Protein AF-A0A5E4R6W7-F1 (afdb_monomer_lite)

Organism: NCBI:txid189913

Sequence (717 aa):
YRWRILACTLLLASLIRGENTTIIKETSLAVTACIPGGEDVAPALAELGALIMRTAGVKAHAVPPPAECWSPYRADTEMCRIATIRQLIEAKINVVFLSLPTTNLLPTNSLHDFGLDDLGDISVPTRRVCLAAPPARSILDFGDSTIATKYHVSMAEIVGSFTNENKSNDSILLPEKFTSLKPEWCNSTECATIFTSDESEGLLLFEIVLTYKLYSIVVPLGAEVYRIATSFGNRALLCDWAPKYKDLAKNLFPLGPPPCIDSDADRCYFESRRLVKLINTRALARSPAAVRALIRLKLKVSEIHELAERKRIKGAQDAALEFLSAHPIRNVHLEVRVAVLIPKTTKREVETYDDHCDAARAYQYMIDALGTGEYGMLSAVVGPACGSAFADVARQGPTHERVVRKNARIILVYVEDARAVRSVLCAGYNASLTPDSGAVWMLPATLPPNWHKPGPYDKCSAEQLEQMILGHISVASEWLINWSSERSLNTSLSNQTTAWESRWKQQCNFLKVQCVDPGPHAMLLYDTFNWTRLGTDSEDAAYARKSPLILYQWDGHRRNVIGKWLDNTLDVQDRLIKWYTSDGHMPDDGGEICGIQPLADFLSTDCRAAFFLLLSMLLALTVAAITGLIKSCWKTSYKARPTASDVAAFLADSPRLLTPCLDIPLDSLPLDADSIWRMPKDRAEARWVSWAAPASTATDTTYLSTDGVRENDRFLP

Radius of gyration: 39.73 Å; chains: 1; bounding box: 114×88×102 Å

pLDDT: mean 77.11, std 21.7, range [26.89, 98.31]

Secondary structure (DSSP, 8-state):
-HHHHHHHHHHHHHTTS----------PEEEEEE-TT-TTHHHHHHHHHHHHHHHTT--EEE-PPPGGGSTTS-TTSHHHHHHHHHHHHTTS-SEEEEEEESS-PPPHHHHHHTTEEEEEESS--B-EEEEE-TT--BGGGGGSHHHHGGG---HHHHHHHHHTTTTSS------S----B--GGGGTS--EEEEES-HHHHHHHHHHHHHTT-SEEEEE-GGGHHHHHHHTGGG-EEEEES--HHHHTTT-EEPBPPPPSSS-GGG-TTS-EEEEEEEEHHHHTT-HHHHHHHHH----HHHHHHHHHHHHHH-HHHHHHHHHHHS----------------TTS---PPPP--SSSHHHHHHHHHHHTTT--GGGHHHHS-TTSHHHHHHHHTT-THHHHHHHTT--EEE-----HHHHHHHHHHHHHTT--GGGT-EEEEETTPPTTTTSPPTT-SS-HHHHHHHHTT-EEEEETTTS---S---S-TTTHHHHHHHHHHHHHHHHHTTS--PPPPHHHHHHHHHHHHHTT----TT--------EEEEEE-SSSEEEEEEEETTEEEE-GGG----STTSSPPP------TTHHHHHHHTS-HHHHHHHHHHHHHHHHHHHHHHHHHHHT-SSGGGSPPHHHHHHHHHH-GGG------S-GGGS---S--S----TTSTTS------PPP----------------------

Structure (mmCIF, N/CA/C/O backbone):
data_AF-A0A5E4R6W7-F1
#
_entry.id   AF-A0A5E4R6W7-F1
#
loop_
_atom_site.group_PDB
_atom_site.id
_atom_site.type_symbol
_atom_site.label_atom_id
_atom_site.label_alt_id
_atom_site.label_comp_id
_atom_site.label_asym_id
_atom_site.label_entity_id
_atom_site.label_seq_id
_atom_site.pdbx_PDB_ins_code
_atom_site.Cartn_x
_atom_site.Cartn_y
_atom_site.Cartn_z
_atom_site.occupancy
_atom_site.B_iso_or_equiv
_atom_site.auth_seq_id
_atom_site.auth_comp_id
_atom_site.auth_asym_id
_atom_site.auth_atom_id
_atom_site.pdbx_PDB_model_num
ATOM 1 N N . TYR A 1 1 ? -55.214 -36.837 23.713 1.00 49.59 1 TYR A N 1
ATOM 2 C CA . TYR A 1 1 ? -53.815 -36.778 23.228 1.00 49.59 1 TYR A CA 1
ATOM 3 C C . TYR A 1 1 ? -53.728 -36.734 21.697 1.00 49.59 1 TYR A C 1
ATOM 5 O O . TYR A 1 1 ? -53.185 -35.773 21.175 1.00 49.59 1 TYR A O 1
ATOM 13 N N . ARG A 1 2 ? -54.348 -37.670 20.954 1.00 50.06 2 ARG A N 1
ATOM 14 C CA . ARG A 1 2 ? -54.310 -37.700 19.470 1.00 50.06 2 ARG A CA 1
ATOM 15 C C . ARG A 1 2 ? -54.894 -36.460 18.760 1.00 50.06 2 ARG A C 1
ATOM 17 O O . ARG A 1 2 ? -54.315 -36.007 17.784 1.00 50.06 2 ARG A O 1
ATOM 24 N N . TRP A 1 3 ? -55.947 -35.840 19.299 1.00 56.69 3 TRP A N 1
ATOM 25 C CA . TRP A 1 3 ? -56.527 -34.606 18.736 1.00 56.69 3 TRP A CA 1
ATOM 26 C C . TRP A 1 3 ? -55.648 -33.353 18.901 1.00 56.69 3 TRP A C 1
ATOM 28 O O . TRP A 1 3 ? -55.687 -32.465 18.058 1.00 56.69 3 TRP A O 1
ATOM 38 N N . ARG A 1 4 ? -54.795 -33.296 19.936 1.00 60.12 4 ARG A N 1
ATOM 39 C CA . ARG A 1 4 ? -53.855 -32.175 20.132 1.00 60.12 4 ARG A CA 1
ATOM 40 C C . ARG A 1 4 ? -52.682 -32.226 19.146 1.00 60.12 4 ARG A C 1
ATOM 42 O O . ARG A 1 4 ? -52.215 -31.185 18.707 1.00 60.12 4 ARG A O 1
ATOM 49 N N . ILE A 1 5 ? -52.256 -33.429 18.756 1.00 74.50 5 ILE A N 1
ATOM 50 C CA . ILE A 1 5 ? -51.193 -33.626 17.757 1.00 74.50 5 ILE A CA 1
ATOM 51 C C . ILE A 1 5 ? -51.703 -33.259 16.355 1.00 74.50 5 ILE A C 1
ATOM 53 O O . ILE A 1 5 ? -50.984 -32.615 15.594 1.00 74.50 5 ILE A O 1
ATOM 57 N N . LEU A 1 6 ? -52.961 -33.589 16.040 1.00 71.69 6 LEU A N 1
ATOM 58 C CA . LEU A 1 6 ? -53.578 -33.240 14.756 1.00 71.69 6 LEU A CA 1
ATOM 59 C C . LEU A 1 6 ? -53.802 -31.722 14.610 1.00 71.69 6 LEU A C 1
ATOM 61 O O . LEU A 1 6 ? -53.538 -31.158 13.554 1.00 71.69 6 LEU A O 1
ATOM 65 N N . ALA A 1 7 ? -54.219 -31.043 15.686 1.00 70.50 7 ALA A N 1
ATOM 66 C CA . ALA A 1 7 ? -54.394 -29.590 15.682 1.00 70.50 7 ALA A CA 1
ATOM 67 C C . ALA A 1 7 ? -53.055 -28.838 15.549 1.00 70.50 7 ALA A C 1
ATOM 69 O O . ALA A 1 7 ? -52.972 -27.895 14.769 1.00 70.50 7 ALA A O 1
ATOM 70 N N . CYS A 1 8 ? -51.988 -29.285 16.230 1.00 64.25 8 CYS A N 1
ATOM 71 C CA . CYS A 1 8 ? -50.655 -28.688 16.069 1.00 64.25 8 CYS A CA 1
ATOM 72 C C . CYS A 1 8 ? -50.069 -28.910 14.668 1.00 64.25 8 CYS A C 1
ATOM 74 O O . CYS A 1 8 ? -49.450 -28.002 14.125 1.00 64.25 8 CYS A O 1
ATOM 76 N N . THR A 1 9 ? -50.264 -30.087 14.066 1.00 68.12 9 THR A N 1
ATOM 77 C CA . THR A 1 9 ? -49.728 -30.373 12.722 1.00 68.12 9 THR A CA 1
ATOM 78 C C . THR A 1 9 ? -50.470 -29.621 11.617 1.00 68.12 9 THR A C 1
ATOM 80 O O . THR A 1 9 ? -49.828 -29.151 10.682 1.00 68.12 9 THR A O 1
ATOM 83 N N . LEU A 1 10 ? -51.784 -29.408 11.750 1.00 61.47 10 LEU A N 1
ATOM 84 C CA . LEU A 1 10 ? -52.549 -28.567 10.820 1.00 61.47 10 LEU A CA 1
ATOM 85 C C . LEU A 1 10 ? -52.222 -27.071 10.964 1.00 61.47 10 LEU A C 1
ATOM 87 O O . LEU A 1 10 ? -52.129 -26.383 9.948 1.00 61.47 10 LEU A O 1
ATOM 91 N N . LEU A 1 11 ? -51.959 -26.577 12.183 1.00 59.50 11 LEU A N 1
ATOM 92 C CA . LEU A 1 11 ? -51.514 -25.191 12.390 1.00 59.50 11 LEU A CA 1
ATOM 93 C C . LEU A 1 11 ? -50.109 -24.946 11.808 1.00 59.50 11 LEU A C 1
ATOM 95 O O . LEU A 1 11 ? -49.894 -23.939 11.135 1.00 59.50 11 LEU A O 1
ATOM 99 N N . LEU A 1 12 ? -49.182 -25.896 11.987 1.00 56.69 12 LEU A N 1
ATOM 100 C CA . LEU A 1 12 ? -47.839 -25.847 11.394 1.00 56.69 12 LEU A CA 1
ATOM 101 C C . LEU A 1 12 ? -47.868 -25.942 9.862 1.00 56.69 12 LEU A C 1
ATOM 103 O O . LEU A 1 12 ? -47.107 -25.243 9.202 1.00 56.69 12 LEU A O 1
ATOM 107 N N . ALA A 1 13 ? -48.775 -26.732 9.282 1.00 51.59 13 ALA A N 1
ATOM 108 C CA . ALA A 1 13 ? -48.921 -26.823 7.829 1.00 51.59 13 ALA A CA 1
ATOM 109 C C . ALA A 1 13 ? -49.522 -25.546 7.205 1.00 51.59 13 ALA A C 1
ATOM 111 O O . ALA A 1 13 ? -49.170 -25.192 6.081 1.00 51.59 13 ALA A O 1
ATOM 112 N N . SER A 1 14 ? -50.385 -24.816 7.926 1.00 48.03 14 SER A N 1
ATOM 113 C CA . SER A 1 14 ? -50.959 -23.549 7.439 1.00 48.03 14 SER A CA 1
ATOM 114 C C . SER A 1 14 ? -50.005 -22.348 7.499 1.00 48.03 14 SER A C 1
ATOM 116 O O . SER A 1 14 ? -50.226 -21.374 6.783 1.00 48.03 14 SER A O 1
ATOM 118 N N . LEU A 1 15 ? -48.925 -22.429 8.286 1.00 51.22 15 LEU A N 1
ATOM 119 C CA . LEU A 1 15 ? -47.884 -21.395 8.369 1.00 51.22 15 LEU A CA 1
ATOM 120 C C . LEU A 1 15 ? -46.796 -21.529 7.285 1.00 51.22 15 LEU A C 1
ATOM 122 O O . LEU A 1 15 ? -45.999 -20.616 7.118 1.00 51.22 15 LEU A O 1
ATOM 126 N N . ILE A 1 16 ? -46.780 -22.621 6.508 1.00 50.06 16 ILE A N 1
ATOM 127 C CA . ILE A 1 16 ? -45.792 -22.871 5.432 1.00 50.06 16 ILE A CA 1
ATOM 128 C C . ILE A 1 16 ? -46.404 -22.566 4.048 1.00 50.06 16 ILE A C 1
ATOM 130 O O . ILE A 1 16 ? -46.019 -23.113 3.015 1.00 50.06 16 ILE A O 1
ATOM 134 N N . ARG A 1 17 ? -47.400 -21.674 3.988 1.00 42.50 17 ARG A N 1
ATOM 135 C CA . ARG A 1 17 ? -48.013 -21.255 2.723 1.00 42.50 17 ARG A CA 1
ATOM 136 C C . ARG A 1 17 ? -47.210 -20.114 2.091 1.00 42.50 17 ARG A C 1
ATOM 138 O O . ARG A 1 17 ? -47.556 -18.953 2.240 1.00 42.50 17 ARG A O 1
ATOM 145 N N . GLY A 1 18 ? -46.151 -20.508 1.383 1.00 46.59 18 GLY A N 1
ATOM 146 C CA . GLY A 1 18 ? -45.571 -19.825 0.222 1.00 46.59 18 GLY A CA 1
ATOM 147 C C . GLY A 1 18 ? -45.452 -18.304 0.290 1.00 46.59 18 GLY A C 1
ATOM 148 O O . GLY A 1 18 ? -46.180 -17.602 -0.409 1.00 46.59 18 GLY A O 1
ATOM 149 N N . GLU A 1 19 ? -44.455 -17.805 1.020 1.00 41.16 19 GLU A N 1
ATOM 150 C CA . GLU A 1 19 ? -43.778 -16.593 0.566 1.00 41.16 19 GLU A CA 1
ATOM 151 C C . GLU A 1 19 ? -43.113 -16.933 -0.769 1.00 41.16 19 GLU A C 1
ATOM 153 O O . GLU A 1 19 ? -42.236 -17.795 -0.842 1.00 41.16 19 GLU A O 1
ATOM 158 N N . ASN A 1 20 ? -43.551 -16.271 -1.840 1.00 40.44 20 ASN A N 1
ATOM 159 C CA . ASN A 1 20 ? -42.740 -16.123 -3.038 1.00 40.44 20 ASN A CA 1
ATOM 160 C C . ASN A 1 20 ? -41.453 -15.423 -2.599 1.00 40.44 20 ASN A C 1
ATOM 162 O O . ASN A 1 20 ? -41.387 -14.195 -2.589 1.00 40.44 20 ASN A O 1
ATOM 166 N N . THR A 1 21 ? -40.448 -16.202 -2.200 1.00 45.28 21 THR A N 1
ATOM 167 C CA . THR A 1 21 ? -39.084 -15.725 -2.049 1.00 45.28 21 THR A CA 1
ATOM 168 C C . THR A 1 21 ? -38.695 -15.227 -3.425 1.00 45.28 21 THR A C 1
ATOM 170 O O . THR A 1 21 ? -38.355 -16.010 -4.317 1.00 45.28 21 THR A O 1
ATOM 173 N N . THR A 1 22 ? -38.812 -13.918 -3.633 1.00 43.53 22 THR A N 1
ATOM 174 C CA . THR A 1 22 ? -38.035 -13.235 -4.647 1.00 43.53 22 THR A CA 1
ATOM 175 C C . THR A 1 22 ? -36.624 -13.744 -4.431 1.00 43.53 22 THR A C 1
ATOM 177 O O . THR A 1 22 ? -36.041 -13.559 -3.364 1.00 43.53 22 THR A O 1
ATOM 180 N N . ILE A 1 23 ? -36.127 -14.527 -5.387 1.00 42.19 23 ILE A N 1
ATOM 181 C CA . ILE A 1 23 ? -34.738 -14.952 -5.408 1.00 42.19 23 ILE A CA 1
ATOM 182 C C . ILE A 1 23 ? -33.982 -13.638 -5.542 1.00 42.19 23 ILE A C 1
ATOM 184 O O . ILE A 1 23 ? -33.816 -13.112 -6.643 1.00 42.19 23 ILE A O 1
ATOM 188 N N . ILE A 1 24 ? -33.637 -13.038 -4.402 1.00 49.62 24 ILE A N 1
ATOM 189 C CA . ILE A 1 24 ? -32.709 -11.929 -4.330 1.00 49.62 24 ILE A CA 1
ATOM 190 C C . ILE A 1 24 ? -31.459 -12.550 -4.921 1.00 49.62 24 ILE A C 1
ATOM 192 O O . ILE A 1 24 ? -30.830 -13.392 -4.282 1.00 49.62 24 ILE A O 1
ATOM 196 N N . LYS A 1 25 ? -31.181 -12.245 -6.194 1.00 58.62 25 LYS A N 1
ATOM 197 C CA . LYS A 1 25 ? -29.913 -12.594 -6.822 1.00 58.62 25 LYS A CA 1
ATOM 198 C C . LYS A 1 25 ? -28.863 -12.059 -5.868 1.00 58.62 25 LYS A C 1
ATOM 200 O O . LYS A 1 25 ? -28.712 -10.845 -5.765 1.00 58.62 25 LYS A O 1
ATOM 205 N N . GLU A 1 26 ? -28.226 -12.947 -5.112 1.00 72.50 26 GLU A N 1
ATOM 206 C CA . GLU A 1 26 ? -27.117 -12.570 -4.254 1.00 72.50 26 GLU A CA 1
ATOM 207 C C . GLU A 1 26 ? -26.082 -11.944 -5.174 1.00 72.50 26 GLU A C 1
ATOM 209 O O . GLU A 1 26 ? -25.484 -12.614 -6.019 1.00 72.50 26 GLU A O 1
ATOM 214 N N . THR A 1 27 ? -25.962 -10.626 -5.080 1.00 86.62 27 THR A N 1
ATOM 215 C CA . THR A 1 27 ? -25.066 -9.842 -5.911 1.00 86.62 27 THR A CA 1
ATOM 216 C C . THR A 1 27 ? -23.653 -10.228 -5.517 1.00 86.62 27 THR A C 1
ATOM 218 O O . THR A 1 27 ? -23.182 -9.860 -4.440 1.00 86.62 27 THR A O 1
ATOM 221 N N . SER A 1 28 ? -22.999 -11.030 -6.353 1.00 95.19 28 SER A N 1
ATOM 222 C CA . SER A 1 28 ? -21.585 -11.320 -6.173 1.00 95.19 28 SER A CA 1
ATOM 223 C C . SER A 1 28 ? -20.784 -10.049 -6.439 1.00 95.19 28 SER A C 1
ATOM 225 O O . SER A 1 28 ? -21.014 -9.381 -7.444 1.00 95.19 28 SER A O 1
ATOM 227 N N . LEU A 1 29 ? -19.861 -9.723 -5.536 1.00 96.69 29 LEU A N 1
ATOM 228 C CA . LEU A 1 29 ? -19.004 -8.552 -5.652 1.00 96.69 29 LEU A CA 1
ATOM 229 C C . LEU A 1 29 ? -17.944 -8.763 -6.738 1.00 96.69 29 LEU A C 1
ATOM 231 O O . LEU A 1 29 ? -17.295 -9.808 -6.783 1.00 96.69 29 LEU A O 1
ATOM 235 N N . ALA A 1 30 ? -17.765 -7.763 -7.591 1.00 97.81 30 ALA A N 1
ATOM 236 C CA . ALA A 1 30 ? -16.789 -7.778 -8.670 1.00 97.81 30 ALA A CA 1
ATOM 237 C C . ALA A 1 30 ? -15.453 -7.175 -8.208 1.00 97.81 30 ALA A C 1
ATOM 239 O O . ALA A 1 30 ? -15.419 -6.083 -7.629 1.00 97.81 30 ALA A O 1
ATOM 240 N N . VAL A 1 31 ? -14.354 -7.882 -8.473 1.00 98.25 31 VAL A N 1
ATOM 241 C CA . VAL A 1 31 ? -12.982 -7.470 -8.137 1.00 98.25 31 VAL A CA 1
ATOM 242 C C . VAL A 1 31 ? -12.170 -7.320 -9.418 1.00 98.25 31 VAL A C 1
ATOM 244 O O . VAL A 1 31 ? -12.190 -8.219 -10.251 1.00 98.25 31 VAL A O 1
ATOM 247 N N . THR A 1 32 ? -11.430 -6.225 -9.583 1.00 97.81 32 THR A N 1
ATOM 248 C CA . THR A 1 32 ? -10.527 -6.048 -10.733 1.00 97.81 32 THR A CA 1
ATOM 249 C C . THR A 1 32 ? -9.137 -5.567 -10.318 1.00 97.81 32 THR A C 1
ATOM 251 O O . THR A 1 32 ? -8.908 -5.207 -9.163 1.00 97.81 32 THR A O 1
ATOM 254 N N . ALA A 1 33 ? -8.194 -5.553 -11.256 1.00 97.19 33 ALA A N 1
ATOM 255 C CA . ALA A 1 33 ? -6.874 -4.967 -11.070 1.00 97.19 33 ALA A CA 1
ATOM 256 C C . ALA A 1 33 ? -6.428 -4.236 -12.342 1.00 97.19 33 ALA A C 1
ATOM 258 O O . ALA A 1 33 ? -6.592 -4.751 -13.445 1.00 97.19 33 ALA A O 1
ATOM 259 N N . CYS A 1 34 ? -5.822 -3.065 -12.172 1.00 95.31 34 CYS A N 1
ATOM 260 C CA . CYS A 1 34 ? -5.277 -2.215 -13.224 1.00 95.31 34 CYS A CA 1
ATOM 261 C C . CYS A 1 34 ? -3.815 -1.900 -12.868 1.00 95.31 34 CYS A C 1
ATOM 263 O O . CYS A 1 34 ? -3.540 -0.998 -12.070 1.00 95.31 34 CYS A O 1
ATOM 265 N N . ILE A 1 35 ? -2.879 -2.686 -13.416 1.00 93.44 35 ILE A N 1
ATOM 266 C CA . ILE A 1 35 ? -1.446 -2.629 -13.086 1.00 93.44 35 ILE A CA 1
ATOM 267 C C . ILE A 1 35 ? -0.621 -2.561 -14.375 1.00 93.44 35 ILE A C 1
ATOM 269 O O . ILE A 1 35 ? -0.874 -3.362 -15.274 1.00 93.44 35 ILE A O 1
ATOM 273 N N . PRO A 1 36 ? 0.349 -1.634 -14.483 1.00 88.19 36 PRO A N 1
ATOM 274 C CA . PRO A 1 36 ? 1.277 -1.589 -15.613 1.00 88.19 36 PRO A CA 1
ATOM 275 C C . PRO A 1 36 ? 2.185 -2.830 -15.670 1.00 88.19 36 PRO A C 1
ATOM 277 O O . PRO A 1 36 ? 2.486 -3.441 -14.644 1.00 88.19 36 PRO A O 1
ATOM 280 N N . GLY A 1 37 ? 2.627 -3.192 -16.878 1.00 76.25 37 GLY A N 1
ATOM 281 C CA . GLY A 1 37 ? 3.556 -4.306 -17.107 1.00 76.25 37 GLY A CA 1
ATOM 282 C C . GLY A 1 37 ? 2.989 -5.704 -16.833 1.00 76.25 37 GLY A C 1
ATOM 283 O O . GLY A 1 37 ? 3.736 -6.601 -16.443 1.00 76.25 37 GLY A O 1
ATOM 284 N N . GLY A 1 38 ? 1.676 -5.920 -16.980 1.00 65.56 38 GLY A N 1
ATOM 285 C CA . GLY A 1 38 ? 1.118 -7.239 -16.697 1.00 65.56 38 GLY A CA 1
ATOM 286 C C . GLY A 1 38 ? -0.287 -7.520 -17.211 1.00 65.56 38 GLY A C 1
ATOM 287 O O . GLY A 1 38 ? -1.220 -7.575 -16.406 1.00 65.56 38 GLY A O 1
ATOM 288 N N . GLU A 1 39 ? -0.402 -7.916 -18.484 1.00 77.94 39 GLU A N 1
ATOM 289 C CA . GLU A 1 39 ? -1.520 -8.765 -18.948 1.00 77.94 39 GLU A CA 1
ATOM 290 C C . GLU A 1 39 ? -1.670 -10.045 -18.100 1.00 77.94 39 GLU A C 1
ATOM 292 O O . GLU A 1 39 ? -2.748 -10.637 -17.984 1.00 77.94 39 GLU A O 1
ATOM 297 N N . ASP A 1 40 ? -0.579 -10.485 -17.469 1.00 84.88 40 ASP A N 1
ATOM 298 C CA . ASP A 1 40 ? -0.574 -11.652 -16.598 1.00 84.88 40 ASP A CA 1
ATOM 299 C C . ASP A 1 40 ? -0.887 -11.346 -15.134 1.00 84.88 40 ASP A C 1
ATOM 301 O O . ASP A 1 40 ? -1.594 -12.115 -14.479 1.00 84.88 40 ASP A O 1
ATOM 305 N N . VAL A 1 41 ? -0.379 -10.221 -14.626 1.00 90.62 41 VAL A N 1
ATOM 306 C CA . VAL A 1 41 ? -0.474 -9.858 -13.206 1.00 90.62 41 VAL A CA 1
ATOM 307 C C . VAL A 1 41 ? -1.901 -9.463 -12.848 1.00 90.62 41 VAL A C 1
ATOM 309 O O . VAL A 1 41 ? -2.430 -9.924 -11.837 1.00 90.62 41 VAL A O 1
ATOM 312 N N . ALA A 1 42 ? -2.534 -8.613 -13.662 1.00 94.06 42 ALA A N 1
ATOM 313 C CA . ALA A 1 42 ? -3.826 -8.026 -13.326 1.00 94.06 42 ALA A CA 1
ATOM 314 C C . ALA A 1 42 ? -4.935 -9.084 -13.123 1.00 94.06 42 ALA A C 1
ATOM 316 O O . ALA A 1 42 ? -5.562 -9.080 -12.059 1.00 94.06 42 ALA A O 1
ATOM 317 N N . PRO A 1 43 ? -5.151 -10.055 -14.035 1.00 95.69 43 PRO A N 1
ATOM 318 C CA . PRO A 1 43 ? -6.160 -11.095 -13.825 1.00 95.69 43 PRO A CA 1
ATOM 319 C C . PRO A 1 43 ? -5.879 -11.957 -12.589 1.00 95.69 43 PRO A C 1
ATOM 321 O O . PRO A 1 43 ? -6.795 -12.282 -11.836 1.00 95.69 43 PRO A O 1
ATOM 324 N N . ALA A 1 44 ? -4.611 -12.306 -12.355 1.00 96.06 44 ALA A N 1
ATOM 325 C CA . ALA A 1 44 ? -4.212 -13.127 -11.217 1.00 96.06 44 ALA A CA 1
ATOM 326 C C . ALA A 1 44 ? -4.416 -12.395 -9.884 1.00 96.06 44 ALA A C 1
ATOM 328 O O . ALA A 1 44 ? -4.879 -12.988 -8.910 1.00 96.06 44 ALA A O 1
ATOM 329 N N . LEU A 1 45 ? -4.123 -11.092 -9.843 1.00 96.81 45 LEU A N 1
ATOM 330 C CA . LEU A 1 45 ? -4.335 -10.280 -8.653 1.00 96.81 45 LEU A CA 1
ATOM 331 C C . LEU A 1 45 ? -5.822 -10.037 -8.374 1.00 96.81 45 LEU A C 1
ATOM 333 O O . LEU A 1 45 ? -6.244 -10.088 -7.218 1.00 96.81 45 LEU A O 1
ATOM 337 N N . ALA A 1 46 ? -6.626 -9.818 -9.416 1.00 97.75 46 ALA A N 1
ATOM 338 C CA . ALA A 1 46 ? -8.076 -9.721 -9.284 1.00 97.75 46 ALA A CA 1
ATOM 339 C C . ALA A 1 46 ? -8.672 -11.021 -8.709 1.00 97.75 46 ALA A C 1
ATOM 341 O O . ALA A 1 46 ? -9.476 -10.970 -7.774 1.00 97.75 46 ALA A O 1
ATOM 342 N N . GLU A 1 47 ? -8.220 -12.185 -9.193 1.00 98.06 47 GLU A N 1
ATOM 343 C CA . GLU A 1 47 ? -8.608 -13.494 -8.648 1.00 98.06 47 GLU A CA 1
ATOM 344 C C . GLU A 1 47 ? -8.134 -13.701 -7.209 1.00 98.06 47 GLU A C 1
ATOM 346 O O . GLU A 1 47 ? -8.898 -14.203 -6.382 1.00 98.06 47 GLU A O 1
ATOM 351 N N . LEU A 1 48 ? -6.920 -13.259 -6.866 1.00 97.75 48 LEU A N 1
ATOM 352 C CA . LEU A 1 48 ? -6.423 -13.298 -5.491 1.00 97.75 48 LEU A CA 1
ATOM 353 C C . LEU A 1 48 ? -7.308 -12.458 -4.560 1.00 97.75 48 LEU A C 1
ATOM 355 O O . LEU A 1 48 ? -7.737 -12.951 -3.517 1.00 97.75 48 LEU A O 1
ATOM 359 N N . GLY A 1 49 ? -7.656 -11.231 -4.954 1.00 97.62 49 GLY A N 1
ATOM 360 C CA . GLY A 1 49 ? -8.584 -10.385 -4.199 1.00 97.62 49 GLY A CA 1
ATOM 361 C C . GLY A 1 49 ? -9.965 -11.027 -4.031 1.00 97.62 49 GLY A C 1
ATOM 362 O O . GLY A 1 49 ? -10.488 -11.090 -2.917 1.00 97.62 49 GLY A O 1
ATOM 363 N N . ALA A 1 50 ? -10.530 -11.586 -5.105 1.00 98.06 50 ALA A N 1
ATOM 364 C CA . ALA A 1 50 ? -11.810 -12.291 -5.057 1.00 98.06 50 ALA A CA 1
ATOM 365 C C . ALA A 1 50 ? -11.758 -13.542 -4.163 1.00 98.06 50 ALA A C 1
ATOM 367 O O . ALA A 1 50 ? -12.695 -13.818 -3.412 1.00 98.06 50 ALA A O 1
ATOM 368 N N . LEU A 1 51 ? -10.666 -14.309 -4.204 1.00 97.62 51 LEU A N 1
ATOM 369 C CA . LEU A 1 51 ? -10.466 -15.483 -3.355 1.00 97.62 51 LEU A CA 1
ATOM 370 C C . LEU A 1 51 ? -10.374 -15.103 -1.872 1.00 97.62 51 LEU A C 1
ATOM 372 O O . LEU A 1 51 ? -11.005 -15.753 -1.042 1.00 97.62 51 LEU A O 1
ATOM 376 N N . ILE A 1 52 ? -9.674 -14.018 -1.542 1.00 96.44 52 ILE A N 1
ATOM 377 C CA . ILE A 1 52 ? -9.569 -13.490 -0.172 1.00 96.44 52 ILE A CA 1
ATOM 378 C C . ILE A 1 52 ? -10.933 -13.048 0.368 1.00 96.44 52 ILE A C 1
ATOM 380 O O . ILE A 1 52 ? -11.266 -13.276 1.530 1.00 96.44 52 ILE A O 1
ATOM 384 N N . MET A 1 53 ? -11.768 -12.451 -0.477 1.00 96.56 53 MET A N 1
ATOM 385 C CA . MET A 1 53 ? -13.131 -12.093 -0.086 1.00 96.56 53 MET A CA 1
ATOM 386 C C . MET A 1 53 ? -14.014 -13.332 0.115 1.00 96.56 53 MET A C 1
ATOM 388 O O . MET A 1 53 ? -14.787 -13.380 1.075 1.00 96.56 53 MET A O 1
ATOM 392 N N . ARG A 1 54 ? -13.854 -14.363 -0.728 1.00 96.75 54 ARG A N 1
ATOM 393 C CA . ARG A 1 54 ? -14.543 -15.656 -0.578 1.00 96.75 54 ARG A CA 1
ATOM 394 C C . ARG A 1 54 ? -14.171 -16.359 0.724 1.00 96.75 54 ARG A C 1
ATOM 396 O O . ARG A 1 54 ? -15.065 -16.843 1.416 1.00 96.75 54 ARG A O 1
ATOM 403 N N . THR A 1 55 ? -12.894 -16.367 1.107 1.00 94.62 55 THR A N 1
ATOM 404 C CA . THR A 1 55 ? -12.459 -16.939 2.396 1.00 94.62 55 THR A CA 1
ATOM 405 C C . THR A 1 55 ? -12.959 -16.131 3.596 1.00 94.62 55 THR A C 1
ATOM 407 O O . THR A 1 55 ? -13.165 -16.698 4.666 1.00 94.62 55 THR A O 1
ATOM 410 N N . ALA A 1 56 ? -13.250 -14.839 3.412 1.00 94.25 56 ALA A N 1
ATOM 411 C CA . ALA A 1 56 ? -13.917 -13.990 4.400 1.00 94.25 56 ALA A CA 1
ATOM 412 C C . ALA A 1 56 ? -15.459 -14.130 4.423 1.00 94.25 56 ALA A C 1
ATOM 414 O O . ALA A 1 56 ? -16.126 -13.378 5.136 1.00 94.25 56 ALA A O 1
ATOM 415 N N . GLY A 1 57 ? -16.032 -15.076 3.667 1.00 94.88 57 GLY A N 1
ATOM 416 C CA . GLY A 1 57 ? -17.471 -15.365 3.645 1.00 94.88 57 GLY A CA 1
ATOM 417 C C . GLY A 1 57 ? -18.289 -14.517 2.666 1.00 94.88 57 GLY A C 1
ATOM 418 O O . GLY A 1 57 ? -19.516 -14.519 2.744 1.00 94.88 57 GLY A O 1
ATOM 419 N N . VAL A 1 58 ? -17.642 -13.799 1.742 1.00 96.00 58 VAL A N 1
ATOM 420 C CA . VAL A 1 58 ? -18.312 -12.923 0.771 1.00 96.00 58 VAL A CA 1
ATOM 421 C C . VAL A 1 58 ? -18.241 -13.511 -0.632 1.00 96.00 58 VAL A C 1
ATOM 423 O O . VAL A 1 58 ? -17.171 -13.864 -1.120 1.00 96.00 58 VAL A O 1
ATOM 426 N N . LYS A 1 59 ? -19.378 -13.585 -1.330 1.00 96.56 59 LYS A N 1
ATOM 427 C CA . LYS A 1 59 ? -19.410 -14.025 -2.731 1.00 96.56 59 LYS A CA 1
ATOM 428 C C . LYS A 1 59 ? -18.740 -12.978 -3.613 1.00 96.56 59 LYS A C 1
ATOM 430 O O . LYS A 1 59 ? -19.344 -11.949 -3.899 1.00 96.56 59 LYS A O 1
ATOM 435 N N . ALA A 1 60 ? -17.531 -13.253 -4.084 1.00 97.12 60 ALA A N 1
ATOM 436 C CA . ALA A 1 60 ? -16.788 -12.377 -4.982 1.00 97.12 60 ALA A CA 1
ATOM 437 C C . ALA A 1 60 ? -16.252 -13.143 -6.199 1.00 97.12 60 ALA A C 1
ATOM 439 O O . ALA A 1 60 ? -15.980 -14.343 -6.102 1.00 97.12 60 ALA A O 1
ATOM 440 N N . HIS A 1 61 ? -16.096 -12.445 -7.322 1.00 97.81 61 HIS A N 1
ATOM 441 C CA . HIS A 1 61 ? -15.500 -12.965 -8.553 1.00 97.81 61 HIS A CA 1
ATOM 442 C C . HIS A 1 61 ? -14.594 -11.909 -9.193 1.00 97.81 61 HIS A C 1
ATOM 444 O O . HIS A 1 61 ? -14.831 -10.707 -9.038 1.00 97.81 61 HIS A O 1
ATOM 450 N N . ALA A 1 62 ? -13.550 -12.353 -9.892 1.00 97.94 62 ALA A N 1
ATOM 451 C CA . ALA A 1 62 ? -12.720 -11.446 -10.667 1.00 97.94 62 ALA A CA 1
ATOM 452 C C . ALA A 1 62 ? -13.444 -11.028 -11.951 1.00 97.94 62 ALA A C 1
ATOM 454 O O . ALA A 1 62 ? -14.132 -11.830 -12.585 1.00 97.94 62 ALA A O 1
ATOM 455 N N . VAL A 1 63 ? -13.272 -9.770 -12.339 1.00 97.44 63 VAL A N 1
ATOM 456 C CA . VAL A 1 63 ? -13.740 -9.219 -13.611 1.00 97.44 63 VAL A CA 1
ATOM 457 C C . VAL A 1 63 ? -12.567 -8.570 -14.344 1.00 97.44 63 VAL A C 1
ATOM 459 O O . VAL A 1 63 ? -11.659 -8.036 -13.691 1.00 97.44 63 VAL A O 1
ATOM 462 N N . PRO A 1 64 ? -12.554 -8.600 -15.688 1.00 96.31 64 PRO A N 1
ATOM 463 C CA . PRO A 1 64 ? -11.536 -7.891 -16.449 1.00 96.31 64 PRO A CA 1
ATOM 464 C C . PRO A 1 64 ? -11.592 -6.387 -16.135 1.00 96.31 64 PRO A C 1
ATOM 466 O O . PRO A 1 64 ? -12.668 -5.874 -15.807 1.00 96.31 64 PRO A O 1
ATOM 469 N N . PRO A 1 65 ? -10.457 -5.674 -16.226 1.00 95.94 65 PRO A N 1
ATOM 470 C CA . PRO A 1 65 ? -10.449 -4.231 -16.026 1.00 95.94 65 PRO A CA 1
ATOM 471 C C . PRO A 1 65 ? -11.260 -3.525 -17.128 1.00 95.94 65 PRO A C 1
ATOM 473 O O . PRO A 1 65 ? -11.629 -4.160 -18.120 1.00 95.94 65 PRO A O 1
ATOM 476 N N . PRO A 1 66 ? -11.562 -2.223 -16.989 1.00 96.38 66 PRO A N 1
ATOM 477 C CA . PRO A 1 66 ? -12.163 -1.437 -18.067 1.00 96.38 66 PRO A CA 1
ATOM 478 C C . PRO A 1 66 ? -11.377 -1.561 -19.382 1.00 96.38 66 PRO A C 1
ATOM 480 O O . PRO A 1 66 ? -10.160 -1.739 -19.359 1.00 96.38 66 PRO A O 1
ATOM 483 N N . ALA A 1 67 ? -12.054 -1.443 -20.526 1.00 94.75 67 ALA A N 1
ATOM 484 C CA . ALA A 1 67 ? -11.421 -1.587 -21.842 1.00 94.75 67 ALA A CA 1
ATOM 485 C C . ALA A 1 67 ? -10.317 -0.539 -22.082 1.00 94.75 67 ALA A C 1
ATOM 487 O O . ALA A 1 67 ? -9.339 -0.807 -22.772 1.00 94.75 67 ALA A O 1
ATOM 488 N N . GLU A 1 68 ? -10.430 0.630 -21.446 1.00 94.88 68 GLU A N 1
ATOM 489 C CA . GLU A 1 68 ? -9.430 1.704 -21.443 1.00 94.88 68 GLU A CA 1
ATOM 490 C C . GLU A 1 68 ? -8.120 1.315 -20.735 1.00 94.88 68 GLU A C 1
ATOM 492 O O . GLU A 1 68 ? -7.127 2.034 -20.826 1.00 94.88 68 GLU A O 1
ATOM 497 N N . CYS A 1 69 ? -8.119 0.192 -20.017 1.00 92.94 69 CYS A N 1
ATOM 498 C CA . CYS A 1 69 ? -6.964 -0.374 -19.332 1.00 92.94 69 CYS A CA 1
ATOM 499 C C . CYS A 1 69 ? -6.365 -1.585 -20.068 1.00 92.94 69 CYS A C 1
ATOM 501 O O . CYS A 1 69 ? -5.404 -2.162 -19.563 1.00 92.94 69 CYS A O 1
ATOM 503 N N . TRP A 1 70 ? -6.952 -2.029 -21.189 1.00 89.00 70 TRP A N 1
ATOM 504 C CA . TRP A 1 70 ? -6.486 -3.203 -21.943 1.00 89.00 70 TRP A CA 1
ATOM 505 C C . TRP A 1 70 ? -5.394 -2.818 -22.929 1.00 89.00 70 TRP A C 1
ATOM 507 O O . TRP A 1 70 ? -5.499 -1.767 -23.554 1.00 89.00 70 TRP A O 1
ATOM 517 N N . SER A 1 71 ? -4.417 -3.703 -23.152 1.00 78.75 71 SER A N 1
ATOM 518 C CA . SER A 1 71 ? -3.452 -3.555 -24.248 1.00 78.75 71 SER A CA 1
ATOM 519 C C . SER A 1 71 ? -4.195 -3.331 -25.580 1.00 78.75 71 SER A C 1
ATOM 521 O O . SER A 1 71 ? -5.188 -4.020 -25.843 1.00 78.75 71 SER A O 1
ATOM 523 N N . PRO A 1 72 ? -3.798 -2.345 -26.410 1.00 72.88 72 PRO A N 1
ATOM 524 C CA . PRO A 1 72 ? -2.562 -1.550 -26.348 1.00 72.88 72 PRO A CA 1
ATOM 525 C C . PRO A 1 72 ? -2.591 -0.334 -25.398 1.00 72.88 72 PRO A C 1
ATOM 527 O O . PRO A 1 72 ? -1.600 0.389 -25.292 1.00 72.88 72 PRO A O 1
ATOM 530 N N . TYR A 1 73 ? -3.714 -0.056 -24.731 1.00 82.19 73 TYR A N 1
ATOM 531 C CA . TYR A 1 73 ? -3.829 1.017 -23.741 1.00 82.19 73 TYR A CA 1
ATOM 532 C C . TYR A 1 73 ? -3.123 0.651 -22.428 1.00 82.19 73 TYR A C 1
ATOM 534 O O . TYR A 1 73 ? -2.949 -0.519 -22.092 1.00 82.19 73 TYR A O 1
ATOM 542 N N . ARG A 1 74 ? -2.703 1.670 -21.666 1.00 82.88 74 ARG A N 1
ATOM 543 C CA . ARG A 1 74 ? -1.899 1.480 -20.447 1.00 82.88 74 ARG A CA 1
ATOM 544 C C . ARG A 1 74 ? -2.763 1.547 -19.196 1.00 82.88 74 ARG A C 1
ATOM 546 O O . ARG A 1 74 ? -3.543 2.490 -19.017 1.00 82.88 74 ARG A O 1
ATOM 553 N N . ALA A 1 75 ? -2.541 0.599 -18.292 1.00 86.88 75 ALA A N 1
ATOM 554 C CA . ALA A 1 75 ? -3.257 0.491 -17.025 1.00 86.88 75 ALA A CA 1
ATOM 555 C C . ALA A 1 75 ? -2.970 1.634 -16.030 1.00 86.88 75 ALA A C 1
ATOM 557 O O . ALA A 1 75 ? -3.712 1.810 -15.069 1.00 86.88 75 ALA A O 1
ATOM 558 N N . ASP A 1 76 ? -1.914 2.421 -16.245 1.00 89.19 76 ASP A N 1
ATOM 559 C CA . ASP A 1 76 ? -1.551 3.582 -15.425 1.00 89.19 76 ASP A CA 1
ATOM 560 C C . ASP A 1 76 ? -1.862 4.933 -16.097 1.00 89.19 76 ASP A C 1
ATOM 562 O O . ASP A 1 76 ? -1.402 5.980 -15.635 1.00 89.19 76 ASP A O 1
ATOM 566 N N . THR A 1 77 ? -2.652 4.928 -17.179 1.00 90.81 77 THR A N 1
ATOM 567 C CA . THR A 1 77 ? -3.153 6.164 -17.797 1.00 90.81 77 THR A CA 1
ATOM 568 C C . THR A 1 77 ? -4.271 6.808 -16.985 1.00 90.81 77 THR A C 1
ATOM 570 O O . THR A 1 77 ? -5.068 6.138 -16.323 1.00 90.81 77 THR A O 1
ATOM 573 N N . GLU A 1 78 ? -4.399 8.128 -17.124 1.00 91.94 78 GLU A N 1
ATOM 574 C CA . GLU A 1 78 ? -5.540 8.875 -16.595 1.00 91.94 78 GLU A CA 1
ATOM 575 C C . GLU A 1 78 ? -6.880 8.318 -17.110 1.00 91.94 78 GLU A C 1
ATOM 577 O O . GLU A 1 78 ? -7.819 8.172 -16.329 1.00 91.94 78 GLU A O 1
ATOM 582 N N . MET A 1 79 ? -6.961 7.928 -18.389 1.00 92.94 79 MET A N 1
ATOM 583 C CA . MET A 1 79 ? -8.175 7.338 -18.972 1.00 92.94 79 MET A CA 1
ATOM 584 C C . MET A 1 79 ? -8.574 6.031 -18.278 1.00 92.94 79 MET A C 1
ATOM 586 O O . MET A 1 79 ? -9.728 5.892 -17.868 1.00 92.94 79 MET A O 1
ATOM 590 N N . CYS A 1 80 ? -7.627 5.105 -18.080 1.00 94.56 80 CYS A N 1
ATOM 591 C CA . CYS A 1 80 ? -7.875 3.867 -17.341 1.00 94.56 80 CYS A CA 1
ATOM 592 C C . CYS A 1 80 ? -8.335 4.152 -15.902 1.00 94.56 80 CYS A C 1
ATOM 594 O O . CYS A 1 80 ? -9.308 3.558 -15.424 1.00 94.56 80 CYS A O 1
ATOM 596 N N . ARG A 1 81 ? -7.692 5.106 -15.216 1.00 94.38 81 ARG A N 1
ATOM 597 C CA . ARG A 1 81 ? -8.073 5.516 -13.857 1.00 94.38 81 ARG A CA 1
ATOM 598 C C . ARG A 1 81 ? -9.496 6.072 -13.804 1.00 94.38 81 ARG A C 1
ATOM 600 O O . ARG A 1 81 ? -10.280 5.634 -12.964 1.00 94.38 81 ARG A O 1
ATOM 607 N N . ILE A 1 82 ? -9.846 7.003 -14.692 1.00 94.81 82 ILE A N 1
ATOM 608 C CA . ILE A 1 82 ? -11.187 7.605 -14.750 1.00 94.81 82 ILE A CA 1
ATOM 609 C C . ILE A 1 82 ? -12.241 6.532 -15.035 1.00 94.81 82 ILE A C 1
ATOM 611 O O . ILE A 1 82 ? -13.258 6.479 -14.341 1.00 94.81 82 ILE A O 1
ATOM 615 N N . ALA A 1 83 ? -11.994 5.645 -16.003 1.00 96.62 83 ALA A N 1
ATOM 616 C CA . ALA A 1 83 ? -12.902 4.547 -16.326 1.00 96.62 83 ALA A CA 1
ATOM 617 C C . ALA A 1 83 ? -13.092 3.594 -15.133 1.00 96.62 83 ALA A C 1
ATOM 619 O O . ALA A 1 83 ? -14.218 3.214 -14.809 1.00 96.62 83 ALA A O 1
ATOM 620 N N . THR A 1 84 ? -12.007 3.271 -14.427 1.00 96.62 84 THR A N 1
ATOM 621 C CA . THR A 1 84 ? -12.024 2.405 -13.240 1.00 96.62 84 THR A CA 1
ATOM 622 C C . THR A 1 84 ? -12.822 3.027 -12.095 1.00 96.62 84 THR A C 1
ATOM 624 O O . THR A 1 84 ? -13.721 2.387 -11.546 1.00 96.62 84 THR A O 1
ATOM 627 N N . ILE A 1 85 ? -12.544 4.291 -11.755 1.00 96.19 85 ILE A N 1
ATOM 628 C CA . ILE A 1 85 ? -13.262 5.018 -10.698 1.00 96.19 85 ILE A CA 1
ATOM 629 C C . ILE A 1 85 ? -14.743 5.135 -11.060 1.00 96.19 85 ILE A C 1
ATOM 631 O O . ILE A 1 85 ? -15.605 4.873 -10.225 1.00 96.19 85 ILE A O 1
ATOM 635 N N . ARG A 1 86 ? -15.068 5.435 -12.320 1.00 96.81 86 ARG A N 1
ATOM 636 C CA . ARG A 1 86 ? -16.456 5.475 -12.784 1.00 96.81 86 ARG A CA 1
ATOM 637 C C . ARG A 1 86 ? -17.172 4.138 -12.571 1.00 96.81 86 ARG A C 1
ATOM 639 O O . ARG A 1 86 ? -18.289 4.132 -12.061 1.00 96.81 86 ARG A O 1
ATOM 646 N N . GLN A 1 87 ? -16.543 3.010 -12.905 1.00 97.75 87 GLN A N 1
ATOM 647 C CA . GLN A 1 87 ? -17.144 1.689 -12.690 1.00 97.75 87 GLN A CA 1
ATOM 648 C C . GLN A 1 87 ? -17.302 1.323 -11.204 1.00 97.75 87 GLN A C 1
ATOM 650 O O . GLN A 1 87 ? -18.276 0.651 -10.853 1.00 97.75 87 GLN A O 1
ATOM 655 N N . LEU A 1 88 ? -16.399 1.790 -10.333 1.00 96.75 88 LEU A N 1
ATOM 656 C CA . LEU A 1 88 ? -16.545 1.683 -8.876 1.00 96.75 88 LEU A CA 1
ATOM 657 C C . LEU A 1 88 ? -17.755 2.475 -8.358 1.00 96.75 88 LEU A C 1
ATOM 659 O O . LEU A 1 88 ? -18.538 1.948 -7.564 1.00 96.75 88 LEU A O 1
ATOM 663 N N . ILE A 1 89 ? -17.928 3.720 -8.818 1.00 96.19 89 ILE A N 1
ATOM 664 C CA . ILE A 1 89 ? -19.055 4.595 -8.441 1.00 96.19 89 ILE A CA 1
ATOM 665 C C . ILE A 1 89 ? -20.382 3.997 -8.918 1.00 96.19 89 ILE A C 1
ATOM 667 O O . ILE A 1 89 ? -21.359 3.961 -8.172 1.00 96.19 89 ILE A O 1
ATOM 671 N N . GLU A 1 90 ? -20.408 3.464 -10.141 1.00 96.44 90 GLU A N 1
ATOM 672 C CA . GLU A 1 90 ? -21.566 2.773 -10.721 1.00 96.44 90 GLU A CA 1
ATOM 673 C C . GLU A 1 90 ? -21.825 1.387 -10.089 1.00 96.44 90 GLU A C 1
ATOM 675 O O . GLU A 1 90 ? -22.760 0.697 -10.495 1.00 96.44 90 GLU A O 1
ATOM 680 N N . ALA A 1 91 ? -21.007 0.964 -9.113 1.00 95.69 91 ALA A N 1
ATOM 681 C CA . ALA A 1 91 ? -21.057 -0.338 -8.442 1.00 95.69 91 ALA A CA 1
ATOM 682 C C . ALA A 1 91 ? -21.005 -1.552 -9.395 1.00 95.69 91 ALA A C 1
ATOM 684 O O . ALA A 1 91 ? -21.415 -2.653 -9.025 1.00 95.69 91 ALA A O 1
ATOM 685 N N . LYS A 1 92 ? -20.472 -1.361 -10.610 1.00 96.69 92 LYS A N 1
ATOM 686 C CA . LYS A 1 92 ? -20.141 -2.446 -11.551 1.00 96.69 92 LYS A CA 1
ATOM 687 C C . LYS A 1 92 ? -18.911 -3.217 -11.085 1.00 96.69 92 LYS A C 1
ATOM 689 O O . LYS A 1 92 ? -18.801 -4.411 -11.336 1.00 96.69 92 LYS A O 1
ATOM 694 N N . ILE A 1 93 ? -18.016 -2.516 -10.394 1.00 97.31 93 ILE A N 1
ATOM 695 C CA . ILE A 1 93 ? -16.853 -3.054 -9.696 1.00 97.31 93 ILE A CA 1
ATOM 696 C C . ILE A 1 93 ? -16.974 -2.640 -8.231 1.00 97.31 93 ILE A C 1
ATOM 698 O O . ILE A 1 93 ? -17.449 -1.547 -7.925 1.00 97.31 93 ILE A O 1
ATOM 702 N N . ASN A 1 94 ? -16.583 -3.515 -7.309 1.00 97.88 94 ASN A N 1
ATOM 703 C CA . ASN A 1 94 ? -16.676 -3.257 -5.871 1.00 97.88 94 ASN A CA 1
ATOM 704 C C . ASN A 1 94 ? -15.306 -3.132 -5.205 1.00 97.88 94 ASN A C 1
ATOM 706 O O . ASN A 1 94 ? -15.201 -2.463 -4.181 1.00 97.88 94 ASN A O 1
ATOM 710 N N . VAL A 1 95 ? -14.277 -3.760 -5.774 1.00 98.00 95 VAL A N 1
ATOM 711 C CA . VAL A 1 95 ? -12.889 -3.687 -5.305 1.00 98.00 95 VAL A CA 1
ATOM 712 C C . VAL A 1 95 ? -11.972 -3.569 -6.512 1.00 98.00 95 VAL A C 1
ATOM 714 O O . VAL A 1 95 ? -12.134 -4.310 -7.482 1.00 98.00 95 VAL A O 1
ATOM 717 N N . VAL A 1 96 ? -10.992 -2.673 -6.449 1.00 98.00 96 VAL A N 1
ATOM 718 C CA . VAL A 1 96 ? -9.947 -2.573 -7.468 1.00 98.00 96 VAL A CA 1
ATOM 719 C C . VAL A 1 96 ? -8.564 -2.403 -6.858 1.00 98.00 96 VAL A C 1
ATOM 721 O O . VAL A 1 96 ? -8.375 -1.657 -5.898 1.00 98.00 96 VAL A O 1
ATOM 724 N N . PHE A 1 97 ? -7.590 -3.077 -7.461 1.00 97.38 97 PHE A N 1
ATOM 725 C CA . PHE A 1 97 ? -6.171 -2.799 -7.271 1.00 97.38 97 PHE A CA 1
ATOM 726 C C . PHE A 1 97 ? -5.710 -1.845 -8.369 1.00 97.38 97 PHE A C 1
ATOM 728 O O . PHE A 1 97 ? -5.710 -2.229 -9.535 1.00 97.38 97 PHE A O 1
ATOM 735 N N . LEU A 1 98 ? -5.364 -0.605 -8.032 1.00 95.94 98 LEU A N 1
ATOM 736 C CA . LEU A 1 98 ? -5.129 0.455 -9.016 1.00 95.94 98 LEU A CA 1
ATOM 737 C C . LEU A 1 98 ? -3.740 1.072 -8.856 1.00 95.94 98 LEU A C 1
ATOM 739 O O . LEU A 1 98 ? -3.338 1.425 -7.750 1.00 95.94 98 LEU A O 1
ATOM 743 N N . SER A 1 99 ? -3.014 1.220 -9.962 1.00 94.62 99 SER A N 1
ATOM 744 C CA . SER A 1 99 ? -1.745 1.950 -9.990 1.00 94.62 99 SER A CA 1
ATOM 745 C C . SER A 1 99 ? -1.982 3.467 -9.999 1.00 94.62 99 SER A C 1
ATOM 747 O O . SER A 1 99 ? -2.658 3.985 -10.888 1.00 94.62 99 SER A O 1
ATOM 749 N N . LEU A 1 100 ? -1.425 4.190 -9.025 1.00 93.88 100 LEU A N 1
ATOM 750 C CA . LEU A 1 100 ? -1.531 5.648 -8.881 1.00 93.88 100 LEU A CA 1
ATOM 751 C C . LEU A 1 100 ? -0.144 6.295 -8.730 1.00 93.88 100 LEU A C 1
ATOM 753 O O . LEU A 1 100 ? 0.723 5.698 -8.094 1.00 93.88 100 LEU A O 1
ATOM 757 N N . PRO A 1 101 ? 0.099 7.514 -9.250 1.00 93.19 101 PRO A N 1
ATOM 758 C CA . PRO A 1 101 ? 1.323 8.265 -8.955 1.00 93.19 101 PRO A CA 1
ATOM 759 C C . PRO A 1 101 ? 1.537 8.479 -7.457 1.00 93.19 101 PRO A C 1
ATOM 761 O O . PRO A 1 101 ? 0.604 8.821 -6.735 1.00 93.19 101 PRO A O 1
ATOM 764 N N . THR A 1 102 ? 2.780 8.348 -6.984 1.00 89.31 102 THR A N 1
ATOM 765 C CA . THR A 1 102 ? 3.137 8.657 -5.587 1.00 89.31 102 THR A CA 1
ATOM 766 C C . THR A 1 102 ? 2.861 10.108 -5.208 1.00 89.31 102 THR A C 1
ATOM 768 O O . THR A 1 102 ? 2.550 10.389 -4.054 1.00 89.31 102 THR A O 1
ATOM 771 N N . THR A 1 103 ? 2.983 11.022 -6.168 1.00 84.69 103 THR A N 1
ATOM 772 C CA . THR A 1 103 ? 2.832 12.470 -5.979 1.00 84.69 103 THR A CA 1
ATOM 773 C C . THR A 1 103 ? 1.388 12.953 -6.099 1.00 84.69 103 THR A C 1
ATOM 775 O O . THR A 1 103 ? 1.076 14.032 -5.604 1.00 84.69 103 THR A O 1
ATOM 778 N N . ASN A 1 104 ? 0.501 12.165 -6.715 1.00 77.81 104 ASN A N 1
ATOM 779 C CA . ASN A 1 104 ? -0.895 12.529 -6.939 1.00 77.81 104 ASN A CA 1
ATOM 780 C C . ASN A 1 104 ? -1.796 11.707 -6.010 1.00 77.81 104 ASN A C 1
ATOM 782 O O . ASN A 1 104 ? -2.358 10.680 -6.395 1.00 77.81 104 ASN A O 1
ATOM 786 N N . LEU A 1 105 ? -1.884 12.139 -4.749 1.00 75.94 105 LEU A N 1
ATOM 787 C CA . LEU A 1 105 ? -2.853 11.581 -3.812 1.00 75.94 105 LEU A CA 1
ATOM 788 C C . LEU A 1 105 ? -4.251 11.990 -4.274 1.00 75.94 105 LEU A C 1
ATOM 790 O O . LEU A 1 105 ? -4.567 13.179 -4.312 1.00 75.94 105 LEU A O 1
ATOM 794 N N . LEU A 1 106 ? -5.094 11.005 -4.596 1.00 79.38 106 LEU A N 1
ATOM 795 C CA . LEU A 1 106 ? -6.524 11.258 -4.744 1.00 79.38 106 LEU A CA 1
ATOM 796 C C . LEU A 1 106 ? -7.011 11.886 -3.429 1.00 79.38 106 LEU A C 1
ATOM 798 O O . LEU A 1 106 ? -6.779 11.290 -2.372 1.00 79.38 106 LEU A O 1
ATOM 802 N N . PRO A 1 107 ? -7.647 13.071 -3.452 1.00 80.44 107 PRO A N 1
ATOM 803 C CA . PRO A 1 107 ? -8.163 13.677 -2.236 1.00 80.44 107 PRO A CA 1
ATOM 804 C C . PRO A 1 107 ? -9.135 12.694 -1.584 1.00 80.44 107 PRO A C 1
ATOM 806 O O . PRO A 1 107 ? -10.162 12.354 -2.175 1.00 80.44 107 PRO A O 1
ATOM 809 N N . THR A 1 108 ? -8.808 12.219 -0.383 1.00 77.56 108 THR A N 1
ATOM 810 C CA . THR A 1 108 ? -9.604 11.211 0.337 1.00 77.56 108 THR A CA 1
ATOM 811 C C . THR A 1 108 ? -11.055 11.661 0.485 1.00 77.56 108 THR A C 1
ATOM 813 O O . THR A 1 108 ? -11.969 10.878 0.240 1.00 77.56 108 THR A O 1
ATOM 816 N N . ASN A 1 109 ? -11.272 12.953 0.753 1.00 77.69 109 ASN A N 1
ATOM 817 C CA . ASN A 1 109 ? -12.601 13.565 0.827 1.00 77.69 109 ASN A CA 1
ATOM 818 C C . ASN A 1 109 ? -13.419 13.335 -0.454 1.00 77.69 109 ASN A C 1
ATOM 820 O O . ASN A 1 109 ? -14.575 12.933 -0.383 1.00 77.69 109 ASN A O 1
ATOM 824 N N . SER A 1 110 ? -12.803 13.505 -1.629 1.00 85.62 110 SER A N 1
ATOM 825 C CA . SER A 1 110 ? -13.491 13.305 -2.906 1.00 85.62 110 SER A CA 1
ATOM 826 C C . SER A 1 110 ? -13.869 11.844 -3.135 1.00 85.62 110 SER A C 1
ATOM 828 O O . SER A 1 110 ? -14.931 11.585 -3.683 1.00 85.62 110 SER A O 1
ATOM 830 N N . LEU A 1 111 ? -13.044 10.881 -2.711 1.00 90.62 111 LEU A N 1
ATOM 831 C CA . LEU A 1 111 ? -13.392 9.458 -2.804 1.00 90.62 111 LEU A CA 1
ATOM 832 C C . LEU A 1 111 ? -14.567 9.107 -1.879 1.00 90.62 111 LEU A C 1
ATOM 834 O O . LEU A 1 111 ? -15.527 8.463 -2.320 1.00 90.62 111 LEU A O 1
ATOM 838 N N . HIS A 1 112 ? -14.539 9.595 -0.639 1.00 89.06 112 HIS A N 1
ATOM 839 C CA . HIS A 1 112 ? -15.586 9.333 0.348 1.00 89.06 112 HIS A CA 1
ATOM 840 C C . HIS A 1 112 ? -16.952 9.896 -0.060 1.00 89.06 112 HIS A C 1
ATOM 842 O O . HIS A 1 112 ? -17.966 9.220 0.142 1.00 89.06 112 HIS A O 1
ATOM 848 N N . ASP A 1 113 ? -17.000 11.072 -0.696 1.00 91.38 113 ASP A N 1
ATOM 849 C CA . ASP A 1 113 ? -18.248 11.666 -1.202 1.00 91.38 113 ASP A CA 1
ATOM 850 C C . ASP A 1 113 ? -18.967 10.737 -2.199 1.00 91.38 113 ASP A C 1
ATOM 852 O O . ASP A 1 113 ? -20.202 10.659 -2.237 1.00 91.38 113 ASP A O 1
ATOM 856 N N . PHE A 1 114 ? -18.202 9.939 -2.950 1.00 93.19 114 PHE A N 1
ATOM 857 C CA . PHE A 1 114 ? -18.731 8.926 -3.863 1.00 93.19 114 PHE A CA 1
ATOM 858 C C . PHE A 1 114 ? -18.909 7.536 -3.229 1.00 93.19 114 PHE A C 1
ATOM 860 O O . PHE A 1 114 ? -19.317 6.594 -3.911 1.00 93.19 114 PHE A O 1
ATOM 867 N N . GLY A 1 115 ? -18.677 7.394 -1.921 1.00 94.50 115 GLY A N 1
ATOM 868 C CA . GLY A 1 115 ? -18.751 6.115 -1.214 1.00 94.50 115 GLY A CA 1
ATOM 869 C C . GLY A 1 115 ? -17.596 5.173 -1.555 1.00 94.50 115 GLY A C 1
ATOM 870 O O . GLY A 1 115 ? -17.805 3.958 -1.623 1.00 94.50 115 GLY A O 1
ATOM 871 N N . LEU A 1 116 ? -16.408 5.725 -1.807 1.00 96.62 116 LEU A N 1
ATOM 872 C CA . LEU A 1 116 ? -15.181 4.977 -2.052 1.00 96.62 116 LEU A CA 1
ATOM 873 C C . LEU A 1 116 ? -14.179 5.201 -0.916 1.00 96.62 116 LEU A C 1
ATOM 875 O O . LEU A 1 116 ? -14.039 6.327 -0.449 1.00 96.62 116 LEU A O 1
ATOM 879 N N . ASP A 1 117 ? -13.448 4.151 -0.544 1.00 94.94 117 ASP A N 1
ATOM 880 C CA . ASP A 1 117 ? -12.349 4.225 0.428 1.00 94.94 117 ASP A CA 1
ATOM 881 C C . ASP A 1 117 ? -11.057 3.668 -0.178 1.00 94.94 117 ASP A C 1
ATOM 883 O O . ASP A 1 117 ? -11.088 2.695 -0.941 1.00 94.94 117 ASP A O 1
ATOM 887 N N . ASP A 1 118 ? -9.925 4.261 0.204 1.00 94.81 118 ASP A N 1
ATOM 888 C CA . ASP A 1 118 ? -8.579 3.734 -0.037 1.00 94.81 118 ASP A CA 1
ATOM 889 C C . ASP A 1 118 ? -8.126 2.915 1.182 1.00 94.81 118 ASP A C 1
ATOM 891 O O . ASP A 1 118 ? -8.008 3.439 2.286 1.00 94.81 118 ASP A O 1
ATOM 895 N N . LEU A 1 119 ? -7.885 1.616 0.987 1.00 94.62 119 LEU A N 1
ATOM 896 C CA . LEU A 1 119 ? -7.399 0.682 2.014 1.00 94.62 119 LEU A CA 1
ATOM 897 C C . LEU A 1 119 ? -5.860 0.595 2.060 1.00 94.62 119 LEU A C 1
ATOM 899 O O . LEU A 1 119 ? -5.294 -0.393 2.554 1.00 94.62 119 LEU A O 1
ATOM 903 N N . GLY A 1 120 ? -5.186 1.571 1.455 1.00 93.38 120 GLY A N 1
ATOM 904 C CA . GLY A 1 120 ? -3.743 1.702 1.392 1.00 93.38 120 GLY A CA 1
ATOM 905 C C . GLY A 1 120 ? -3.082 0.811 0.342 1.00 93.38 120 GLY A C 1
ATOM 906 O O . GLY A 1 120 ? -3.714 0.102 -0.448 1.00 93.38 120 GLY A O 1
ATOM 907 N N . ASP A 1 121 ? -1.751 0.826 0.359 1.00 94.50 121 ASP A N 1
ATOM 908 C CA . ASP A 1 121 ? -0.937 0.148 -0.651 1.00 94.50 121 ASP A CA 1
ATOM 909 C C . ASP A 1 121 ? -0.978 -1.372 -0.498 1.00 94.50 121 ASP A C 1
ATOM 911 O O . ASP A 1 121 ? -0.965 -1.896 0.619 1.00 94.50 121 ASP A O 1
ATOM 915 N N . ILE A 1 122 ? -0.967 -2.105 -1.606 1.00 94.75 122 ILE A N 1
ATOM 916 C CA . ILE A 1 122 ? -0.715 -3.545 -1.596 1.00 94.75 122 ILE A CA 1
ATOM 917 C C . ILE A 1 122 ? 0.785 -3.842 -1.545 1.00 94.75 122 ILE A C 1
ATOM 919 O O . ILE A 1 122 ? 1.187 -4.769 -0.858 1.00 94.75 122 ILE A O 1
ATOM 923 N N . SER A 1 123 ? 1.622 -3.045 -2.209 1.00 93.62 123 SER A N 1
ATOM 924 C CA . SER A 1 123 ? 3.073 -3.230 -2.274 1.00 93.62 123 SER A CA 1
ATOM 925 C C . SER A 1 123 ? 3.795 -1.907 -2.080 1.00 93.62 123 SER A C 1
ATOM 927 O O . SER A 1 123 ? 3.198 -0.839 -2.201 1.00 93.62 123 SER A O 1
ATOM 929 N N . VAL A 1 124 ? 5.105 -1.964 -1.839 1.00 90.81 124 VAL A N 1
ATOM 930 C CA . VAL A 1 124 ? 5.942 -0.760 -1.906 1.00 90.81 124 VAL A CA 1
ATOM 931 C C . VAL A 1 124 ? 5.786 -0.077 -3.275 1.00 90.81 124 VAL A C 1
ATOM 933 O O . VAL A 1 124 ? 5.559 -0.779 -4.271 1.00 90.81 124 VAL A O 1
ATOM 936 N N . PRO A 1 125 ? 5.896 1.264 -3.345 1.00 93.00 125 PRO A N 1
ATOM 937 C CA . PRO A 1 125 ? 5.878 1.969 -4.616 1.00 93.00 125 PRO A CA 1
ATOM 938 C C . PRO A 1 125 ? 6.936 1.397 -5.558 1.00 93.00 125 PRO A C 1
ATOM 940 O O . PRO A 1 125 ? 8.082 1.169 -5.165 1.00 93.00 125 PRO A O 1
ATOM 943 N N . THR A 1 126 ? 6.545 1.159 -6.801 1.00 92.94 126 THR A N 1
ATOM 944 C CA . THR A 1 126 ? 7.431 0.652 -7.851 1.00 92.94 126 THR A CA 1
ATOM 945 C C . THR A 1 126 ? 7.499 1.658 -8.986 1.00 92.94 126 THR A C 1
ATOM 947 O O . THR A 1 126 ? 6.697 2.582 -9.050 1.00 92.94 126 THR A O 1
ATOM 950 N N . ARG A 1 127 ? 8.499 1.545 -9.855 1.00 93.94 127 ARG A N 1
ATOM 951 C CA . ARG A 1 127 ? 8.655 2.444 -11.001 1.00 93.94 127 ARG A CA 1
ATOM 952 C C . ARG A 1 127 ? 9.173 1.677 -12.202 1.00 93.94 127 ARG A C 1
ATOM 954 O O . ARG A 1 127 ? 9.768 0.605 -12.048 1.00 93.94 127 ARG A O 1
ATOM 961 N N . ARG A 1 128 ? 9.014 2.269 -13.383 1.00 93.94 128 ARG A N 1
ATOM 962 C CA . ARG A 1 128 ? 9.721 1.820 -14.585 1.00 93.94 128 ARG A CA 1
ATOM 963 C C . ARG A 1 128 ? 11.205 2.033 -14.391 1.00 93.94 128 ARG A C 1
ATOM 965 O O . ARG A 1 128 ? 11.625 3.108 -13.961 1.00 93.94 128 ARG A O 1
ATOM 972 N N . VAL A 1 129 ? 12.000 1.021 -14.707 1.00 95.06 129 VAL A N 1
ATOM 973 C CA . VAL A 1 129 ? 13.457 1.136 -14.677 1.00 95.06 129 VAL A CA 1
ATOM 974 C C . VAL A 1 129 ? 14.036 0.516 -15.930 1.00 95.06 129 VAL A C 1
ATOM 976 O O . VAL A 1 129 ? 13.682 -0.594 -16.315 1.00 95.06 129 VAL A O 1
ATOM 979 N N . CYS A 1 130 ? 14.954 1.259 -16.538 1.00 96.56 130 CYS A N 1
ATOM 980 C CA . CYS A 1 130 ? 15.813 0.761 -17.592 1.00 96.56 130 CYS A CA 1
ATOM 981 C C . CYS A 1 130 ? 17.133 0.282 -16.993 1.00 96.56 130 CYS A C 1
ATOM 983 O O . CYS A 1 130 ? 17.727 0.979 -16.172 1.00 96.56 130 CYS A O 1
ATOM 985 N N . LEU A 1 131 ? 17.586 -0.893 -17.401 1.00 96.19 131 LEU A N 1
ATOM 986 C CA . LEU A 1 131 ? 18.798 -1.556 -16.957 1.00 96.19 131 LEU A CA 1
ATOM 987 C C . LEU A 1 131 ? 19.704 -1.776 -18.166 1.00 96.19 131 LEU A C 1
ATOM 989 O O . LEU A 1 131 ? 19.269 -2.349 -19.164 1.00 96.19 131 LEU A O 1
ATOM 993 N N . ALA A 1 132 ? 20.959 -1.345 -18.069 1.00 96.94 132 ALA A N 1
ATOM 994 C CA . ALA A 1 132 ? 21.972 -1.609 -19.085 1.00 96.94 132 ALA A CA 1
ATOM 995 C C . ALA A 1 132 ? 23.363 -1.728 -18.453 1.00 96.94 132 ALA A C 1
ATOM 997 O O . ALA A 1 132 ? 23.619 -1.180 -17.378 1.00 96.94 132 ALA A O 1
ATOM 998 N N . ALA A 1 133 ? 24.278 -2.442 -19.105 1.00 96.31 133 ALA A N 1
ATOM 999 C CA . ALA A 1 133 ? 25.689 -2.401 -18.721 1.00 96.31 133 ALA A CA 1
ATOM 1000 C C . ALA A 1 133 ? 26.301 -1.032 -19.087 1.00 96.31 133 ALA A C 1
ATOM 1002 O O . ALA A 1 133 ? 25.734 -0.330 -19.922 1.00 96.31 133 ALA A O 1
ATOM 1003 N N . PRO A 1 134 ? 27.454 -0.624 -18.529 1.00 95.75 134 PRO A N 1
ATOM 1004 C CA . PRO A 1 134 ? 28.164 0.582 -18.967 1.00 95.75 134 PRO A CA 1
ATOM 1005 C C . PRO A 1 134 ? 28.559 0.500 -20.459 1.00 95.75 134 PRO A C 1
ATOM 1007 O O . PRO A 1 134 ? 28.798 -0.602 -20.957 1.00 95.75 134 PRO A O 1
ATOM 1010 N N . PRO A 1 135 ? 28.691 1.628 -21.189 1.00 96.88 135 PRO A N 1
ATOM 1011 C CA . PRO A 1 135 ? 28.900 2.988 -20.680 1.00 96.88 135 PRO A CA 1
ATOM 1012 C C . PRO A 1 135 ? 27.644 3.841 -20.443 1.00 96.88 135 PRO A C 1
ATOM 1014 O O . PRO A 1 135 ? 27.801 4.934 -19.899 1.00 96.88 135 PRO A O 1
ATOM 1017 N N . ALA A 1 136 ? 26.450 3.396 -20.843 1.00 97.38 136 ALA A N 1
ATOM 1018 C CA . ALA A 1 136 ? 25.221 4.172 -20.674 1.00 97.38 136 ALA A CA 1
ATOM 1019 C C . ALA A 1 136 ? 24.931 4.448 -19.189 1.00 97.38 136 ALA A C 1
ATOM 1021 O O . ALA A 1 136 ? 25.067 3.573 -18.332 1.00 97.38 136 ALA A O 1
ATOM 1022 N N . ARG A 1 137 ? 24.543 5.686 -18.893 1.00 96.88 137 ARG A N 1
ATOM 1023 C CA . ARG A 1 137 ? 24.175 6.186 -17.560 1.00 96.88 137 ARG A CA 1
ATOM 1024 C C . ARG A 1 137 ? 22.740 6.692 -17.522 1.00 96.88 137 ARG A C 1
ATOM 1026 O O . ARG A 1 137 ? 22.137 6.707 -16.455 1.00 96.88 137 ARG A O 1
ATOM 1033 N N . SER A 1 138 ? 22.190 7.092 -18.664 1.00 97.50 138 SER A N 1
ATOM 1034 C CA . SER A 1 138 ? 20.795 7.493 -18.840 1.00 97.50 138 SER A CA 1
ATOM 1035 C C . SER A 1 138 ? 20.222 6.892 -20.118 1.00 97.50 138 SER A C 1
ATOM 1037 O O . SER A 1 138 ? 20.952 6.642 -21.073 1.00 97.50 138 SER A O 1
ATOM 1039 N N . ILE A 1 139 ? 18.898 6.711 -20.170 1.00 97.62 139 ILE A N 1
ATOM 1040 C CA . ILE A 1 139 ? 18.217 6.367 -21.427 1.00 97.62 139 ILE A CA 1
ATOM 1041 C C . ILE A 1 139 ? 18.430 7.446 -22.506 1.00 97.62 139 ILE A C 1
ATOM 1043 O O . ILE A 1 139 ? 18.406 7.152 -23.697 1.00 97.62 139 ILE A O 1
ATOM 1047 N N . LEU A 1 140 ? 18.684 8.693 -22.099 1.00 97.56 140 LEU A N 1
ATOM 1048 C CA . LEU A 1 140 ? 18.951 9.794 -23.021 1.00 97.56 140 LEU A CA 1
ATOM 1049 C C . LEU A 1 140 ? 20.315 9.680 -23.715 1.00 97.56 140 LEU A C 1
ATOM 1051 O O . LEU A 1 140 ? 20.502 10.287 -24.767 1.00 97.56 140 LEU A O 1
ATOM 1055 N N . ASP A 1 141 ? 21.237 8.860 -23.197 1.00 97.94 141 ASP A N 1
ATOM 1056 C CA . ASP A 1 141 ? 22.531 8.612 -23.848 1.00 97.94 141 ASP A CA 1
ATOM 1057 C C . ASP A 1 141 ? 22.354 7.906 -25.203 1.00 97.94 141 ASP A C 1
ATOM 1059 O O . ASP A 1 141 ? 23.211 8.008 -26.078 1.00 97.94 141 ASP A O 1
ATOM 1063 N N . PHE A 1 142 ? 21.212 7.243 -25.423 1.00 98.25 142 PHE A N 1
ATOM 1064 C CA . PHE A 1 142 ? 20.856 6.656 -26.716 1.00 98.25 142 PHE A CA 1
ATOM 1065 C C . PHE A 1 142 ? 20.447 7.692 -27.768 1.00 98.25 142 PHE A C 1
ATOM 1067 O O . PHE A 1 142 ? 20.207 7.323 -28.914 1.00 98.25 142 PHE A O 1
ATOM 1074 N N . GLY A 1 143 ? 20.409 8.986 -27.432 1.00 97.25 143 GLY A N 1
ATOM 1075 C CA . GLY A 1 143 ? 20.423 10.058 -28.430 1.00 97.25 143 GLY A CA 1
ATOM 1076 C C . GLY A 1 143 ? 21.736 10.111 -29.227 1.00 97.25 143 GLY A C 1
ATOM 1077 O O . GLY A 1 143 ? 21.769 10.687 -30.312 1.00 97.25 143 GLY A O 1
ATOM 1078 N N . ASP A 1 144 ? 22.806 9.478 -28.733 1.00 97.75 144 ASP A N 1
ATOM 1079 C CA . ASP A 1 144 ? 24.062 9.284 -29.456 1.00 97.75 144 ASP A CA 1
ATOM 1080 C C . ASP A 1 144 ? 24.090 7.906 -30.139 1.00 97.75 144 ASP A C 1
ATOM 1082 O O . ASP A 1 144 ? 24.157 6.856 -29.491 1.00 97.75 144 ASP A O 1
ATOM 1086 N N . SER A 1 145 ? 24.101 7.912 -31.474 1.00 97.69 145 SER A N 1
ATOM 1087 C CA . SER A 1 145 ? 24.193 6.697 -32.296 1.00 97.69 145 SER A CA 1
ATOM 1088 C C . SER A 1 145 ? 25.410 5.814 -31.969 1.00 97.69 145 SER A C 1
ATOM 1090 O O . SER A 1 145 ? 25.325 4.587 -32.059 1.00 97.69 145 SER A O 1
ATOM 1092 N N . THR A 1 146 ? 26.533 6.398 -31.534 1.00 97.94 146 THR A N 1
ATOM 1093 C CA . THR A 1 146 ? 27.761 5.655 -31.207 1.00 97.94 146 THR A CA 1
ATOM 1094 C C . THR A 1 146 ? 27.627 4.864 -29.908 1.00 97.94 146 THR A C 1
ATOM 1096 O O . THR A 1 146 ? 28.181 3.769 -29.783 1.00 97.94 146 THR A O 1
ATOM 1099 N N . ILE A 1 147 ? 26.865 5.391 -28.943 1.00 97.75 147 ILE A N 1
ATOM 1100 C CA . ILE A 1 147 ? 26.513 4.678 -27.714 1.00 97.75 147 ILE A CA 1
ATOM 1101 C C . ILE A 1 147 ? 25.465 3.621 -28.045 1.00 97.75 147 ILE A C 1
ATOM 1103 O O . ILE A 1 147 ? 25.640 2.466 -27.664 1.00 97.75 147 ILE A O 1
ATOM 1107 N N . ALA A 1 148 ? 24.429 3.983 -28.805 1.00 98.00 148 ALA A N 1
ATOM 1108 C CA . ALA A 1 148 ? 23.341 3.082 -29.169 1.00 98.00 148 ALA A CA 1
ATOM 1109 C C . ALA A 1 148 ? 23.802 1.813 -29.901 1.00 98.00 148 ALA A C 1
ATOM 1111 O O . ALA A 1 148 ? 23.363 0.714 -29.560 1.00 98.00 148 ALA A O 1
ATOM 1112 N N . THR A 1 149 ? 24.758 1.942 -30.825 1.00 97.69 149 THR A N 1
ATOM 1113 C CA . THR A 1 149 ? 25.342 0.812 -31.570 1.00 97.69 149 THR A CA 1
ATOM 1114 C C . THR A 1 149 ? 25.914 -0.272 -30.638 1.00 97.69 149 THR A C 1
ATOM 1116 O O . THR A 1 149 ? 25.845 -1.460 -30.940 1.00 97.69 149 THR A O 1
ATOM 1119 N N . LYS A 1 150 ? 26.412 0.093 -29.444 1.00 97.88 150 LYS A N 1
ATOM 1120 C CA . LYS A 1 150 ? 26.960 -0.872 -28.465 1.00 97.88 150 LYS A CA 1
ATOM 1121 C C . LYS A 1 150 ? 25.903 -1.793 -27.849 1.00 97.88 150 LYS A C 1
ATOM 1123 O O . LYS A 1 150 ? 26.259 -2.851 -27.339 1.00 97.88 150 LYS A O 1
ATOM 1128 N N . TYR A 1 151 ? 24.632 -1.401 -27.904 1.00 98.00 151 TYR A N 1
ATOM 1129 C CA . TYR A 1 151 ? 23.486 -2.153 -27.380 1.00 98.00 151 TYR A CA 1
ATOM 1130 C C . TYR A 1 151 ? 22.586 -2.657 -28.512 1.00 98.00 151 TYR A C 1
ATOM 1132 O O . TYR A 1 151 ? 21.410 -2.958 -28.300 1.00 98.00 151 TYR A O 1
ATOM 1140 N N . HIS A 1 152 ? 23.111 -2.705 -29.738 1.00 98.00 152 HIS A N 1
ATOM 1141 C CA . HIS A 1 152 ? 22.399 -3.277 -30.865 1.00 98.00 152 HIS A CA 1
ATOM 1142 C C . HIS A 1 152 ? 22.310 -4.802 -30.718 1.00 98.00 152 HIS A C 1
ATOM 1144 O O . HIS A 1 152 ? 23.317 -5.491 -30.505 1.00 98.00 152 HIS A O 1
ATOM 1150 N N . VAL A 1 153 ? 21.092 -5.323 -30.852 1.00 97.31 153 VAL A N 1
ATOM 1151 C CA . VAL A 1 153 ? 20.814 -6.752 -30.956 1.00 97.31 153 VAL A CA 1
ATOM 1152 C C . VAL A 1 153 ? 19.917 -6.958 -32.168 1.00 97.31 153 VAL A C 1
ATOM 1154 O O . VAL A 1 153 ? 18.816 -6.416 -32.256 1.00 97.31 153 VAL A O 1
ATOM 1157 N N . SER A 1 154 ? 20.389 -7.736 -33.135 1.00 96.94 154 SER A N 1
ATOM 1158 C CA . SER A 1 154 ? 19.627 -7.981 -34.356 1.00 96.94 154 SER A CA 1
ATOM 1159 C C . SER A 1 154 ? 18.428 -8.895 -34.088 1.00 96.94 154 SER A C 1
ATOM 1161 O O . SER A 1 154 ? 18.472 -9.785 -33.238 1.00 96.94 154 SER A O 1
ATOM 1163 N N . MET A 1 155 ? 17.355 -8.751 -34.873 1.00 95.12 155 MET A N 1
ATOM 1164 C CA . MET A 1 155 ? 16.191 -9.636 -34.744 1.00 95.12 155 MET A CA 1
ATOM 1165 C C . MET A 1 155 ? 16.553 -11.112 -34.988 1.00 95.12 155 MET A C 1
ATOM 1167 O O . MET A 1 155 ? 15.967 -12.002 -34.380 1.00 95.12 155 MET A O 1
ATOM 1171 N N . ALA A 1 156 ? 17.557 -11.380 -35.830 1.00 95.19 156 ALA A N 1
ATOM 1172 C CA . ALA A 1 156 ? 18.073 -12.727 -36.059 1.00 95.19 156 ALA A CA 1
ATOM 1173 C C . ALA A 1 156 ? 18.740 -13.319 -34.804 1.00 95.19 156 ALA A C 1
ATOM 1175 O O . ALA A 1 156 ? 18.543 -14.496 -34.517 1.00 95.19 156 ALA A O 1
ATOM 1176 N N . GLU A 1 157 ? 19.478 -12.515 -34.030 1.00 96.25 157 GLU A N 1
ATOM 1177 C CA . GLU A 1 157 ? 20.040 -12.941 -32.741 1.00 96.25 157 GLU A CA 1
ATOM 1178 C C . GLU A 1 157 ? 18.946 -13.198 -31.699 1.00 96.25 157 GLU A C 1
ATOM 1180 O O . GLU A 1 157 ? 19.033 -14.183 -30.966 1.00 96.25 157 GLU A O 1
ATOM 1185 N N . ILE A 1 158 ? 17.902 -12.359 -31.664 1.00 94.25 158 ILE A N 1
ATOM 1186 C CA . ILE A 1 158 ? 16.734 -12.552 -30.788 1.00 94.25 158 ILE A CA 1
ATOM 1187 C C . ILE A 1 158 ? 16.041 -13.872 -31.128 1.00 94.25 158 ILE A C 1
ATOM 1189 O O . ILE A 1 158 ? 15.848 -14.705 -30.253 1.00 94.25 158 ILE A O 1
ATOM 1193 N N . VAL A 1 159 ? 15.717 -14.118 -32.400 1.00 92.69 159 VAL A N 1
ATOM 1194 C CA . VAL A 1 159 ? 15.115 -15.394 -32.828 1.00 92.69 159 VAL A CA 1
ATOM 1195 C C . VAL A 1 159 ? 16.057 -16.569 -32.537 1.00 92.69 159 VAL A C 1
ATOM 1197 O O . VAL A 1 159 ? 15.619 -17.617 -32.061 1.00 92.69 159 VAL A O 1
ATOM 1200 N N . GLY A 1 160 ? 17.362 -16.385 -32.749 1.00 93.25 160 GLY A N 1
ATOM 1201 C CA . GLY A 1 160 ? 18.386 -17.380 -32.443 1.00 93.25 160 GLY A CA 1
ATOM 1202 C C . GLY A 1 160 ? 18.396 -17.805 -30.971 1.00 93.25 160 GLY A C 1
ATOM 1203 O O . GLY A 1 160 ? 18.493 -19.003 -30.689 1.00 93.25 160 GLY A O 1
ATOM 1204 N N . SER A 1 161 ? 18.228 -16.864 -30.034 1.00 91.69 161 SER A N 1
ATOM 1205 C CA . SER A 1 161 ? 18.210 -17.159 -28.593 1.00 91.69 161 SER A CA 1
ATOM 1206 C C . SER A 1 161 ? 16.976 -17.954 -28.150 1.00 91.69 161 SER A C 1
ATOM 1208 O O . SER A 1 161 ? 17.066 -18.732 -27.201 1.00 91.69 161 SER A O 1
ATOM 1210 N N . PHE A 1 162 ? 15.853 -17.860 -28.871 1.00 88.00 162 PHE A N 1
ATOM 1211 C CA . PHE A 1 162 ? 14.719 -18.769 -28.671 1.00 88.00 162 PHE A CA 1
ATOM 1212 C C . PHE A 1 162 ? 15.002 -20.184 -29.198 1.00 88.00 162 PHE A C 1
ATOM 1214 O O . PHE A 1 162 ? 14.663 -21.171 -28.550 1.00 88.00 162 PHE A O 1
ATOM 1221 N N . THR A 1 163 ? 15.628 -20.305 -30.373 1.00 86.19 163 THR A N 1
ATOM 1222 C CA . THR A 1 163 ? 15.819 -21.616 -31.027 1.00 86.19 163 THR A CA 1
ATOM 1223 C C . THR A 1 163 ? 16.879 -22.503 -30.371 1.00 86.19 163 THR A C 1
ATOM 1225 O O . THR A 1 163 ? 16.755 -23.726 -30.405 1.00 86.19 163 THR A O 1
ATOM 1228 N N . ASN A 1 164 ? 17.918 -21.917 -29.768 1.00 79.56 164 ASN A N 1
ATOM 1229 C CA . ASN A 1 164 ? 19.042 -22.680 -29.219 1.00 79.56 164 ASN A CA 1
ATOM 1230 C C . ASN A 1 164 ? 18.701 -23.465 -27.943 1.00 79.56 164 ASN A C 1
ATOM 1232 O O . ASN A 1 164 ? 19.375 -24.454 -27.655 1.0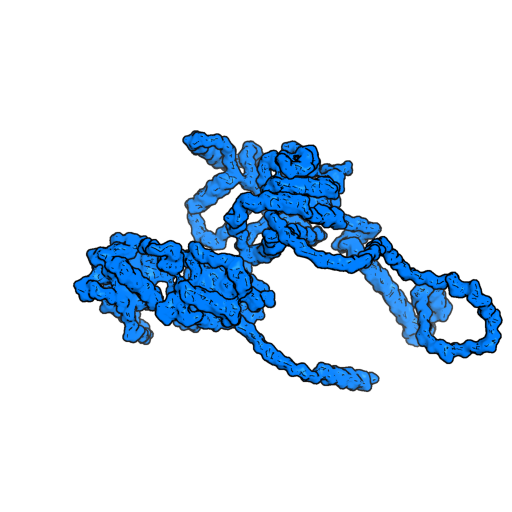0 79.56 164 ASN A O 1
ATOM 1236 N N . GLU A 1 165 ? 17.657 -23.073 -27.212 1.00 66.81 165 GLU A N 1
ATOM 1237 C CA . GLU A 1 165 ? 17.268 -23.734 -25.959 1.00 66.81 165 GLU A CA 1
ATOM 1238 C C . GLU A 1 165 ? 16.194 -24.813 -26.150 1.00 66.81 165 GLU A C 1
ATOM 1240 O O . GLU A 1 165 ? 16.212 -25.824 -25.453 1.00 66.81 165 GLU A O 1
ATOM 1245 N N . ASN A 1 166 ? 15.348 -24.707 -27.179 1.00 63.38 166 ASN A N 1
ATOM 1246 C CA . ASN A 1 166 ? 14.254 -25.659 -27.421 1.00 63.38 166 ASN A CA 1
ATOM 1247 C C . ASN A 1 166 ? 14.682 -26.983 -28.083 1.00 63.38 166 ASN A C 1
ATOM 1249 O O . ASN A 1 166 ? 13.858 -27.699 -28.650 1.00 63.38 166 ASN A O 1
ATOM 1253 N N . LYS A 1 167 ? 15.959 -27.377 -27.983 1.00 66.94 167 LYS A N 1
ATOM 1254 C CA . LYS A 1 167 ? 16.383 -28.738 -28.367 1.00 66.94 167 LYS A CA 1
ATOM 1255 C C . LYS A 1 167 ? 15.852 -29.821 -27.413 1.00 66.94 167 LYS A C 1
ATOM 1257 O O . LYS A 1 167 ? 16.006 -31.001 -27.718 1.00 66.94 167 LYS A O 1
ATOM 1262 N N . SER A 1 168 ? 15.202 -29.455 -26.302 1.00 61.12 168 SER A N 1
ATOM 1263 C CA . SER A 1 168 ? 14.478 -30.383 -25.426 1.00 61.12 168 SER A CA 1
ATOM 1264 C C . SER A 1 168 ? 12.969 -30.405 -25.734 1.00 61.12 168 SER A C 1
ATOM 1266 O O . SER A 1 168 ? 12.196 -29.719 -25.082 1.00 61.12 168 SER A O 1
ATOM 1268 N N . ASN A 1 169 ? 12.585 -31.208 -26.731 1.00 56.16 169 ASN A N 1
ATOM 1269 C CA . ASN A 1 169 ? 11.278 -31.831 -27.032 1.00 56.16 169 ASN A CA 1
ATOM 1270 C C . ASN A 1 169 ? 9.932 -31.073 -26.987 1.00 56.16 169 ASN A C 1
ATOM 1272 O O . ASN A 1 169 ? 8.993 -31.605 -27.577 1.00 56.16 169 ASN A O 1
ATOM 1276 N N . ASP A 1 170 ? 9.796 -29.882 -26.412 1.00 63.94 170 ASP A N 1
ATOM 1277 C CA . ASP A 1 170 ? 8.534 -29.138 -26.457 1.00 63.94 170 ASP A CA 1
ATOM 1278 C C . ASP A 1 170 ? 8.594 -28.053 -27.533 1.00 63.94 170 ASP A C 1
ATOM 1280 O O . ASP A 1 170 ? 9.311 -27.055 -27.436 1.00 63.94 170 ASP A O 1
ATOM 1284 N N . SER A 1 171 ? 7.832 -28.269 -28.605 1.00 56.72 171 SER A N 1
ATOM 1285 C CA . SER A 1 171 ? 7.616 -27.308 -29.682 1.00 56.72 171 SER A CA 1
ATOM 1286 C C . SER A 1 171 ? 6.786 -26.126 -29.174 1.00 56.72 171 SER A C 1
ATOM 1288 O O . SER A 1 171 ? 5.590 -26.032 -29.450 1.00 56.72 171 SER A O 1
ATOM 1290 N N . ILE A 1 172 ? 7.413 -25.228 -28.412 1.00 63.25 172 ILE A N 1
ATOM 1291 C CA . ILE A 1 172 ? 6.849 -23.914 -28.105 1.00 63.25 172 ILE A CA 1
ATOM 1292 C C . ILE A 1 172 ? 6.712 -23.187 -29.444 1.00 63.25 172 ILE A C 1
ATOM 1294 O O . ILE A 1 172 ? 7.709 -22.876 -30.101 1.00 63.25 172 ILE A O 1
ATOM 1298 N N . LEU A 1 173 ? 5.467 -22.971 -29.871 1.00 64.62 173 LEU A N 1
ATOM 1299 C CA . LEU A 1 173 ? 5.149 -22.146 -31.029 1.00 64.62 173 LEU A CA 1
ATOM 1300 C C . LEU A 1 173 ? 5.714 -20.751 -30.757 1.00 64.62 173 LEU A C 1
ATOM 1302 O O . LEU A 1 173 ? 5.248 -20.056 -29.854 1.00 64.62 173 LEU A O 1
ATOM 1306 N N . LEU A 1 174 ? 6.748 -20.365 -31.509 1.00 66.75 174 LEU A N 1
ATOM 1307 C CA . LEU A 1 174 ? 7.205 -18.980 -31.538 1.00 66.75 174 LEU A CA 1
ATOM 1308 C C . LEU A 1 174 ? 5.975 -18.105 -31.819 1.00 66.75 174 LEU A C 1
ATOM 1310 O O . LEU A 1 174 ? 5.232 -18.432 -32.750 1.00 66.75 174 LEU A O 1
ATOM 1314 N N . PRO A 1 175 ? 5.740 -17.029 -31.045 1.00 70.50 175 PRO A N 1
ATOM 1315 C CA . PRO A 1 175 ? 4.666 -16.093 -31.346 1.00 70.50 175 PRO A CA 1
ATOM 1316 C C . PRO A 1 175 ? 4.792 -15.690 -32.816 1.00 70.50 175 PRO A C 1
ATOM 1318 O O . PRO A 1 175 ? 5.874 -15.277 -33.238 1.00 70.50 175 PRO A O 1
ATOM 1321 N N . GLU A 1 176 ? 3.726 -15.852 -33.609 1.00 63.78 176 GLU A N 1
ATOM 1322 C CA . GLU A 1 176 ? 3.780 -15.754 -35.081 1.00 63.78 176 GLU A CA 1
ATOM 1323 C C . GLU A 1 176 ? 4.290 -14.396 -35.606 1.00 63.78 176 GLU A C 1
ATOM 1325 O O . GLU A 1 176 ? 4.572 -14.256 -36.798 1.00 63.78 176 GLU A O 1
ATOM 1330 N N . LYS A 1 177 ? 4.484 -13.394 -34.740 1.00 72.75 177 LYS A N 1
ATOM 1331 C CA . LYS A 1 177 ? 5.244 -12.186 -35.057 1.00 72.75 177 LYS A CA 1
ATOM 1332 C C . LYS A 1 177 ? 5.645 -11.441 -33.786 1.00 72.75 177 LYS A C 1
ATOM 1334 O O . LYS A 1 177 ? 4.778 -10.989 -33.049 1.00 72.75 177 LYS A O 1
ATOM 1339 N N . PHE A 1 178 ? 6.941 -11.228 -33.566 1.00 81.25 178 PHE A N 1
ATOM 1340 C CA . PHE A 1 178 ? 7.373 -10.162 -32.660 1.00 81.25 178 PHE A CA 1
ATOM 1341 C C . PHE A 1 178 ? 7.160 -8.820 -33.365 1.00 81.25 178 PHE A C 1
ATOM 1343 O O . PHE A 1 178 ? 7.708 -8.581 -34.445 1.00 81.25 178 PHE A O 1
ATOM 1350 N N . THR A 1 179 ? 6.357 -7.943 -32.774 1.00 89.56 179 THR A N 1
ATOM 1351 C CA . THR A 1 179 ? 6.163 -6.572 -33.246 1.00 89.56 179 THR A CA 1
ATOM 1352 C C . THR A 1 179 ? 7.322 -5.706 -32.763 1.00 89.56 179 THR A C 1
ATOM 1354 O O . THR A 1 179 ? 7.303 -5.151 -31.671 1.00 89.56 179 THR A O 1
ATOM 1357 N N . SER A 1 180 ? 8.376 -5.584 -33.574 1.00 94.88 180 SER A N 1
ATOM 1358 C CA . SER A 1 180 ? 9.428 -4.600 -33.302 1.00 94.88 180 SER A CA 1
ATOM 1359 C C . SER A 1 180 ? 8.932 -3.197 -33.655 1.00 94.88 180 SER A C 1
ATOM 1361 O O . SER A 1 180 ? 8.567 -2.946 -34.808 1.00 94.88 180 SER A O 1
ATOM 1363 N N . LEU A 1 181 ? 8.977 -2.275 -32.700 1.00 96.62 181 LEU A N 1
ATOM 1364 C CA . LEU A 1 181 ? 8.659 -0.867 -32.916 1.00 96.62 181 LEU A CA 1
ATOM 1365 C C . LEU A 1 181 ? 9.950 -0.124 -33.268 1.00 96.62 181 LEU A C 1
ATOM 1367 O O . LEU A 1 181 ? 10.886 -0.053 -32.466 1.00 96.62 181 LEU A O 1
ATOM 1371 N N . LYS A 1 182 ? 10.026 0.383 -34.501 1.00 97.75 182 LYS A N 1
ATOM 1372 C CA . LYS A 1 182 ? 11.251 0.938 -35.085 1.00 97.75 182 LYS A CA 1
ATOM 1373 C C . LYS A 1 182 ? 11.008 2.354 -35.615 1.00 97.75 182 LYS A C 1
ATOM 1375 O O . LYS A 1 182 ? 10.107 2.524 -36.437 1.00 97.75 182 LYS A O 1
ATOM 1380 N N . PRO A 1 183 ? 11.800 3.360 -35.198 1.00 97.81 183 PRO A N 1
ATOM 1381 C CA . PRO A 1 183 ? 11.678 4.702 -35.746 1.00 97.81 183 PRO A CA 1
ATOM 1382 C C . PRO A 1 183 ? 12.363 4.781 -37.119 1.00 97.81 183 PRO A C 1
ATOM 1384 O O . PRO A 1 183 ? 13.271 4.005 -37.428 1.00 97.81 183 PRO A O 1
ATOM 1387 N N . GLU A 1 184 ? 11.953 5.742 -37.946 1.00 97.81 184 GLU A N 1
ATOM 1388 C CA . GLU A 1 184 ? 12.396 5.838 -39.345 1.00 97.81 184 GLU A CA 1
ATOM 1389 C C . GLU A 1 184 ? 13.915 6.023 -39.493 1.00 97.81 184 GLU A C 1
ATOM 1391 O O . GLU A 1 184 ? 14.521 5.453 -40.402 1.00 97.81 184 GLU A O 1
ATOM 1396 N N . TRP A 1 185 ? 14.561 6.752 -38.574 1.00 97.31 185 TRP A N 1
ATOM 1397 C CA . TRP A 1 185 ? 16.012 6.981 -38.610 1.00 97.31 185 TRP A CA 1
ATOM 1398 C C . TRP A 1 185 ? 16.840 5.729 -38.305 1.00 97.31 185 TRP A C 1
ATOM 1400 O O . TRP A 1 185 ? 17.992 5.656 -38.716 1.00 97.31 185 TRP A O 1
ATOM 1410 N N . CYS A 1 186 ? 16.257 4.697 -37.690 1.00 97.69 186 CYS A N 1
ATOM 1411 C CA . CYS A 1 186 ? 16.932 3.414 -37.485 1.00 97.69 186 CYS A CA 1
ATOM 1412 C C . CYS A 1 186 ? 16.960 2.535 -38.749 1.00 97.69 186 CYS A C 1
ATOM 1414 O O . CYS A 1 186 ? 17.422 1.394 -38.707 1.00 97.69 186 CYS A O 1
ATOM 1416 N N . ASN A 1 187 ? 16.424 3.000 -39.884 1.00 96.75 187 ASN A N 1
ATOM 1417 C CA . ASN A 1 187 ? 16.478 2.247 -41.140 1.00 96.75 187 ASN A CA 1
ATOM 1418 C C . ASN A 1 187 ? 17.876 2.212 -41.760 1.00 96.75 187 ASN A C 1
ATOM 1420 O O . ASN A 1 187 ? 18.220 1.212 -42.382 1.00 96.75 187 ASN A O 1
ATOM 1424 N N . SER A 1 188 ? 18.674 3.262 -41.563 1.00 94.94 188 SER A N 1
ATOM 1425 C CA . SER A 1 188 ? 20.034 3.378 -42.100 1.00 94.94 188 SER A CA 1
ATOM 1426 C C . SER A 1 188 ? 21.134 3.239 -41.044 1.00 94.94 188 SER A C 1
ATOM 1428 O O . SER A 1 188 ? 22.298 3.109 -41.414 1.00 94.94 188 SER A O 1
ATOM 1430 N N . THR A 1 189 ? 20.793 3.259 -39.752 1.00 94.88 189 THR A N 1
ATOM 1431 C CA . THR A 1 189 ? 21.754 3.194 -38.640 1.00 94.88 189 THR A CA 1
ATOM 1432 C C . THR A 1 189 ? 21.448 2.040 -37.692 1.00 94.88 189 THR A C 1
ATOM 1434 O O . THR A 1 189 ? 20.282 1.749 -37.421 1.00 94.88 189 THR A O 1
ATOM 1437 N N . GLU A 1 190 ? 22.489 1.426 -37.129 1.00 97.00 190 GLU A N 1
ATOM 1438 C CA . GLU A 1 190 ? 22.340 0.452 -36.047 1.00 97.00 190 GLU A CA 1
ATOM 1439 C C . GLU A 1 190 ? 21.838 1.153 -34.779 1.00 97.00 190 GLU A C 1
ATOM 1441 O O . GLU A 1 190 ? 22.425 2.123 -34.302 1.00 97.00 190 GLU A O 1
ATOM 1446 N N . CYS A 1 191 ? 20.716 0.670 -34.254 1.00 98.12 191 CYS A N 1
ATOM 1447 C CA . CYS A 1 191 ? 20.052 1.238 -33.088 1.00 98.12 191 CYS A CA 1
ATOM 1448 C C . CYS A 1 191 ? 20.073 0.261 -31.914 1.00 98.12 191 CYS A C 1
ATOM 1450 O O . CYS A 1 191 ? 19.988 -0.957 -32.108 1.00 98.12 191 CYS A O 1
ATOM 1452 N N . ALA A 1 192 ? 20.136 0.798 -30.697 1.00 98.31 192 ALA A N 1
ATOM 1453 C CA . ALA A 1 192 ? 20.026 0.022 -29.470 1.00 98.31 192 ALA A CA 1
ATOM 1454 C C . ALA A 1 192 ? 18.701 -0.747 -29.436 1.00 98.31 192 ALA A C 1
ATOM 1456 O O . ALA A 1 192 ? 17.698 -0.297 -29.985 1.00 98.31 192 ALA A O 1
ATOM 1457 N N . THR A 1 193 ? 18.674 -1.911 -28.799 1.00 98.31 193 THR A N 1
ATOM 1458 C CA . THR A 1 193 ? 17.459 -2.731 -28.699 1.00 98.31 193 THR A CA 1
ATOM 1459 C C . THR A 1 193 ? 16.942 -2.722 -27.270 1.00 98.31 193 THR A C 1
ATOM 1461 O O . THR A 1 193 ? 17.542 -3.332 -26.393 1.00 98.31 193 THR A O 1
ATOM 1464 N N . ILE A 1 194 ? 15.838 -2.010 -27.037 1.00 97.88 194 ILE A N 1
ATOM 1465 C CA . ILE A 1 194 ? 15.147 -1.965 -25.749 1.00 97.88 194 ILE A CA 1
ATOM 1466 C C . ILE A 1 194 ? 14.211 -3.170 -25.658 1.00 97.88 194 ILE A C 1
ATOM 1468 O O . ILE A 1 194 ? 13.233 -3.264 -26.400 1.00 97.88 194 ILE A O 1
ATOM 1472 N N . PHE A 1 195 ? 14.492 -4.070 -24.726 1.00 96.50 195 PHE A N 1
ATOM 1473 C CA . PHE A 1 195 ? 13.622 -5.186 -24.377 1.00 96.50 195 PHE A CA 1
ATOM 1474 C C . PHE A 1 195 ? 12.607 -4.764 -23.316 1.00 96.50 195 PHE A C 1
ATOM 1476 O O . PHE A 1 195 ? 12.958 -4.039 -22.384 1.00 96.50 195 PHE A O 1
ATOM 1483 N N . THR A 1 196 ? 11.370 -5.241 -23.426 1.00 94.81 196 THR A N 1
ATOM 1484 C CA . THR A 1 196 ? 10.322 -5.025 -22.416 1.00 94.81 196 THR A CA 1
ATOM 1485 C C . THR A 1 196 ? 9.385 -6.230 -22.320 1.00 94.81 196 THR A C 1
ATOM 1487 O O . THR A 1 196 ? 9.346 -7.053 -23.239 1.00 94.81 196 THR A O 1
ATOM 1490 N N . SER A 1 197 ? 8.681 -6.384 -21.196 1.00 89.50 197 SER A N 1
ATOM 1491 C CA . SER A 1 197 ? 7.835 -7.558 -20.946 1.00 89.50 197 SER A CA 1
ATOM 1492 C C . SER A 1 197 ? 6.467 -7.495 -21.618 1.00 89.50 197 SER A C 1
ATOM 1494 O O . SER A 1 197 ? 5.847 -8.535 -21.797 1.00 89.50 197 SER A O 1
ATOM 1496 N N . ASP A 1 198 ? 5.988 -6.312 -21.993 1.00 87.81 198 ASP A N 1
ATOM 1497 C CA . ASP A 1 198 ? 4.587 -6.100 -22.356 1.00 87.81 198 ASP A CA 1
ATOM 1498 C C . ASP A 1 198 ? 4.454 -5.182 -23.580 1.00 87.81 198 ASP A C 1
ATOM 1500 O O . ASP A 1 198 ? 5.270 -4.284 -23.793 1.00 87.81 198 ASP A O 1
ATOM 1504 N N . GLU A 1 199 ? 3.435 -5.408 -24.414 1.00 89.81 199 GLU A N 1
ATOM 1505 C CA . GLU A 1 199 ? 3.213 -4.611 -25.627 1.00 89.81 199 GLU A CA 1
ATOM 1506 C C . GLU A 1 199 ? 2.824 -3.158 -25.308 1.00 89.81 199 GLU A C 1
ATOM 1508 O O . GLU A 1 199 ? 3.307 -2.236 -25.971 1.00 89.81 199 GLU A O 1
ATOM 1513 N N . SER A 1 200 ? 2.031 -2.927 -24.256 1.00 89.38 200 SER A N 1
ATOM 1514 C CA . SER A 1 200 ? 1.653 -1.578 -23.818 1.00 89.38 200 SER A CA 1
ATOM 1515 C C . SER A 1 200 ? 2.859 -0.799 -23.272 1.00 89.38 200 SER A C 1
ATOM 1517 O O . SER A 1 200 ? 3.014 0.393 -23.561 1.00 89.38 200 SER A O 1
ATOM 1519 N N . GLU A 1 201 ? 3.774 -1.480 -22.571 1.00 91.50 201 GLU A N 1
ATOM 1520 C CA . GLU A 1 201 ? 5.076 -0.921 -22.180 1.00 91.50 201 GLU A CA 1
ATOM 1521 C C . GLU A 1 201 ? 5.955 -0.649 -23.408 1.00 91.50 201 GLU A C 1
ATOM 1523 O O . GLU A 1 201 ? 6.614 0.389 -23.488 1.00 91.50 201 GLU A O 1
ATOM 1528 N N . GLY A 1 202 ? 5.907 -1.527 -24.413 1.00 93.81 202 GLY A N 1
ATOM 1529 C CA . GLY A 1 202 ? 6.589 -1.345 -25.691 1.00 93.81 202 GLY A CA 1
ATOM 1530 C C . GLY A 1 202 ? 6.168 -0.065 -26.409 1.00 93.81 202 GLY A C 1
ATOM 1531 O O . GLY A 1 202 ? 7.020 0.720 -26.830 1.00 93.81 202 GLY A O 1
ATOM 1532 N N . LEU A 1 203 ? 4.861 0.183 -26.499 1.00 93.50 203 LEU A N 1
ATOM 1533 C CA . LEU A 1 203 ? 4.304 1.391 -27.110 1.00 93.50 203 LEU A CA 1
ATOM 1534 C C . LEU A 1 203 ? 4.680 2.661 -26.336 1.00 93.50 203 LEU A C 1
ATOM 1536 O O . LEU A 1 203 ? 5.064 3.653 -26.955 1.00 93.50 203 LEU A O 1
ATOM 1540 N N . LEU A 1 204 ? 4.641 2.623 -24.998 1.00 93.19 204 LEU A N 1
ATOM 1541 C CA . LEU A 1 204 ? 5.097 3.730 -24.148 1.00 93.19 204 LEU A CA 1
ATOM 1542 C C . LEU A 1 204 ? 6.575 4.037 -24.386 1.00 93.19 204 LEU A C 1
ATOM 1544 O O . LEU A 1 204 ? 6.953 5.185 -24.605 1.00 93.19 204 LEU A O 1
ATOM 1548 N N . LEU A 1 205 ? 7.431 3.017 -24.352 1.00 95.50 205 LEU A N 1
ATOM 1549 C CA . LEU A 1 205 ? 8.864 3.198 -24.562 1.00 95.50 205 LEU A CA 1
ATOM 1550 C C . LEU A 1 205 ? 9.145 3.705 -25.977 1.00 95.50 205 LEU A C 1
ATOM 1552 O O . LEU A 1 205 ? 10.041 4.526 -26.163 1.00 95.50 205 LEU A O 1
ATOM 1556 N N . PHE A 1 206 ? 8.356 3.285 -26.965 1.00 96.88 206 PHE A N 1
ATOM 1557 C CA . PHE A 1 206 ? 8.466 3.786 -28.328 1.00 96.88 206 PHE A CA 1
ATOM 1558 C C . PHE A 1 206 ? 8.063 5.264 -28.446 1.00 96.88 206 PHE A C 1
ATOM 1560 O O . PHE A 1 206 ? 8.759 6.030 -29.108 1.00 96.88 206 PHE A O 1
ATOM 1567 N N . GLU A 1 207 ? 7.017 5.707 -27.743 1.00 95.00 207 GLU A N 1
ATOM 1568 C CA . GLU A 1 207 ? 6.659 7.129 -27.622 1.00 95.00 207 GLU A CA 1
ATOM 1569 C C . GLU A 1 207 ? 7.833 7.953 -27.063 1.00 95.00 207 GLU A C 1
ATOM 1571 O O . GLU A 1 207 ? 8.140 9.036 -27.565 1.00 95.00 207 GLU A O 1
ATOM 1576 N N . ILE A 1 208 ? 8.554 7.413 -26.076 1.00 95.56 208 ILE A N 1
ATOM 1577 C CA . ILE A 1 208 ? 9.746 8.043 -25.487 1.00 95.56 208 ILE A CA 1
ATOM 1578 C C . ILE A 1 208 ? 10.901 8.078 -26.494 1.00 95.56 208 ILE A C 1
ATOM 1580 O O . ILE A 1 208 ? 11.547 9.116 -26.650 1.00 95.56 208 ILE A O 1
ATOM 1584 N N . VAL A 1 209 ? 11.130 6.986 -27.229 1.00 97.38 209 VAL A N 1
ATOM 1585 C CA . VAL A 1 209 ? 12.111 6.939 -28.325 1.00 97.38 209 VAL A CA 1
ATOM 1586 C C . VAL A 1 209 ? 11.826 8.025 -29.360 1.00 97.38 209 VAL A C 1
ATOM 1588 O O . VAL A 1 209 ? 12.749 8.736 -29.761 1.00 97.38 209 VAL A O 1
ATOM 1591 N N . LEU A 1 210 ? 10.562 8.198 -29.755 1.00 96.88 210 LEU A N 1
ATOM 1592 C CA . LEU A 1 210 ? 10.159 9.228 -30.711 1.00 96.88 210 LEU A CA 1
ATOM 1593 C C . LEU A 1 210 ? 10.336 10.641 -30.144 1.00 96.88 210 LEU A C 1
ATOM 1595 O O . LEU A 1 210 ? 10.915 11.503 -30.807 1.00 96.88 210 LEU A O 1
ATOM 1599 N N . THR A 1 211 ? 9.887 10.863 -28.908 1.00 95.44 211 THR A N 1
ATOM 1600 C CA . THR A 1 211 ? 9.904 12.172 -28.238 1.00 95.44 211 THR A CA 1
ATOM 1601 C C . THR A 1 211 ? 11.323 12.702 -28.055 1.00 95.44 211 THR A C 1
ATOM 1603 O O . THR A 1 211 ? 11.597 13.863 -28.357 1.00 95.44 211 THR A O 1
ATOM 1606 N N . TYR A 1 212 ? 12.249 11.846 -27.614 1.00 96.75 212 TYR A N 1
ATOM 1607 C CA . TYR A 1 212 ? 13.642 12.227 -27.359 1.00 96.75 212 TYR A CA 1
ATOM 1608 C C . TYR A 1 212 ? 14.591 11.895 -28.519 1.00 96.75 212 TYR A C 1
ATOM 1610 O O . TYR A 1 212 ? 15.801 12.060 -28.376 1.00 96.75 212 TYR A O 1
ATOM 1618 N N . LYS A 1 213 ? 14.060 11.456 -29.672 1.00 97.56 213 LYS A N 1
ATOM 1619 C CA . LYS A 1 213 ? 14.824 11.074 -30.876 1.00 97.56 213 LYS A CA 1
ATOM 1620 C C . LYS A 1 213 ? 15.961 10.087 -30.579 1.00 97.56 213 LYS A C 1
ATOM 1622 O O . LYS A 1 213 ? 17.091 10.267 -31.030 1.00 97.56 213 LYS A O 1
ATOM 1627 N N . LEU A 1 214 ? 15.664 9.054 -29.796 1.00 98.06 214 LEU A N 1
ATOM 1628 C CA . LEU A 1 214 ? 16.648 8.045 -29.403 1.00 98.06 214 LEU A CA 1
ATOM 1629 C C . LEU A 1 214 ? 16.943 7.101 -30.580 1.00 98.06 214 LEU A C 1
ATOM 1631 O O . LEU A 1 214 ? 16.037 6.698 -31.313 1.00 98.06 214 LEU A O 1
ATOM 1635 N N . TYR A 1 215 ? 18.199 6.695 -30.753 1.00 98.31 215 TYR A N 1
ATOM 1636 C CA . TYR A 1 215 ? 18.616 5.651 -31.694 1.00 98.31 215 TYR A CA 1
ATOM 1637 C C . TYR A 1 215 ? 18.323 4.266 -31.109 1.00 98.31 215 TYR A C 1
ATOM 1639 O O . TYR A 1 215 ? 19.228 3.465 -30.892 1.00 98.31 215 TYR A O 1
ATOM 1647 N N . SER A 1 216 ? 17.050 3.978 -30.847 1.00 98.31 216 SER A N 1
ATOM 1648 C CA . SER A 1 216 ? 16.618 2.722 -30.233 1.00 98.31 216 SER A CA 1
ATOM 1649 C C . SER A 1 216 ? 15.422 2.118 -30.966 1.00 98.31 216 SER A C 1
ATOM 1651 O O . SER A 1 216 ? 14.566 2.832 -31.479 1.00 98.31 216 SER A O 1
ATOM 1653 N N . ILE A 1 217 ? 15.346 0.792 -30.988 1.00 98.00 217 ILE A N 1
ATOM 1654 C CA . ILE A 1 217 ? 14.145 0.023 -31.325 1.00 98.00 217 ILE A CA 1
ATOM 1655 C C . ILE A 1 217 ? 13.583 -0.590 -30.045 1.00 98.00 217 ILE A C 1
ATOM 1657 O O . ILE A 1 217 ? 14.343 -0.876 -29.120 1.00 98.00 217 ILE A O 1
ATOM 1661 N N . VAL A 1 218 ? 12.273 -0.806 -29.989 1.00 97.81 218 VAL A N 1
ATOM 1662 C CA . VAL A 1 218 ? 11.619 -1.435 -28.835 1.00 97.81 218 VAL A CA 1
ATOM 1663 C C . VAL A 1 218 ? 11.058 -2.786 -29.250 1.00 97.81 218 VAL A C 1
ATOM 1665 O O . VAL A 1 218 ? 10.382 -2.896 -30.274 1.00 97.81 218 VAL A O 1
ATOM 1668 N N . VAL A 1 219 ? 11.364 -3.820 -28.469 1.00 96.50 219 VAL A N 1
ATOM 1669 C CA . VAL A 1 219 ? 10.943 -5.198 -28.728 1.00 96.50 219 VAL A CA 1
ATOM 1670 C C . VAL A 1 219 ? 10.239 -5.746 -27.480 1.00 96.50 219 VAL A C 1
ATOM 1672 O O . VAL A 1 219 ? 10.914 -6.069 -26.495 1.00 96.50 219 VAL A O 1
ATOM 1675 N N . PRO A 1 220 ? 8.898 -5.856 -27.492 1.00 94.44 220 PRO A N 1
ATOM 1676 C CA . PRO A 1 220 ? 8.162 -6.549 -26.447 1.00 94.44 220 PRO A CA 1
ATOM 1677 C C . PRO A 1 220 ? 8.399 -8.057 -26.588 1.00 94.44 220 PRO A C 1
ATOM 1679 O O . PRO A 1 220 ? 8.128 -8.655 -27.629 1.00 94.44 220 PRO A O 1
ATOM 1682 N N . LEU A 1 221 ? 8.961 -8.670 -25.548 1.00 91.75 221 LEU A N 1
ATOM 1683 C CA . LEU A 1 221 ? 9.326 -10.090 -25.526 1.00 91.75 221 LEU A CA 1
ATOM 1684 C C . LEU A 1 221 ? 8.411 -10.935 -24.634 1.00 91.75 221 LEU A C 1
ATOM 1686 O O . LEU A 1 221 ? 8.616 -12.145 -24.523 1.00 91.75 221 LEU A O 1
ATOM 1690 N N . GLY A 1 222 ? 7.406 -10.332 -23.997 1.00 88.62 222 GLY A N 1
ATOM 1691 C CA . GLY A 1 222 ? 6.498 -11.079 -23.139 1.00 88.62 222 GLY A CA 1
ATOM 1692 C C . GLY A 1 222 ? 7.180 -11.566 -21.858 1.00 88.62 222 GLY A C 1
ATOM 1693 O O . GLY A 1 222 ? 8.118 -10.972 -21.316 1.00 88.62 222 GLY A O 1
ATOM 1694 N N . ALA A 1 223 ? 6.744 -12.744 -21.421 1.00 83.69 223 ALA A N 1
ATOM 1695 C CA . ALA A 1 223 ? 7.293 -13.468 -20.280 1.00 83.69 223 ALA A CA 1
ATOM 1696 C C . ALA A 1 223 ? 8.803 -13.746 -20.367 1.00 83.69 223 ALA A C 1
ATOM 1698 O O . ALA A 1 223 ? 9.481 -13.821 -19.343 1.00 83.69 223 ALA A O 1
ATOM 1699 N N . GLU A 1 224 ? 9.321 -13.880 -21.587 1.00 88.06 224 GLU A N 1
ATOM 1700 C CA . GLU A 1 224 ? 10.677 -14.350 -21.870 1.00 88.06 224 GLU A CA 1
ATOM 1701 C C . GLU A 1 224 ? 11.726 -13.232 -21.814 1.00 88.06 224 GLU A C 1
ATOM 1703 O O . GLU A 1 224 ? 12.923 -13.491 -21.970 1.00 88.06 224 GLU A O 1
ATOM 1708 N N . VAL A 1 225 ? 11.301 -11.988 -21.563 1.00 91.25 225 VAL A N 1
ATOM 1709 C CA . VAL A 1 225 ? 12.167 -10.805 -21.616 1.00 91.25 225 VAL A CA 1
ATOM 1710 C C . VAL A 1 225 ? 13.407 -10.944 -20.729 1.00 91.25 225 VAL A C 1
ATOM 1712 O O . VAL A 1 225 ? 14.509 -10.622 -21.164 1.00 91.25 225 VAL A O 1
ATOM 1715 N N . TYR A 1 226 ? 13.258 -11.482 -19.515 1.00 90.12 226 TYR A N 1
ATOM 1716 C CA . TYR A 1 226 ? 14.358 -11.618 -18.557 1.00 90.12 226 TYR A CA 1
ATOM 1717 C C . TYR A 1 226 ? 15.384 -12.644 -19.032 1.00 90.12 226 TYR A C 1
ATOM 1719 O O . TYR A 1 226 ? 16.579 -12.353 -19.073 1.00 90.12 226 TYR A O 1
ATOM 1727 N N . ARG A 1 227 ? 14.913 -13.823 -19.452 1.00 89.94 227 ARG A N 1
ATOM 1728 C CA . ARG A 1 227 ? 15.770 -14.897 -19.962 1.00 89.94 227 ARG A CA 1
ATOM 1729 C C . ARG A 1 227 ? 16.548 -14.421 -21.187 1.00 89.94 227 ARG A C 1
ATOM 1731 O O . ARG A 1 227 ? 17.774 -14.518 -21.228 1.00 89.94 227 ARG A O 1
ATOM 1738 N N . ILE A 1 228 ? 15.860 -13.803 -22.141 1.00 91.44 228 ILE A N 1
ATOM 1739 C CA . ILE A 1 228 ? 16.473 -13.317 -23.379 1.00 91.44 228 ILE A CA 1
ATOM 1740 C C . ILE A 1 228 ? 17.445 -12.173 -23.106 1.00 91.44 228 ILE A C 1
ATOM 1742 O O . ILE A 1 228 ? 18.571 -12.214 -23.600 1.00 91.44 228 ILE A O 1
ATOM 1746 N N . ALA A 1 229 ? 17.070 -11.196 -22.278 1.00 92.94 229 ALA A N 1
ATOM 1747 C CA . ALA A 1 229 ? 17.958 -10.099 -21.910 1.00 92.94 229 ALA A CA 1
ATOM 1748 C C . ALA A 1 229 ? 19.255 -10.623 -21.272 1.00 92.94 229 ALA A C 1
ATOM 1750 O O . ALA A 1 229 ? 20.340 -10.191 -21.657 1.00 92.94 229 ALA A O 1
ATOM 1751 N N . THR A 1 230 ? 19.179 -11.614 -20.374 1.00 91.56 230 THR A N 1
ATOM 1752 C CA . THR A 1 230 ? 20.390 -12.191 -19.761 1.00 91.56 230 THR A CA 1
ATOM 1753 C C . THR A 1 230 ? 21.321 -12.865 -20.771 1.00 91.56 230 THR A C 1
ATOM 1755 O O . THR A 1 230 ? 22.539 -12.798 -20.597 1.00 91.56 230 THR A O 1
ATOM 1758 N N . SER A 1 231 ? 20.790 -13.428 -21.864 1.00 93.62 231 SER A N 1
ATOM 1759 C CA . SER A 1 231 ? 21.601 -14.068 -22.911 1.00 93.62 231 SER A CA 1
ATOM 1760 C C . SER A 1 231 ? 22.501 -13.087 -23.681 1.00 93.62 231 SER A C 1
ATOM 1762 O O . SER A 1 231 ? 23.525 -13.490 -24.232 1.00 93.62 231 SER A O 1
ATOM 1764 N N . PHE A 1 232 ? 22.172 -11.789 -23.675 1.00 94.56 232 PHE A N 1
ATOM 1765 C CA . PHE A 1 232 ? 22.922 -10.751 -24.392 1.00 94.56 232 PHE A CA 1
ATOM 1766 C C . PHE A 1 232 ? 23.989 -10.039 -23.547 1.00 94.56 232 PHE A C 1
ATOM 1768 O O . PHE A 1 232 ? 24.751 -9.224 -24.080 1.00 94.56 232 PHE A O 1
ATOM 1775 N N . GLY A 1 233 ? 24.096 -10.359 -22.252 1.00 93.50 233 GLY A N 1
ATOM 1776 C CA . GLY A 1 233 ? 25.130 -9.830 -21.360 1.00 93.50 233 GLY A CA 1
ATOM 1777 C C . GLY A 1 233 ? 25.200 -8.300 -21.385 1.00 93.50 233 GLY A C 1
ATOM 1778 O O . GLY A 1 233 ? 24.213 -7.620 -21.123 1.00 93.50 233 GLY A O 1
ATOM 1779 N N . ASN A 1 234 ? 26.361 -7.744 -21.740 1.00 95.81 234 ASN A N 1
ATOM 1780 C CA . ASN A 1 234 ? 26.581 -6.291 -21.733 1.00 95.81 234 ASN A CA 1
ATOM 1781 C C . ASN A 1 234 ? 25.830 -5.528 -22.839 1.00 95.81 234 ASN A C 1
ATOM 1783 O O . ASN A 1 234 ? 25.754 -4.304 -22.775 1.00 95.81 234 ASN A O 1
ATOM 1787 N N . ARG A 1 235 ? 25.281 -6.224 -23.844 1.00 96.44 235 ARG A N 1
ATOM 1788 C CA . ARG A 1 235 ? 24.450 -5.608 -24.894 1.00 96.44 235 ARG A CA 1
ATOM 1789 C C . ARG A 1 235 ? 22.980 -5.503 -24.493 1.00 96.44 235 ARG A C 1
ATOM 1791 O O . ARG A 1 235 ? 22.195 -4.915 -25.227 1.00 96.44 235 ARG A O 1
ATOM 1798 N N . ALA A 1 236 ? 22.599 -6.080 -23.353 1.00 94.75 236 ALA A N 1
ATOM 1799 C CA . ALA A 1 236 ? 21.225 -6.056 -22.890 1.00 94.75 236 ALA A CA 1
ATOM 1800 C C . ALA A 1 236 ? 20.828 -4.649 -22.428 1.00 94.75 236 ALA A C 1
ATOM 1802 O O . ALA A 1 236 ? 21.481 -4.056 -21.566 1.00 94.75 236 ALA A O 1
ATOM 1803 N N . LEU A 1 237 ? 19.729 -4.150 -22.988 1.00 96.69 237 LEU A N 1
ATOM 1804 C CA . LEU A 1 237 ? 19.037 -2.948 -22.548 1.00 96.69 237 LEU A CA 1
ATOM 1805 C C . LEU A 1 237 ? 17.587 -3.338 -22.250 1.00 96.69 237 LEU A C 1
ATOM 1807 O O . LEU A 1 237 ? 16.794 -3.553 -23.160 1.00 96.69 237 LEU A O 1
ATOM 1811 N N . LEU A 1 238 ? 17.257 -3.486 -20.971 1.00 96.06 238 LEU A N 1
ATOM 1812 C CA . LEU A 1 238 ? 15.933 -3.905 -20.511 1.00 96.06 238 LEU A CA 1
ATOM 1813 C C . LEU A 1 238 ? 15.218 -2.721 -19.873 1.00 96.06 238 LEU A C 1
ATOM 1815 O O . LEU A 1 238 ? 15.720 -2.191 -18.891 1.00 96.06 238 LEU A O 1
ATOM 1819 N N . CYS A 1 239 ? 14.042 -2.346 -20.361 1.00 96.00 239 CYS A N 1
ATOM 1820 C CA . CYS A 1 239 ? 13.180 -1.352 -19.731 1.00 96.00 239 CYS A CA 1
ATOM 1821 C C . CYS A 1 239 ? 11.832 -1.989 -19.411 1.00 96.00 239 CYS A C 1
ATOM 1823 O O . CYS A 1 239 ? 11.113 -2.413 -20.313 1.00 96.00 239 CYS A O 1
ATOM 1825 N N . ASP A 1 240 ? 11.487 -2.060 -18.130 1.00 94.12 240 ASP A N 1
ATOM 1826 C CA . ASP A 1 240 ? 10.265 -2.738 -17.701 1.00 94.12 240 ASP A CA 1
ATOM 1827 C C . ASP A 1 240 ? 9.681 -2.114 -16.430 1.00 94.12 240 ASP A C 1
ATOM 1829 O O . ASP A 1 240 ? 10.352 -1.345 -15.723 1.00 94.12 240 ASP A O 1
ATOM 1833 N N . TRP A 1 241 ? 8.427 -2.452 -16.135 1.00 91.31 241 TRP A N 1
ATOM 1834 C CA . TRP A 1 241 ? 7.793 -2.113 -14.867 1.00 91.31 241 TRP A CA 1
ATOM 1835 C C . TRP A 1 241 ? 8.314 -3.022 -13.748 1.00 91.31 241 TRP A C 1
ATOM 1837 O O . TRP A 1 241 ? 8.148 -4.238 -13.798 1.00 91.31 241 TRP A O 1
ATOM 1847 N N . ALA A 1 242 ? 8.919 -2.426 -12.714 1.00 84.50 242 ALA A N 1
ATOM 1848 C CA . ALA A 1 242 ? 9.397 -3.135 -11.523 1.00 84.50 242 ALA A CA 1
ATOM 1849 C C . ALA A 1 242 ? 10.275 -4.379 -11.820 1.00 84.50 242 ALA A C 1
ATOM 1851 O O . ALA A 1 242 ? 9.961 -5.462 -11.339 1.00 84.50 242 ALA A O 1
ATOM 1852 N N . PRO A 1 243 ? 11.377 -4.279 -12.586 1.00 81.75 243 PRO A N 1
ATOM 1853 C CA . PRO A 1 243 ? 12.117 -5.460 -13.021 1.00 81.75 243 PRO A CA 1
ATOM 1854 C C . PRO A 1 243 ? 12.749 -6.261 -11.870 1.00 81.75 243 PRO A C 1
ATOM 1856 O O . PRO A 1 243 ? 13.190 -5.694 -10.866 1.00 81.75 243 PRO A O 1
ATOM 1859 N N . LYS A 1 244 ? 12.877 -7.590 -12.038 1.00 80.88 244 LYS A N 1
ATOM 1860 C CA . LYS A 1 244 ? 13.576 -8.484 -11.090 1.00 80.88 244 LYS A CA 1
ATOM 1861 C C . LYS A 1 244 ? 15.075 -8.143 -11.013 1.00 80.88 244 LYS A C 1
ATOM 1863 O O . LYS A 1 244 ? 15.900 -8.704 -11.732 1.00 80.88 244 LYS A O 1
ATOM 1868 N N . TYR A 1 245 ? 15.455 -7.240 -10.106 1.00 78.56 245 TYR A N 1
ATOM 1869 C CA . TYR A 1 245 ? 16.853 -6.808 -9.950 1.00 78.56 245 TYR A CA 1
ATOM 1870 C C . TYR A 1 245 ? 17.809 -7.953 -9.611 1.00 78.56 245 TYR A C 1
ATOM 1872 O O . TYR A 1 245 ? 18.909 -7.996 -10.151 1.00 78.56 245 TYR A O 1
ATOM 1880 N N . LYS A 1 246 ? 17.416 -8.881 -8.729 1.00 77.06 246 LYS A N 1
ATOM 1881 C CA . LYS A 1 246 ? 18.325 -9.922 -8.209 1.00 77.06 246 LYS A CA 1
ATOM 1882 C C . LYS A 1 246 ? 18.885 -10.827 -9.314 1.00 77.06 246 LYS A C 1
ATOM 1884 O O . LYS A 1 246 ? 20.048 -11.216 -9.235 1.00 77.06 246 LYS A O 1
ATOM 1889 N N . ASP A 1 247 ? 18.101 -11.075 -10.360 1.00 73.56 247 ASP A N 1
ATOM 1890 C CA . ASP A 1 247 ? 18.482 -11.974 -11.453 1.00 73.56 247 ASP A CA 1
ATOM 1891 C C . ASP A 1 247 ? 19.317 -11.259 -12.531 1.00 73.56 247 ASP A C 1
ATOM 1893 O O . ASP A 1 247 ? 20.142 -11.875 -13.204 1.00 73.56 247 ASP A O 1
ATOM 1897 N N . LEU A 1 248 ? 19.155 -9.937 -12.657 1.00 76.81 248 LEU A N 1
ATOM 1898 C CA . LEU A 1 248 ? 19.759 -9.118 -13.715 1.00 76.81 248 LEU A CA 1
ATOM 1899 C C . LEU A 1 248 ? 20.990 -8.311 -13.266 1.00 76.81 248 LEU A C 1
ATOM 1901 O O . LEU A 1 248 ? 21.848 -7.964 -14.081 1.00 76.81 248 LEU A O 1
ATOM 1905 N N . ALA A 1 249 ? 21.096 -7.996 -11.973 1.00 64.88 249 ALA A N 1
ATOM 1906 C CA . ALA A 1 249 ? 22.012 -6.980 -11.448 1.00 64.88 249 ALA A CA 1
ATOM 1907 C C . ALA A 1 249 ? 23.491 -7.386 -11.393 1.00 64.88 249 ALA A C 1
ATOM 1909 O O . ALA A 1 249 ? 24.313 -6.580 -10.963 1.00 64.88 249 ALA A O 1
ATOM 1910 N N . LYS A 1 250 ? 23.883 -8.594 -11.828 1.00 81.31 250 LYS A N 1
ATOM 1911 C CA . LYS A 1 250 ? 25.315 -8.942 -11.831 1.00 81.31 250 LYS A CA 1
ATOM 1912 C C . LYS A 1 250 ? 26.129 -8.019 -12.745 1.00 81.31 250 LYS A C 1
ATOM 1914 O O . LYS A 1 250 ? 27.263 -7.719 -12.395 1.00 81.31 250 LYS A O 1
ATOM 1919 N N . ASN A 1 251 ? 25.546 -7.544 -13.855 1.00 84.81 251 ASN A N 1
ATOM 1920 C CA . ASN A 1 251 ? 26.236 -6.689 -14.836 1.00 84.81 251 ASN A CA 1
ATOM 1921 C C . ASN A 1 251 ? 25.411 -5.494 -15.355 1.00 84.81 251 ASN A C 1
ATOM 1923 O O . ASN A 1 251 ? 25.956 -4.663 -16.083 1.00 84.81 251 ASN A O 1
ATOM 1927 N N . LEU A 1 252 ? 24.118 -5.404 -15.026 1.00 93.00 252 LEU A N 1
ATOM 1928 C CA . LEU A 1 252 ? 23.246 -4.321 -15.487 1.00 93.00 252 LEU A CA 1
ATOM 1929 C C . LEU A 1 252 ? 22.987 -3.314 -14.366 1.00 93.00 252 LEU A C 1
ATOM 1931 O O . LEU A 1 252 ? 22.707 -3.693 -13.229 1.00 93.00 252 LEU A O 1
ATOM 1935 N N . PHE A 1 253 ? 23.042 -2.029 -14.707 1.00 94.25 253 PHE A N 1
ATOM 1936 C CA . PHE A 1 253 ? 22.844 -0.913 -13.789 1.00 94.25 253 PHE A CA 1
ATOM 1937 C C . PHE A 1 253 ? 21.597 -0.113 -14.175 1.00 94.25 253 PHE A C 1
ATOM 1939 O O . PHE A 1 253 ? 21.285 -0.013 -15.365 1.00 94.25 253 PHE A O 1
ATOM 1946 N N . PRO A 1 254 ? 20.884 0.477 -13.198 1.00 95.06 254 PRO A N 1
ATOM 1947 C CA . PRO A 1 254 ? 19.765 1.364 -13.480 1.00 95.06 254 PRO A CA 1
ATOM 1948 C C . PRO A 1 254 ? 20.232 2.620 -14.214 1.00 95.06 254 PRO A C 1
ATOM 1950 O O . PRO A 1 254 ? 21.127 3.328 -13.752 1.00 95.06 254 PRO A O 1
ATOM 1953 N N . LEU A 1 255 ? 19.589 2.903 -15.342 1.00 96.31 255 LEU A N 1
ATOM 1954 C CA . LEU A 1 255 ? 19.772 4.124 -16.109 1.00 96.31 255 LEU A CA 1
ATOM 1955 C C . LEU A 1 255 ? 18.934 5.259 -15.517 1.00 96.31 255 LEU A C 1
ATOM 1957 O O . LEU A 1 255 ? 17.808 5.057 -15.058 1.00 96.31 255 LEU A O 1
ATOM 1961 N N . GLY A 1 256 ? 19.476 6.474 -15.572 1.00 95.69 256 GLY A N 1
ATOM 1962 C CA . GLY A 1 256 ? 18.745 7.696 -15.264 1.00 95.69 256 GLY A CA 1
ATOM 1963 C C . GLY A 1 256 ? 17.538 7.867 -16.199 1.00 95.69 256 GLY A C 1
ATOM 1964 O O . GLY A 1 256 ? 17.724 7.793 -17.423 1.00 95.69 256 GLY A O 1
ATOM 1965 N N . PRO A 1 257 ? 16.326 8.092 -15.658 1.00 95.94 257 PRO A N 1
ATOM 1966 C CA . PRO A 1 257 ? 15.128 8.316 -16.459 1.00 95.94 257 PRO A CA 1
ATOM 1967 C C . PRO A 1 257 ? 15.206 9.659 -17.208 1.00 95.94 257 PRO A C 1
ATOM 1969 O O . PRO A 1 257 ? 15.993 10.531 -16.828 1.00 95.94 257 PRO A O 1
ATOM 1972 N N . PRO A 1 258 ? 14.395 9.854 -18.260 1.00 95.06 258 PRO A N 1
ATOM 1973 C CA . PRO A 1 258 ? 14.237 11.159 -18.877 1.00 95.06 258 PRO A CA 1
ATOM 1974 C C . PRO A 1 258 ? 13.538 12.124 -17.896 1.00 95.06 258 PRO A C 1
ATOM 1976 O O . PRO A 1 258 ? 12.789 11.675 -17.023 1.00 95.06 258 PRO A O 1
ATOM 1979 N N . PRO A 1 259 ? 13.764 13.445 -18.010 1.00 92.81 259 PRO A N 1
ATOM 1980 C CA . PRO A 1 259 ? 13.083 14.420 -17.167 1.00 92.81 259 PRO A CA 1
ATOM 1981 C C . PRO A 1 259 ? 11.579 14.426 -17.466 1.00 92.81 259 PRO A C 1
ATOM 1983 O O . PRO A 1 259 ? 11.185 14.365 -18.631 1.00 92.81 259 PRO A O 1
ATOM 1986 N N . CYS A 1 260 ? 10.741 14.550 -16.432 1.00 90.31 260 CYS A N 1
ATOM 1987 C CA . CYS A 1 260 ? 9.310 14.790 -16.620 1.00 90.31 260 CYS A CA 1
ATOM 1988 C C . CYS A 1 260 ? 9.135 16.138 -17.348 1.00 90.31 260 CYS A C 1
ATOM 1990 O O . CYS A 1 260 ? 9.601 17.164 -16.852 1.00 90.31 260 CYS A O 1
ATOM 1992 N N . ILE A 1 261 ? 8.518 16.136 -18.534 1.00 83.94 261 ILE A N 1
ATOM 1993 C CA . ILE A 1 261 ? 8.322 17.356 -19.343 1.00 83.94 261 ILE A CA 1
ATOM 1994 C C . ILE A 1 261 ? 7.214 18.237 -18.748 1.00 83.94 261 ILE A C 1
ATOM 1996 O O . ILE A 1 261 ? 7.308 19.461 -18.802 1.00 83.94 261 ILE A O 1
ATOM 2000 N N . ASP A 1 262 ? 6.215 17.615 -18.121 1.00 76.94 262 ASP A N 1
ATOM 2001 C CA . ASP A 1 262 ? 5.067 18.288 -17.524 1.00 76.94 262 ASP A CA 1
ATOM 2002 C C . ASP A 1 262 ? 5.098 18.166 -15.992 1.00 76.94 262 ASP A C 1
ATOM 2004 O O . ASP A 1 262 ? 5.564 17.168 -15.438 1.00 76.94 262 ASP A O 1
ATOM 2008 N N . SER A 1 263 ? 4.536 19.161 -15.294 1.00 77.25 263 SER A N 1
ATOM 2009 C CA . SER A 1 263 ? 4.232 19.071 -13.854 1.00 77.25 263 SER A CA 1
ATOM 2010 C C . SER A 1 263 ? 3.108 18.075 -13.544 1.00 77.25 263 SER A C 1
ATOM 2012 O O . SER A 1 263 ? 2.773 17.855 -12.382 1.00 77.25 263 SER A O 1
ATOM 2014 N N . ASP A 1 264 ? 2.494 17.514 -14.585 1.00 80.06 264 ASP A N 1
ATOM 2015 C CA . ASP A 1 264 ? 1.482 16.482 -14.480 1.00 80.06 264 ASP A CA 1
ATOM 2016 C C . ASP A 1 264 ? 2.141 15.130 -14.169 1.00 80.06 264 ASP A C 1
ATOM 2018 O O . ASP A 1 264 ? 2.770 14.493 -15.021 1.00 80.06 264 ASP A O 1
ATOM 2022 N N . ALA A 1 265 ? 1.981 14.694 -12.921 1.00 78.62 265 ALA A N 1
ATOM 2023 C CA . ALA A 1 265 ? 2.479 13.418 -12.426 1.00 78.62 265 ALA A CA 1
ATOM 2024 C C . ALA A 1 265 ? 1.992 12.220 -13.259 1.00 78.62 265 ALA A C 1
ATOM 2026 O O . ALA A 1 265 ? 2.692 11.210 -13.348 1.00 78.62 265 ALA A O 1
ATOM 2027 N N . ASP A 1 266 ? 0.823 12.325 -13.899 1.00 80.88 266 ASP A N 1
ATOM 2028 C CA . ASP A 1 266 ? 0.274 11.240 -14.708 1.00 80.88 266 ASP A CA 1
ATOM 2029 C C . ASP A 1 266 ? 1.051 11.025 -16.005 1.00 80.88 266 ASP A C 1
ATOM 2031 O O . ASP A 1 266 ? 1.162 9.885 -16.467 1.00 80.88 266 ASP A O 1
ATOM 2035 N N . ARG A 1 267 ? 1.670 12.086 -16.532 1.00 86.00 267 ARG A N 1
ATOM 2036 C CA . ARG A 1 267 ? 2.509 12.051 -17.737 1.00 86.00 267 ARG A CA 1
ATOM 2037 C C . ARG A 1 267 ? 3.963 11.701 -17.457 1.00 86.00 267 ARG A C 1
ATOM 2039 O O . ARG A 1 267 ? 4.715 11.436 -18.393 1.00 86.00 267 ARG A O 1
ATOM 2046 N N . CYS A 1 268 ? 4.377 11.655 -16.190 1.00 91.12 268 CYS A N 1
ATOM 2047 C CA . CYS A 1 268 ? 5.719 11.202 -15.863 1.00 91.12 268 CYS A CA 1
ATOM 2048 C C . CYS A 1 268 ? 5.776 9.670 -15.774 1.00 91.12 268 CYS A C 1
ATOM 2050 O O . CYS A 1 268 ? 5.453 9.047 -14.761 1.00 91.12 268 CYS A O 1
ATOM 2052 N N . TYR A 1 269 ? 6.187 9.045 -16.878 1.00 91.25 269 TYR A N 1
ATOM 2053 C CA . TYR A 1 269 ? 6.171 7.589 -17.052 1.00 91.25 269 TYR A CA 1
ATOM 2054 C C . TYR A 1 269 ? 7.133 6.824 -16.132 1.00 91.25 269 TYR A C 1
ATOM 2056 O O . TYR A 1 269 ? 6.872 5.672 -15.786 1.00 91.25 269 TYR A O 1
ATOM 2064 N N . PHE A 1 270 ? 8.232 7.459 -15.721 1.00 93.75 270 PHE A N 1
ATOM 2065 C CA . PHE A 1 270 ? 9.238 6.877 -14.826 1.00 93.75 270 PHE A CA 1
ATOM 2066 C C . PHE A 1 270 ? 9.046 7.270 -13.352 1.00 93.75 270 PHE A C 1
ATOM 2068 O O . PHE A 1 270 ? 9.849 6.872 -12.503 1.00 93.75 270 PHE A O 1
ATOM 2075 N N . GLU A 1 271 ? 7.996 8.037 -13.046 1.00 92.38 271 GLU A N 1
ATOM 2076 C CA . GLU A 1 271 ? 7.619 8.366 -11.673 1.00 92.38 271 GLU A CA 1
ATOM 2077 C C . GLU A 1 271 ? 7.195 7.102 -10.921 1.00 92.38 271 GLU A C 1
ATOM 2079 O O . GLU A 1 271 ? 6.681 6.140 -11.505 1.00 92.38 271 GLU A O 1
ATOM 2084 N N . SER A 1 272 ? 7.414 7.095 -9.607 1.00 92.94 272 SER A N 1
ATOM 2085 C CA . SER A 1 272 ? 6.993 5.966 -8.784 1.00 92.94 272 SER A CA 1
ATOM 2086 C C . SER A 1 272 ? 5.466 5.883 -8.747 1.00 92.94 272 SER A C 1
ATOM 2088 O O . SER A 1 272 ? 4.766 6.883 -8.589 1.00 92.94 272 SER A O 1
ATOM 2090 N N . ARG A 1 273 ? 4.929 4.674 -8.894 1.00 93.31 273 ARG A N 1
ATOM 2091 C CA . ARG A 1 273 ? 3.506 4.388 -8.742 1.00 93.31 273 ARG A CA 1
ATOM 2092 C C . ARG A 1 273 ? 3.287 3.492 -7.530 1.00 93.31 273 ARG A C 1
ATOM 2094 O O . ARG A 1 273 ? 4.006 2.517 -7.298 1.00 93.31 273 ARG A O 1
ATOM 2101 N N . ARG A 1 274 ? 2.280 3.849 -6.746 1.00 94.25 274 ARG A N 1
ATOM 2102 C CA . ARG A 1 274 ? 1.710 3.046 -5.667 1.00 94.25 274 ARG A CA 1
ATOM 2103 C C . ARG A 1 274 ? 0.654 2.142 -6.265 1.00 94.25 274 ARG A C 1
ATOM 2105 O O . ARG A 1 274 ? -0.112 2.575 -7.117 1.00 94.25 274 ARG A O 1
ATOM 2112 N N . LEU A 1 275 ? 0.593 0.908 -5.796 1.00 95.19 275 LEU A N 1
ATOM 2113 C CA . LEU A 1 275 ? -0.497 0.012 -6.135 1.00 95.19 275 LEU A CA 1
ATOM 2114 C C . LEU A 1 275 ? -1.469 -0.003 -4.955 1.00 95.19 275 LEU A C 1
ATOM 2116 O O . LEU A 1 275 ? -1.175 -0.617 -3.933 1.00 95.19 275 LEU A O 1
ATOM 2120 N N . VAL A 1 276 ? -2.579 0.722 -5.073 1.00 95.94 276 VAL A N 1
ATOM 2121 C CA . VAL A 1 276 ? -3.547 0.945 -3.987 1.00 95.94 276 VAL A CA 1
ATOM 2122 C C . VAL A 1 276 ? -4.747 0.012 -4.087 1.00 95.94 276 VAL A C 1
ATOM 2124 O O . VAL A 1 276 ? -5.022 -0.561 -5.143 1.00 95.94 276 VAL A O 1
ATOM 2127 N N . LYS A 1 277 ? -5.485 -0.114 -2.986 1.00 97.31 277 LYS A N 1
ATOM 2128 C CA . LYS A 1 277 ? -6.719 -0.896 -2.883 1.00 97.31 277 LYS A CA 1
ATOM 2129 C C . LYS A 1 277 ? -7.894 0.056 -2.716 1.00 97.31 277 LYS A C 1
ATOM 2131 O O . LYS A 1 277 ? -8.106 0.561 -1.621 1.00 97.31 277 LYS A O 1
ATOM 2136 N N . LEU A 1 278 ? -8.679 0.267 -3.765 1.00 97.19 278 LEU A N 1
ATOM 2137 C CA . LEU A 1 278 ? -9.888 1.084 -3.675 1.00 97.19 278 LEU A CA 1
ATOM 2138 C C . LEU A 1 278 ? -11.118 0.188 -3.563 1.00 97.19 278 LEU A C 1
ATOM 2140 O O . LEU A 1 278 ? -11.251 -0.795 -4.298 1.00 97.19 278 LEU A O 1
ATOM 2144 N N . ILE A 1 279 ? -12.029 0.529 -2.656 1.00 97.44 279 ILE A N 1
ATOM 2145 C CA . ILE A 1 279 ? -13.268 -0.220 -2.444 1.00 97.44 279 ILE A CA 1
ATOM 2146 C C . ILE A 1 279 ? -14.499 0.669 -2.550 1.00 97.44 279 ILE A C 1
ATOM 2148 O O . ILE A 1 279 ? -14.466 1.838 -2.187 1.00 97.44 279 ILE A O 1
ATOM 2152 N N . ASN A 1 280 ? -15.616 0.088 -2.982 1.00 97.44 280 ASN A N 1
ATOM 2153 C CA . ASN A 1 280 ? -16.937 0.679 -2.807 1.00 97.44 280 ASN A CA 1
ATOM 2154 C C . ASN A 1 280 ? -17.458 0.322 -1.406 1.00 97.44 280 ASN A C 1
ATOM 2156 O O . ASN A 1 280 ? -17.873 -0.816 -1.150 1.00 97.44 280 ASN A O 1
ATOM 2160 N N . THR A 1 281 ? -17.436 1.287 -0.487 1.00 94.25 281 THR A N 1
ATOM 2161 C CA . THR A 1 281 ? -17.795 1.059 0.920 1.00 94.25 281 THR A CA 1
ATOM 2162 C C . THR A 1 281 ? -19.243 0.666 1.098 1.00 94.25 281 THR A C 1
ATOM 2164 O O . THR A 1 281 ? -19.549 -0.191 1.922 1.00 94.25 281 THR A O 1
ATOM 2167 N N . ARG A 1 282 ? -20.150 1.230 0.295 1.00 93.81 282 ARG A N 1
ATOM 2168 C CA . ARG A 1 282 ? -21.586 0.932 0.379 1.00 93.81 282 ARG A CA 1
ATOM 2169 C C . ARG A 1 282 ? -21.864 -0.537 0.068 1.00 93.81 282 ARG A C 1
ATOM 2171 O O . ARG A 1 282 ? -22.676 -1.162 0.749 1.00 93.81 282 ARG A O 1
ATOM 2178 N N . ALA A 1 283 ? -21.157 -1.102 -0.911 1.00 92.44 283 ALA A N 1
ATOM 2179 C CA . ALA A 1 283 ? -21.264 -2.518 -1.259 1.00 92.44 283 ALA A CA 1
ATOM 2180 C C . ALA A 1 283 ? -20.657 -3.441 -0.185 1.00 92.44 283 ALA A C 1
ATOM 2182 O O . ALA A 1 283 ? -21.164 -4.538 0.056 1.00 92.44 283 ALA A O 1
ATOM 2183 N N . LEU A 1 284 ? -19.595 -2.988 0.488 1.00 92.56 284 LEU A N 1
ATOM 2184 C CA . LEU A 1 284 ? -18.849 -3.767 1.481 1.00 92.56 284 LEU A CA 1
ATOM 2185 C C . LEU A 1 284 ? -19.257 -3.524 2.938 1.00 92.56 284 LEU A C 1
ATOM 2187 O O . LEU A 1 284 ? -18.814 -4.269 3.811 1.00 92.56 284 LEU A O 1
ATOM 2191 N N . ALA A 1 285 ? -20.152 -2.571 3.210 1.00 89.12 285 ALA A N 1
ATOM 2192 C CA . ALA A 1 285 ? -20.595 -2.204 4.557 1.00 89.12 285 ALA A CA 1
ATOM 2193 C C . ALA A 1 285 ? -21.151 -3.394 5.360 1.00 89.12 285 ALA A C 1
ATOM 2195 O O . ALA A 1 285 ? -21.045 -3.441 6.582 1.00 89.12 285 ALA A O 1
ATOM 2196 N N . ARG A 1 286 ? -21.714 -4.396 4.673 1.00 89.56 286 ARG A N 1
ATOM 2197 C CA . ARG A 1 286 ? -22.250 -5.619 5.297 1.00 89.56 286 ARG A CA 1
ATOM 2198 C C . ARG A 1 286 ? -21.187 -6.671 5.619 1.00 89.56 286 ARG A C 1
ATOM 2200 O O . ARG A 1 286 ? -21.516 -7.684 6.226 1.00 89.56 286 ARG A O 1
ATOM 2207 N N . SER A 1 287 ? -19.935 -6.459 5.209 1.00 92.19 287 SER A N 1
ATOM 2208 C CA . SER A 1 287 ? -18.862 -7.453 5.309 1.00 92.19 287 SER A CA 1
ATOM 2209 C C . SER A 1 287 ? -17.548 -6.891 5.881 1.00 92.19 287 SER A C 1
ATOM 2211 O O . SER A 1 287 ? -16.518 -6.927 5.201 1.00 92.19 287 SER A O 1
ATOM 2213 N N . PRO A 1 288 ? -17.509 -6.462 7.162 1.00 91.56 288 PRO A N 1
ATOM 2214 C CA . PRO A 1 288 ? -16.276 -5.980 7.801 1.00 91.56 288 PRO A CA 1
ATOM 2215 C C . PRO A 1 288 ? -15.123 -6.999 7.787 1.00 91.56 288 PRO A C 1
ATOM 2217 O O . PRO A 1 288 ? -13.950 -6.638 7.857 1.00 91.56 288 PRO A O 1
ATOM 2220 N N . ALA A 1 289 ? -15.431 -8.299 7.712 1.00 89.81 289 ALA A N 1
ATOM 2221 C CA . ALA A 1 289 ? -14.425 -9.351 7.574 1.00 89.81 289 ALA A CA 1
ATOM 2222 C C . ALA A 1 289 ? -13.664 -9.264 6.239 1.00 89.81 289 ALA A C 1
ATOM 2224 O O . ALA A 1 289 ? -12.442 -9.391 6.240 1.00 89.81 289 ALA A O 1
ATOM 2225 N N . ALA A 1 290 ? -14.358 -8.988 5.130 1.00 93.19 290 ALA A N 1
ATOM 2226 C CA . ALA A 1 290 ? -13.733 -8.847 3.816 1.00 93.19 290 ALA A CA 1
ATOM 2227 C C . ALA A 1 290 ? -12.868 -7.587 3.731 1.00 93.19 290 ALA A C 1
ATOM 2229 O O . ALA A 1 290 ? -11.744 -7.661 3.244 1.00 93.19 290 ALA A O 1
ATOM 2230 N N . VAL A 1 291 ? -13.338 -6.462 4.285 1.00 94.94 291 VAL A N 1
ATOM 2231 C CA . VAL A 1 291 ? -12.540 -5.225 4.368 1.00 94.94 291 VAL A CA 1
ATOM 2232 C C . VAL A 1 291 ? -11.246 -5.475 5.148 1.00 94.94 291 VAL A C 1
ATOM 2234 O O . VAL A 1 291 ? -10.162 -5.193 4.646 1.00 94.94 291 VAL A O 1
ATOM 2237 N N . ARG A 1 292 ? -11.323 -6.114 6.325 1.00 91.38 292 ARG A N 1
ATOM 2238 C CA . ARG A 1 292 ? -10.127 -6.482 7.109 1.00 91.38 292 ARG A CA 1
ATOM 2239 C C . ARG A 1 292 ? -9.191 -7.429 6.359 1.00 91.38 292 ARG A C 1
ATOM 2241 O O . ARG A 1 292 ? -7.975 -7.291 6.474 1.00 91.38 292 ARG A O 1
ATOM 2248 N N . ALA A 1 293 ? -9.731 -8.382 5.601 1.00 91.31 293 ALA A N 1
ATOM 2249 C CA . ALA A 1 293 ? -8.926 -9.297 4.800 1.00 91.31 293 ALA A CA 1
ATOM 2250 C C . ALA A 1 293 ? -8.172 -8.561 3.673 1.00 91.31 293 ALA A C 1
ATOM 2252 O O . ALA A 1 293 ? -6.986 -8.810 3.473 1.00 91.31 293 ALA A O 1
ATOM 2253 N N . LEU A 1 294 ? -8.818 -7.597 3.004 1.00 94.94 294 LEU A N 1
ATOM 2254 C CA . LEU A 1 294 ? -8.197 -6.751 1.976 1.00 94.94 294 LEU A CA 1
ATOM 2255 C C . LEU A 1 294 ? -7.157 -5.782 2.554 1.00 94.94 294 LEU A C 1
ATOM 2257 O O . LEU A 1 294 ? -6.092 -5.602 1.967 1.00 94.94 294 LEU A O 1
ATOM 2261 N N . ILE A 1 295 ? -7.410 -5.186 3.721 1.00 92.44 295 ILE A N 1
ATOM 2262 C CA . ILE A 1 295 ? -6.430 -4.332 4.416 1.00 92.44 295 ILE A CA 1
ATOM 2263 C C . ILE A 1 295 ? -5.140 -5.115 4.689 1.00 92.44 295 ILE A C 1
ATOM 2265 O O . ILE A 1 295 ? -4.044 -4.629 4.406 1.00 92.44 295 ILE A O 1
ATOM 2269 N N . ARG A 1 296 ? -5.276 -6.361 5.156 1.00 91.00 296 ARG A N 1
ATOM 2270 C CA . ARG A 1 296 ? -4.152 -7.260 5.464 1.00 91.00 296 ARG A CA 1
ATOM 2271 C C . ARG A 1 296 ? -3.416 -7.781 4.237 1.00 91.00 296 ARG A C 1
ATOM 2273 O O . ARG A 1 296 ? -2.298 -8.268 4.384 1.00 91.00 296 ARG A O 1
ATOM 2280 N N . LEU A 1 297 ? -4.015 -7.697 3.052 1.00 94.38 297 LEU A N 1
ATOM 2281 C CA . LEU A 1 297 ? -3.338 -8.065 1.820 1.00 94.38 297 LEU A CA 1
ATOM 2282 C C . LEU A 1 297 ? -2.207 -7.066 1.549 1.00 94.38 297 LEU A C 1
ATOM 2284 O O . LEU A 1 297 ? -2.444 -5.899 1.209 1.00 94.38 297 LEU A O 1
ATOM 2288 N N . LYS A 1 298 ? -0.983 -7.558 1.720 1.00 94.31 298 LYS A N 1
ATOM 2289 C CA . LYS A 1 298 ? 0.271 -6.904 1.363 1.00 94.31 298 LYS A CA 1
ATOM 2290 C C . LYS A 1 298 ? 1.101 -7.909 0.573 1.00 94.31 298 LYS A C 1
ATOM 2292 O O . LYS A 1 298 ? 1.174 -9.065 0.977 1.00 94.31 298 LYS A O 1
ATOM 2297 N N . LEU A 1 299 ? 1.685 -7.467 -0.534 1.00 93.62 299 LEU A N 1
ATOM 2298 C CA . LEU A 1 299 ? 2.502 -8.272 -1.431 1.00 93.62 299 LEU A CA 1
ATOM 2299 C C . LEU A 1 299 ? 3.875 -7.620 -1.612 1.00 93.62 299 LEU A C 1
ATOM 2301 O O . LEU A 1 299 ? 3.987 -6.414 -1.857 1.00 93.62 299 LEU A O 1
ATOM 2305 N N . LYS A 1 300 ? 4.932 -8.424 -1.526 1.00 92.06 300 LYS A N 1
ATOM 2306 C CA . LYS A 1 300 ? 6.278 -8.051 -1.969 1.00 92.06 300 LYS A CA 1
ATOM 2307 C C . LYS A 1 300 ? 6.291 -7.978 -3.503 1.00 92.06 300 LYS A C 1
ATOM 2309 O O . LYS A 1 300 ? 5.547 -8.679 -4.182 1.00 92.06 300 LYS A O 1
ATOM 2314 N N . VAL A 1 301 ? 7.191 -7.179 -4.077 1.00 90.19 301 VAL A N 1
ATOM 2315 C CA . VAL A 1 301 ? 7.349 -7.100 -5.547 1.00 90.19 301 VAL A CA 1
ATOM 2316 C C . VAL A 1 301 ? 7.667 -8.481 -6.142 1.00 90.19 301 VAL A C 1
ATOM 2318 O O . VAL A 1 301 ? 7.116 -8.861 -7.169 1.00 90.19 301 VAL A O 1
ATOM 2321 N N . SER A 1 302 ? 8.473 -9.290 -5.444 1.00 90.25 302 SER A N 1
ATOM 2322 C CA . SER A 1 302 ? 8.761 -10.678 -5.830 1.00 90.25 302 SER A CA 1
ATOM 2323 C C . SER A 1 302 ? 7.518 -11.570 -5.869 1.00 90.25 302 SER A C 1
ATOM 2325 O O . SER A 1 302 ? 7.397 -12.391 -6.770 1.00 90.25 302 SER A O 1
ATOM 2327 N N . GLU A 1 303 ? 6.591 -11.387 -4.929 1.00 93.56 303 GLU A N 1
ATOM 2328 C CA . GLU A 1 303 ? 5.340 -12.149 -4.852 1.00 93.56 303 GLU A CA 1
ATOM 2329 C C . GLU A 1 303 ? 4.383 -11.770 -5.991 1.00 93.56 303 GLU A C 1
ATOM 2331 O O . GLU A 1 303 ? 3.714 -12.636 -6.549 1.00 93.56 303 GLU A O 1
ATOM 2336 N N . ILE A 1 304 ? 4.363 -10.494 -6.398 1.00 92.94 304 ILE A N 1
ATOM 2337 C CA . ILE A 1 304 ? 3.607 -10.041 -7.576 1.00 92.94 304 ILE A CA 1
ATOM 2338 C C . ILE A 1 304 ? 4.130 -10.731 -8.844 1.00 92.94 304 ILE A C 1
ATOM 2340 O O . ILE A 1 304 ? 3.340 -11.216 -9.656 1.00 92.94 304 ILE A O 1
ATOM 2344 N N . HIS A 1 305 ? 5.453 -10.825 -9.008 1.00 89.75 305 HIS A N 1
ATOM 2345 C CA . HIS A 1 305 ? 6.034 -11.546 -10.142 1.00 89.75 305 HIS A CA 1
ATOM 2346 C C . HIS A 1 305 ? 5.754 -13.045 -10.097 1.00 89.75 305 HIS A C 1
ATOM 2348 O O . HIS A 1 305 ? 5.459 -13.636 -11.131 1.00 89.75 305 HIS A O 1
ATOM 2354 N N . GLU A 1 306 ? 5.845 -13.661 -8.920 1.00 92.44 306 GLU A N 1
ATOM 2355 C CA . GLU A 1 306 ? 5.530 -15.076 -8.742 1.00 92.44 306 GLU A CA 1
ATOM 2356 C C . GLU A 1 306 ? 4.070 -15.371 -9.109 1.00 92.44 306 GLU A C 1
ATOM 2358 O O . GLU A 1 306 ? 3.781 -16.356 -9.789 1.00 92.44 306 GLU A O 1
ATOM 2363 N N . LEU A 1 307 ? 3.146 -14.494 -8.713 1.00 93.94 307 LEU A N 1
ATOM 2364 C CA . LEU A 1 307 ? 1.736 -14.602 -9.071 1.00 93.94 307 LEU A CA 1
ATOM 2365 C C . LEU A 1 307 ? 1.534 -14.529 -10.597 1.00 93.94 307 LEU A C 1
ATOM 2367 O O . LEU A 1 307 ? 0.779 -15.327 -11.156 1.00 93.94 307 LEU A O 1
ATOM 2371 N N . ALA A 1 308 ? 2.248 -13.626 -11.275 1.00 91.31 308 ALA A N 1
ATOM 2372 C CA . ALA A 1 308 ? 2.235 -13.512 -12.735 1.00 91.31 308 ALA A CA 1
ATOM 2373 C C . ALA A 1 308 ? 2.768 -14.781 -13.418 1.00 91.31 308 ALA A C 1
ATOM 2375 O O . ALA A 1 308 ? 2.174 -15.290 -14.367 1.00 91.31 308 ALA A O 1
ATOM 2376 N N . GLU A 1 309 ? 3.879 -15.312 -12.910 1.00 89.88 309 GLU A N 1
ATOM 2377 C CA . GLU A 1 309 ? 4.531 -16.517 -13.419 1.00 89.88 309 GLU A CA 1
ATOM 2378 C C . GLU A 1 309 ? 3.617 -17.741 -13.287 1.00 89.88 309 GLU A C 1
ATOM 2380 O O . GLU A 1 309 ? 3.383 -18.458 -14.260 1.00 89.88 309 GLU A O 1
ATOM 2385 N N . ARG A 1 310 ? 2.989 -17.920 -12.120 1.00 93.94 310 ARG A N 1
ATOM 2386 C CA . ARG A 1 310 ? 2.000 -18.984 -11.895 1.00 93.94 310 ARG A CA 1
ATOM 2387 C C . ARG A 1 310 ? 0.792 -18.847 -12.822 1.00 93.94 310 ARG A C 1
ATOM 2389 O O . ARG A 1 310 ? 0.317 -19.859 -13.339 1.00 93.94 310 ARG A O 1
ATOM 2396 N N . LYS A 1 311 ? 0.316 -17.621 -13.084 1.00 94.00 311 LYS A N 1
ATOM 2397 C CA . LYS A 1 311 ? -0.810 -17.384 -14.007 1.00 94.00 311 LYS A CA 1
ATOM 2398 C C . LYS A 1 311 ? -0.493 -17.838 -15.421 1.00 94.00 311 LYS A C 1
ATOM 2400 O O . LYS A 1 311 ? -1.379 -18.386 -16.072 1.00 94.00 311 LYS A O 1
ATOM 2405 N N . ARG A 1 312 ? 0.739 -17.652 -15.898 1.00 88.50 312 ARG A N 1
ATOM 2406 C CA . ARG A 1 312 ? 1.150 -18.120 -17.234 1.00 88.50 312 ARG A CA 1
ATOM 2407 C C . ARG A 1 312 ? 1.065 -19.636 -17.363 1.00 88.50 312 ARG A C 1
ATOM 2409 O O . ARG A 1 312 ? 0.675 -20.136 -18.409 1.00 88.50 312 ARG A O 1
ATOM 2416 N N . ILE A 1 313 ? 1.408 -20.350 -16.293 1.00 91.50 313 ILE A N 1
ATOM 2417 C CA . ILE A 1 313 ? 1.467 -21.814 -16.289 1.00 91.50 313 ILE A CA 1
ATOM 2418 C C . ILE A 1 313 ? 0.075 -22.430 -16.085 1.00 91.50 313 ILE A C 1
ATOM 2420 O O . ILE A 1 313 ? -0.264 -23.405 -16.750 1.00 91.50 313 ILE A O 1
ATOM 2424 N N . LYS A 1 314 ? -0.724 -21.893 -15.153 1.00 95.00 314 LYS A N 1
ATOM 2425 C CA . LYS A 1 314 ? -1.958 -22.544 -14.664 1.00 95.00 314 LYS A CA 1
ATOM 2426 C C . LYS A 1 314 ? -3.241 -21.737 -14.884 1.00 95.00 314 LYS A C 1
ATOM 2428 O O . LYS A 1 314 ? -4.329 -22.233 -14.625 1.00 95.00 314 LYS A O 1
ATOM 2433 N N . GLY A 1 315 ? -3.144 -20.498 -15.358 1.00 96.06 315 GLY A N 1
ATOM 2434 C CA . GLY A 1 315 ? -4.267 -19.562 -15.406 1.00 96.06 315 GLY A CA 1
ATOM 2435 C C . GLY A 1 315 ? -4.463 -18.794 -14.093 1.00 96.06 315 GLY A C 1
ATOM 2436 O O . GLY A 1 315 ? -3.873 -19.105 -13.062 1.00 96.06 315 GLY A O 1
ATOM 2437 N N . ALA A 1 316 ? -5.280 -17.738 -14.138 1.00 96.56 316 ALA A N 1
ATOM 2438 C CA . ALA A 1 316 ? -5.389 -16.759 -13.050 1.00 96.56 316 ALA A CA 1
ATOM 2439 C C . ALA A 1 316 ? -5.982 -17.342 -11.756 1.00 96.56 316 ALA A C 1
ATOM 2441 O O . ALA A 1 316 ? -5.476 -17.068 -10.668 1.00 96.56 316 ALA A O 1
ATOM 2442 N N . GLN A 1 317 ? -7.026 -18.167 -11.875 1.00 97.00 317 GLN A N 1
ATOM 2443 C CA . GLN A 1 317 ? -7.720 -18.750 -10.727 1.00 97.00 317 GLN A CA 1
ATOM 2444 C C . GLN A 1 317 ? -6.824 -19.733 -9.960 1.00 97.00 317 GLN A C 1
ATOM 2446 O O . GLN A 1 317 ? -6.688 -19.622 -8.740 1.00 97.00 317 GLN A O 1
ATOM 2451 N N . ASP A 1 318 ? -6.182 -20.664 -10.670 1.00 97.38 318 ASP A N 1
ATOM 2452 C CA . ASP A 1 318 ? -5.290 -21.652 -10.058 1.00 97.38 318 ASP A CA 1
ATOM 2453 C C . ASP A 1 318 ? -4.019 -20.994 -9.513 1.00 97.38 318 ASP A C 1
ATOM 2455 O O . ASP A 1 318 ? -3.556 -21.361 -8.432 1.00 97.38 318 ASP A O 1
ATOM 2459 N N . ALA A 1 319 ? -3.502 -19.963 -10.191 1.00 96.25 319 ALA A N 1
ATOM 2460 C CA . ALA A 1 319 ? -2.387 -19.168 -9.689 1.00 96.25 319 ALA A CA 1
ATOM 2461 C C . ALA A 1 319 ? -2.718 -18.481 -8.363 1.00 96.25 319 ALA A C 1
ATOM 2463 O O . ALA A 1 319 ? -1.933 -18.581 -7.422 1.00 96.25 319 ALA A O 1
ATOM 2464 N N . ALA A 1 320 ? -3.884 -17.837 -8.257 1.00 97.12 320 ALA A N 1
ATOM 2465 C CA . ALA A 1 320 ? -4.339 -17.206 -7.022 1.00 97.12 320 ALA A CA 1
ATOM 2466 C C . ALA A 1 320 ? -4.534 -18.224 -5.887 1.00 97.12 320 ALA A C 1
ATOM 2468 O O . ALA A 1 320 ? -4.131 -17.967 -4.750 1.00 97.12 320 ALA A O 1
ATOM 2469 N N . LEU A 1 321 ? -5.115 -19.391 -6.189 1.00 97.12 321 LEU A N 1
ATOM 2470 C CA . LEU A 1 321 ? -5.329 -20.461 -5.213 1.00 97.12 321 LEU A CA 1
ATOM 2471 C C . LEU A 1 321 ? -4.007 -21.026 -4.688 1.00 97.12 321 LEU A C 1
ATOM 2473 O O . LEU A 1 321 ? -3.802 -21.125 -3.477 1.00 97.12 321 LEU A O 1
ATOM 2477 N N . GLU A 1 322 ? -3.092 -21.368 -5.591 1.00 96.94 322 GLU A N 1
ATOM 2478 C CA . GLU A 1 322 ? -1.788 -21.904 -5.226 1.00 96.94 322 GLU A CA 1
ATOM 2479 C C . GLU A 1 322 ? -0.949 -20.848 -4.500 1.00 96.94 322 GLU A C 1
ATOM 2481 O O . GLU A 1 322 ? -0.249 -21.173 -3.539 1.00 96.94 322 GLU A O 1
ATOM 2486 N N . PHE A 1 323 ? -1.032 -19.583 -4.924 1.00 95.88 323 PHE A N 1
ATOM 2487 C CA . PHE A 1 323 ? -0.353 -18.473 -4.266 1.00 95.88 323 PHE A CA 1
ATOM 2488 C C . PHE A 1 323 ? -0.841 -18.317 -2.826 1.00 95.88 323 PHE A C 1
ATOM 2490 O O . PHE A 1 323 ? -0.017 -18.289 -1.916 1.00 95.88 323 PHE A O 1
ATOM 2497 N N . LEU A 1 324 ? -2.160 -18.307 -2.599 1.00 95.06 324 LEU A N 1
ATOM 2498 C CA . LEU A 1 324 ? -2.741 -18.210 -1.258 1.00 95.06 324 LEU A CA 1
ATOM 2499 C C . LEU A 1 324 ? -2.384 -19.422 -0.381 1.00 95.06 324 LEU A C 1
ATOM 2501 O O . LEU A 1 324 ? -2.237 -19.284 0.831 1.00 95.06 324 LEU A O 1
ATOM 2505 N N . SER A 1 325 ? -2.220 -20.606 -0.983 1.00 94.81 325 SER A N 1
ATOM 2506 C CA . SER A 1 325 ? -1.773 -21.807 -0.267 1.00 94.81 325 SER A CA 1
ATOM 2507 C C . SER A 1 325 ? -0.298 -21.742 0.152 1.00 94.81 325 SER A C 1
ATOM 2509 O O . SER A 1 325 ? 0.046 -22.190 1.244 1.00 94.81 325 SER A O 1
ATOM 2511 N N . ALA A 1 326 ? 0.562 -21.152 -0.687 1.00 94.50 326 ALA A N 1
ATOM 2512 C CA . ALA A 1 326 ? 1.990 -20.978 -0.421 1.00 94.50 326 ALA A CA 1
ATOM 2513 C C . ALA A 1 326 ? 2.270 -19.796 0.522 1.00 94.50 326 ALA A C 1
ATOM 2515 O O . ALA A 1 326 ? 3.180 -19.857 1.349 1.00 94.50 326 ALA A O 1
ATOM 2516 N N . HIS A 1 327 ? 1.440 -18.758 0.437 1.00 92.00 327 HIS A N 1
ATOM 2517 C CA . HIS A 1 327 ? 1.491 -17.542 1.238 1.00 92.00 327 HIS A CA 1
ATOM 2518 C C . HIS A 1 327 ? 0.201 -17.433 2.052 1.00 92.00 327 HIS A C 1
ATOM 2520 O O . HIS A 1 327 ? -0.622 -16.547 1.793 1.00 92.00 327 HIS A O 1
ATOM 2526 N N . PRO A 1 328 ? -0.024 -18.337 3.030 1.00 84.75 328 PRO A N 1
ATOM 2527 C CA . PRO A 1 328 ? -1.192 -18.224 3.881 1.00 84.75 328 PRO A CA 1
ATOM 2528 C C . PRO A 1 328 ? -1.154 -16.839 4.510 1.00 84.75 328 PRO A C 1
ATOM 2530 O O . PRO A 1 328 ? -0.120 -16.447 5.057 1.00 84.75 328 PRO A O 1
ATOM 2533 N N . ILE A 1 329 ? -2.265 -16.101 4.416 1.00 78.50 329 ILE A N 1
ATOM 2534 C CA . ILE A 1 329 ? -2.414 -14.792 5.056 1.00 78.50 329 ILE A CA 1
ATOM 2535 C C . ILE A 1 329 ? -2.265 -15.041 6.549 1.00 78.50 329 ILE A C 1
ATOM 2537 O O . ILE A 1 329 ? -3.213 -15.413 7.245 1.00 78.50 329 ILE A O 1
ATOM 2541 N N . ARG A 1 330 ? -1.025 -14.937 7.033 1.00 62.31 330 ARG A N 1
ATOM 2542 C CA . ARG A 1 330 ? -0.711 -15.140 8.434 1.00 62.31 330 ARG A CA 1
ATOM 2543 C C . ARG A 1 330 ? -1.543 -14.101 9.171 1.00 62.31 330 ARG A C 1
ATOM 2545 O O . ARG A 1 330 ? -1.585 -12.933 8.782 1.00 62.31 330 ARG A O 1
ATOM 2552 N N . ASN A 1 331 ? -2.216 -14.516 10.241 1.00 52.38 331 ASN A N 1
ATOM 2553 C CA . ASN A 1 331 ? -2.673 -13.572 11.252 1.00 52.38 331 ASN A CA 1
ATOM 2554 C C . ASN A 1 331 ? -1.409 -13.019 11.904 1.00 52.38 331 ASN A C 1
ATOM 2556 O O . ASN A 1 331 ? -0.948 -13.493 12.939 1.00 52.38 331 ASN A O 1
ATOM 2560 N N . VAL A 1 332 ? -0.775 -12.087 11.207 1.00 44.91 332 VAL A N 1
ATOM 2561 C CA . VAL A 1 332 ? 0.419 -11.419 11.655 1.00 44.91 332 VAL A CA 1
ATOM 2562 C C . VAL A 1 332 ? -0.040 -10.509 12.786 1.00 44.91 332 VAL A C 1
ATOM 2564 O O . VAL A 1 332 ? -0.557 -9.418 12.567 1.00 44.91 332 VAL A O 1
ATOM 2567 N N . HIS A 1 333 ? 0.087 -11.003 14.016 1.00 41.59 333 HIS A N 1
ATOM 2568 C CA . HIS A 1 333 ? -0.042 -10.217 15.237 1.00 41.59 333 HIS A CA 1
ATOM 2569 C C . HIS A 1 333 ? 1.196 -9.306 15.385 1.00 41.59 333 HIS A C 1
ATOM 2571 O O . HIS A 1 333 ? 1.920 -9.405 16.369 1.00 41.59 333 HIS A O 1
ATOM 2577 N N . LEU A 1 334 ? 1.512 -8.480 14.380 1.00 35.38 334 LEU A N 1
ATOM 2578 C CA . LEU A 1 334 ? 2.578 -7.481 14.485 1.00 35.38 334 LEU A CA 1
ATOM 2579 C C . LEU A 1 334 ? 1.986 -6.214 15.086 1.00 35.38 334 LEU A C 1
ATOM 2581 O O . LEU A 1 334 ? 1.370 -5.420 14.384 1.00 35.38 334 LEU A O 1
ATOM 2585 N N . GLU A 1 335 ? 2.187 -6.026 16.386 1.00 38.50 335 GLU A N 1
ATOM 2586 C CA . GLU A 1 335 ? 1.967 -4.730 17.017 1.00 38.50 335 GLU A CA 1
ATOM 2587 C C . GLU A 1 335 ? 2.844 -4.576 18.265 1.00 38.50 335 GLU A C 1
ATOM 2589 O O . GLU A 1 335 ? 2.912 -5.472 19.112 1.00 38.50 335 GLU A O 1
ATOM 2594 N N . VAL A 1 336 ? 3.494 -3.415 18.399 1.00 32.16 336 VAL A N 1
ATOM 2595 C CA . VAL A 1 336 ? 4.074 -2.963 19.669 1.00 32.16 336 VAL A CA 1
ATOM 2596 C C . VAL A 1 336 ? 2.934 -2.442 20.518 1.00 32.16 336 VAL A C 1
ATOM 2598 O O . VAL A 1 336 ? 2.530 -1.288 20.417 1.00 32.16 336 VAL A O 1
ATOM 2601 N N . ARG A 1 337 ? 2.391 -3.310 21.358 1.00 32.38 337 ARG A N 1
ATOM 2602 C CA . ARG A 1 337 ? 1.364 -2.913 22.312 1.00 32.38 337 ARG A CA 1
ATOM 2603 C C . ARG A 1 337 ? 2.044 -2.271 23.509 1.00 32.38 337 ARG A C 1
ATOM 2605 O O . ARG A 1 337 ? 2.682 -2.972 24.291 1.00 32.38 337 ARG A O 1
ATOM 2612 N N . VAL A 1 338 ? 1.855 -0.970 23.714 1.00 30.89 338 VAL A N 1
ATOM 2613 C CA . VAL A 1 338 ? 1.895 -0.440 25.083 1.00 30.89 338 VAL A CA 1
ATOM 2614 C C . VAL A 1 338 ? 0.559 -0.817 25.712 1.00 30.89 338 VAL A C 1
ATOM 2616 O O . VAL A 1 338 ? -0.404 -0.058 25.711 1.00 30.89 338 VAL A O 1
ATOM 2619 N N . ALA A 1 339 ? 0.476 -2.062 26.174 1.00 26.89 339 ALA A N 1
ATOM 2620 C CA . ALA A 1 339 ? -0.645 -2.512 26.972 1.00 26.89 339 ALA A CA 1
ATOM 2621 C C . ALA A 1 339 ? -0.432 -1.996 28.395 1.00 26.89 339 ALA A C 1
ATOM 2623 O O . ALA A 1 339 ? 0.386 -2.531 29.141 1.00 26.89 339 ALA A O 1
ATOM 2624 N N . VAL A 1 340 ? -1.188 -0.974 28.793 1.00 30.94 340 VAL A N 1
ATOM 2625 C CA . VAL A 1 340 ? -1.443 -0.769 30.218 1.00 30.94 340 VAL A CA 1
ATOM 2626 C C . VAL A 1 340 ? -2.370 -1.912 30.629 1.00 30.94 340 VAL A C 1
ATOM 2628 O O . VAL A 1 340 ? -3.539 -1.958 30.244 1.00 30.94 340 VAL A O 1
ATOM 2631 N N . LEU A 1 341 ? -1.810 -2.912 31.312 1.00 29.00 341 LEU A N 1
ATOM 2632 C CA . LEU A 1 341 ? -2.546 -4.076 31.797 1.00 29.00 341 LEU A CA 1
ATOM 2633 C C . LEU A 1 341 ? -3.467 -3.639 32.939 1.00 29.00 341 LEU A C 1
ATOM 2635 O O . LEU A 1 341 ? -3.099 -3.675 34.106 1.00 29.00 341 LEU A O 1
ATOM 2639 N N . ILE A 1 342 ? -4.673 -3.211 32.583 1.00 36.47 342 ILE A N 1
ATOM 2640 C CA . ILE A 1 342 ? -5.755 -2.971 33.535 1.00 36.47 342 ILE A CA 1
ATOM 2641 C C . ILE A 1 342 ? -6.492 -4.309 33.726 1.00 36.47 342 ILE A C 1
ATOM 2643 O O . ILE A 1 342 ? -6.826 -4.946 32.714 1.00 36.47 342 ILE A O 1
ATOM 2647 N N . PRO A 1 343 ? -6.753 -4.766 34.966 1.00 36.81 343 PRO A N 1
ATOM 2648 C CA . PRO A 1 343 ? -7.500 -5.993 35.236 1.00 36.81 343 PRO A CA 1
ATOM 2649 C C . PRO A 1 343 ? -8.807 -6.087 34.431 1.00 36.81 343 PRO A C 1
ATOM 2651 O O . PRO A 1 343 ? -9.464 -5.088 34.129 1.00 36.81 343 PRO A O 1
ATOM 2654 N N . LYS A 1 344 ? -9.196 -7.312 34.055 1.00 28.53 344 LYS A N 1
ATOM 2655 C CA . LYS A 1 344 ? -10.412 -7.580 33.258 1.00 28.53 344 LYS A CA 1
ATOM 2656 C C . LYS A 1 344 ? -11.703 -7.168 33.985 1.00 28.53 344 LYS A C 1
ATOM 2658 O O . LYS A 1 344 ? -12.724 -6.971 33.338 1.00 28.53 344 LYS A O 1
ATOM 2663 N N . THR A 1 345 ? -11.652 -7.062 35.309 1.00 36.91 345 THR A N 1
ATOM 2664 C CA . THR A 1 345 ? -12.782 -6.722 36.180 1.00 36.91 345 THR A CA 1
ATOM 2665 C C . THR A 1 345 ? -13.068 -5.224 36.253 1.00 36.91 345 THR A C 1
ATOM 2667 O O . THR A 1 345 ? -14.156 -4.850 36.673 1.00 36.91 345 THR A O 1
ATOM 2670 N N . THR A 1 346 ? -12.145 -4.360 35.821 1.00 43.91 346 THR A N 1
ATOM 2671 C CA . THR A 1 346 ? -12.364 -2.909 35.838 1.00 43.91 346 THR A CA 1
ATOM 2672 C C . THR A 1 346 ? -13.350 -2.531 34.735 1.00 43.91 346 THR A C 1
ATOM 2674 O O . THR A 1 346 ? -13.068 -2.756 33.552 1.00 43.91 346 THR A O 1
ATOM 2677 N N . LYS A 1 347 ? -14.504 -1.960 35.102 1.00 42.72 347 LYS A N 1
ATOM 2678 C CA . LYS A 1 347 ? -15.455 -1.389 34.138 1.00 42.72 347 LYS A CA 1
ATOM 2679 C C . LYS A 1 347 ? -14.809 -0.211 33.417 1.00 42.72 347 LYS A C 1
ATOM 2681 O O . LYS A 1 347 ? -14.162 0.623 34.039 1.00 42.72 347 LYS A O 1
ATOM 2686 N N . ARG A 1 348 ? -14.972 -0.164 32.095 1.00 44.62 348 ARG A N 1
ATOM 2687 C CA . ARG A 1 348 ? -14.378 0.864 31.232 1.00 44.62 348 ARG A CA 1
ATOM 2688 C C . ARG A 1 348 ? -15.488 1.518 30.432 1.00 44.62 348 ARG A C 1
ATOM 2690 O O . ARG A 1 348 ? -16.227 0.824 29.740 1.00 44.62 348 ARG A O 1
ATOM 2697 N N . GLU A 1 349 ? -15.564 2.835 30.498 1.00 45.84 349 GLU A N 1
ATOM 2698 C CA . GLU A 1 349 ? -16.300 3.655 29.542 1.00 45.84 349 GLU A CA 1
ATOM 2699 C C . GLU A 1 349 ? -15.266 4.579 28.899 1.00 45.84 349 GLU A C 1
ATOM 2701 O O . GLU A 1 349 ? -14.481 5.211 29.603 1.00 45.84 349 GLU A O 1
ATOM 2706 N N . VAL A 1 350 ? -15.197 4.586 27.566 1.00 40.50 350 VAL A N 1
ATOM 2707 C CA . VAL A 1 350 ? -14.336 5.521 26.842 1.00 40.50 350 VAL A CA 1
ATOM 2708 C C . VAL A 1 350 ? -15.215 6.633 26.307 1.00 40.50 350 VAL A C 1
ATOM 2710 O O . VAL A 1 350 ? -16.133 6.376 25.532 1.00 40.50 350 VAL A O 1
ATOM 2713 N N . GLU A 1 351 ? -14.938 7.859 26.734 1.00 45.19 351 GLU A N 1
ATOM 2714 C CA . GLU A 1 351 ? -15.616 9.041 26.224 1.00 45.19 351 GLU A CA 1
ATOM 2715 C C . GLU A 1 351 ? -14.710 9.761 25.227 1.00 45.19 351 GLU A C 1
ATOM 2717 O O . GLU A 1 351 ? -13.630 10.244 25.566 1.00 45.19 351 GLU A O 1
ATOM 2722 N N . THR A 1 352 ? -15.158 9.817 23.976 1.00 37.34 352 THR A N 1
ATOM 2723 C CA . THR A 1 352 ? -14.504 10.559 22.898 1.00 37.34 352 THR A CA 1
ATOM 2724 C C . THR A 1 352 ? -15.165 11.912 22.753 1.00 37.34 352 THR A C 1
ATOM 2726 O O . THR A 1 352 ? -16.391 11.995 22.653 1.00 37.34 352 THR A O 1
ATOM 2729 N N . TYR A 1 353 ? -14.365 12.969 22.721 1.00 40.88 353 TYR A N 1
ATOM 2730 C CA . TYR A 1 353 ? -14.862 14.298 22.412 1.00 40.88 353 TYR A CA 1
ATOM 2731 C C . TYR A 1 353 ? -15.007 14.455 20.886 1.00 40.88 353 TYR A C 1
ATOM 2733 O O . TYR A 1 353 ? -14.086 14.086 20.168 1.00 40.88 353 TYR A O 1
ATOM 2741 N N . ASP A 1 354 ? -16.142 14.973 20.404 1.00 39.75 354 ASP A N 1
ATOM 2742 C CA . ASP A 1 354 ? -16.410 15.289 18.991 1.00 39.75 354 ASP A CA 1
ATOM 2743 C C . ASP A 1 354 ? -16.405 16.812 18.801 1.00 39.75 354 ASP A C 1
ATOM 2745 O O . ASP A 1 354 ? -17.277 17.518 19.308 1.00 39.75 354 ASP A O 1
ATOM 2749 N N . ASP A 1 355 ? -15.386 17.319 18.117 1.00 41.72 355 ASP A N 1
ATOM 2750 C CA . ASP A 1 355 ? -15.121 18.735 17.870 1.00 41.72 355 ASP A CA 1
ATOM 2751 C C . ASP A 1 355 ? -15.477 19.178 16.444 1.00 41.72 355 ASP A C 1
ATOM 2753 O O . ASP A 1 355 ? -15.040 20.239 16.006 1.00 41.72 355 ASP A O 1
ATOM 2757 N N . HIS A 1 356 ? -16.248 18.369 15.703 1.00 41.44 356 HIS A N 1
ATOM 2758 C CA . HIS A 1 356 ? -16.444 18.513 14.251 1.00 41.44 356 HIS A CA 1
ATOM 2759 C C . HIS A 1 356 ? -15.143 18.402 13.425 1.00 41.44 356 HIS A C 1
ATOM 2761 O O . HIS A 1 356 ? -15.200 18.446 12.197 1.00 41.44 356 HIS A O 1
ATOM 2767 N N . CYS A 1 357 ? -13.991 18.149 14.055 1.00 43.31 357 CYS A N 1
ATOM 2768 C CA . CYS A 1 357 ? -12.815 17.543 13.437 1.00 43.31 357 CYS A CA 1
ATOM 2769 C C . CYS A 1 357 ? -12.840 16.034 13.703 1.00 43.31 357 CYS A C 1
ATOM 2771 O O . CYS A 1 357 ? -11.888 15.462 14.217 1.00 43.31 357 CYS A O 1
ATOM 2773 N N . ASP A 1 358 ? -13.964 15.401 13.360 1.00 42.59 358 ASP A N 1
ATOM 2774 C CA . ASP A 1 358 ? -14.209 13.956 13.310 1.00 42.59 358 ASP A CA 1
ATOM 2775 C C . ASP A 1 358 ? -13.494 13.126 14.399 1.00 42.59 358 ASP A C 1
ATOM 2777 O O . ASP A 1 358 ? -13.070 12.012 14.140 1.00 42.59 358 ASP A O 1
ATOM 2781 N N . ALA A 1 359 ? -13.323 13.627 15.629 1.00 37.50 359 ALA A N 1
ATOM 2782 C CA . ALA A 1 359 ? -12.491 12.985 16.650 1.00 37.50 359 ALA A CA 1
ATOM 2783 C C . ALA A 1 359 ? -13.152 11.727 17.243 1.00 37.50 359 ALA A C 1
ATOM 2785 O O . ALA A 1 359 ? -12.468 10.760 17.587 1.00 37.50 359 ALA A O 1
ATOM 2786 N N . ALA A 1 360 ? -14.488 11.676 17.255 1.00 36.78 360 ALA A N 1
ATOM 2787 C CA . ALA A 1 360 ? -15.241 10.449 17.507 1.00 36.78 360 ALA A CA 1
ATOM 2788 C C . ALA A 1 360 ? -15.000 9.409 16.407 1.00 36.78 360 ALA A C 1
ATOM 2790 O O . ALA A 1 360 ? -14.876 8.223 16.699 1.00 36.78 360 ALA A O 1
ATOM 2791 N N . ARG A 1 361 ? -14.852 9.843 15.152 1.00 40.41 361 ARG A N 1
ATOM 2792 C CA . ARG A 1 361 ? -14.555 8.964 14.023 1.00 40.41 361 ARG A CA 1
ATOM 2793 C C . ARG A 1 361 ? -13.077 8.683 13.871 1.00 40.41 361 ARG A C 1
ATOM 2795 O O . ARG A 1 361 ? -12.790 7.622 13.365 1.00 40.41 361 ARG A O 1
ATOM 2802 N N . ALA A 1 362 ? -12.180 9.537 14.358 1.00 38.88 362 ALA A N 1
ATOM 2803 C CA . ALA A 1 362 ? -10.745 9.332 14.478 1.00 38.88 362 ALA A CA 1
ATOM 2804 C C . ALA A 1 362 ? -10.448 8.376 15.628 1.00 38.88 362 ALA A C 1
ATOM 2806 O O . ALA A 1 362 ? -9.514 7.604 15.506 1.00 38.88 362 ALA A O 1
ATOM 2807 N N . TYR A 1 363 ? -11.265 8.364 16.692 1.00 39.84 363 TYR A N 1
ATOM 2808 C CA . TYR A 1 363 ? -11.255 7.341 17.738 1.00 39.84 363 TYR A CA 1
ATOM 2809 C C . TYR A 1 363 ? -11.947 6.047 17.311 1.00 39.84 363 TYR A C 1
ATOM 2811 O O . TYR A 1 363 ? -11.429 4.978 17.603 1.00 39.84 363 TYR A O 1
ATOM 2819 N N . GLN A 1 364 ? -13.057 6.108 16.571 1.00 41.06 364 GLN A N 1
ATOM 2820 C CA . GLN A 1 364 ? -13.625 4.938 15.899 1.00 41.06 364 GLN A CA 1
ATOM 2821 C C . GLN A 1 364 ? -12.600 4.374 14.904 1.00 41.06 364 GLN A C 1
ATOM 2823 O O . GLN A 1 364 ? -12.343 3.184 14.940 1.00 41.06 364 GLN A O 1
ATOM 2828 N N . TYR A 1 365 ? -11.904 5.227 14.141 1.00 37.84 365 TYR A N 1
ATOM 2829 C CA . TYR A 1 365 ? -10.751 4.881 13.305 1.00 37.84 365 TYR A CA 1
ATOM 2830 C C . TYR A 1 365 ? -9.577 4.419 14.148 1.00 37.84 365 TYR A C 1
ATOM 2832 O O . TYR A 1 365 ? -8.823 3.605 13.672 1.00 37.84 365 TYR A O 1
ATOM 2840 N N . MET A 1 366 ? -9.389 4.891 15.378 1.00 37.44 366 MET A N 1
ATOM 2841 C CA . MET A 1 366 ? -8.323 4.440 16.273 1.00 37.44 366 MET A CA 1
ATOM 2842 C C . MET A 1 366 ? -8.622 3.043 16.806 1.00 37.44 366 MET A C 1
ATOM 2844 O O . MET A 1 366 ? -7.730 2.218 16.857 1.00 37.44 366 MET A O 1
ATOM 2848 N N . ILE A 1 367 ? -9.872 2.757 17.171 1.00 40.41 367 ILE A N 1
ATOM 2849 C CA . ILE A 1 367 ? -10.378 1.452 17.614 1.00 40.41 367 ILE A CA 1
ATOM 2850 C C . ILE A 1 367 ? -10.418 0.465 16.446 1.00 40.41 367 ILE A C 1
ATOM 2852 O O . ILE A 1 367 ? -10.009 -0.687 16.591 1.00 40.41 367 ILE A O 1
ATOM 2856 N N . ASP A 1 368 ? -10.847 0.929 15.278 1.00 40.97 368 ASP A N 1
ATOM 2857 C CA . ASP A 1 368 ? -10.864 0.155 14.048 1.00 40.97 368 ASP A CA 1
ATOM 2858 C C . ASP A 1 368 ? -9.427 -0.023 13.521 1.00 40.97 368 ASP A C 1
ATOM 2860 O O . ASP A 1 368 ? -9.085 -1.123 13.088 1.00 40.97 368 ASP A O 1
ATOM 2864 N N . ALA A 1 369 ? -8.532 0.964 13.690 1.00 37.50 369 ALA A N 1
ATOM 2865 C CA . ALA A 1 369 ? -7.115 0.906 13.304 1.00 37.50 369 ALA A CA 1
ATOM 2866 C C . ALA A 1 369 ? -6.164 0.263 14.308 1.00 37.50 369 ALA A C 1
ATOM 2868 O O . ALA A 1 369 ? -5.139 -0.278 13.888 1.00 37.50 369 ALA A O 1
ATOM 2869 N N . LEU A 1 370 ? -6.564 0.136 15.573 1.00 37.47 370 LEU A N 1
ATOM 2870 C CA . LEU A 1 370 ? -6.048 -0.869 16.510 1.00 37.47 370 LEU A CA 1
ATOM 2871 C C . LEU A 1 370 ? -6.288 -2.298 15.966 1.00 37.47 370 LEU A C 1
ATOM 2873 O O . LEU A 1 370 ? -5.687 -3.262 16.438 1.00 37.47 370 LEU A O 1
ATOM 2877 N N . GLY A 1 371 ? -7.129 -2.449 14.933 1.00 38.12 371 GLY A N 1
ATOM 2878 C CA . GLY A 1 371 ? -7.244 -3.643 14.099 1.00 38.12 371 GLY A CA 1
ATOM 2879 C C . GLY A 1 371 ? -6.598 -3.573 12.699 1.00 38.12 371 GLY A C 1
ATOM 2880 O O . GLY A 1 371 ? -6.518 -4.633 12.065 1.00 38.12 371 GLY A O 1
ATOM 2881 N N . THR A 1 372 ? -6.158 -2.402 12.199 1.00 38.50 372 THR A N 1
ATOM 2882 C CA . THR A 1 372 ? -5.746 -2.185 10.784 1.00 38.50 372 THR A CA 1
ATOM 2883 C C . THR A 1 372 ? -4.324 -1.650 10.544 1.00 38.50 372 THR A C 1
ATOM 2885 O O . THR A 1 372 ? -3.849 -1.787 9.420 1.00 38.50 372 THR A O 1
ATOM 2888 N N . GLY A 1 373 ? -3.585 -1.155 11.548 1.00 43.56 373 GLY A N 1
ATOM 2889 C CA . GLY A 1 373 ? -2.131 -0.918 11.435 1.00 43.56 373 GLY A CA 1
ATOM 2890 C C . GLY A 1 373 ? -1.664 0.388 10.759 1.00 43.56 373 GLY A C 1
ATOM 2891 O O . GLY A 1 373 ? -0.575 0.405 10.188 1.00 43.56 373 GLY A O 1
ATOM 2892 N N . GLU A 1 374 ? -2.422 1.490 10.834 1.00 40.84 374 GLU A N 1
ATOM 2893 C CA . GLU A 1 374 ? -2.146 2.742 10.086 1.00 40.84 374 GLU A CA 1
ATOM 2894 C C . GLU A 1 374 ? -1.697 3.962 10.930 1.00 40.84 374 GLU A C 1
ATOM 2896 O O . GLU A 1 374 ? -2.038 5.102 10.632 1.00 40.84 374 GLU A O 1
ATOM 2901 N N . TYR A 1 375 ? -0.888 3.784 11.980 1.00 39.94 375 TYR A N 1
ATOM 2902 C CA . TYR A 1 375 ? -0.525 4.916 12.859 1.00 39.94 375 TYR A CA 1
ATOM 2903 C C . TYR A 1 375 ? 0.614 5.829 12.357 1.00 39.94 375 TYR A C 1
ATOM 2905 O O . TYR A 1 375 ? 0.742 6.966 12.808 1.00 39.94 375 TYR A O 1
ATOM 2913 N N . GLY A 1 376 ? 1.436 5.374 11.403 1.00 36.06 376 GLY A N 1
ATOM 2914 C CA . GLY A 1 376 ? 2.624 6.112 10.939 1.00 36.06 376 GLY A CA 1
ATOM 2915 C C . GLY A 1 376 ? 2.338 7.428 10.200 1.00 36.06 376 GLY A C 1
ATOM 2916 O O . GLY A 1 376 ? 3.244 8.242 10.048 1.00 36.06 376 GLY A O 1
ATOM 2917 N N . MET A 1 377 ? 1.095 7.662 9.762 1.00 32.78 377 MET A N 1
ATOM 2918 C CA . MET A 1 377 ? 0.711 8.870 9.019 1.00 32.78 377 MET A CA 1
ATOM 2919 C C . MET A 1 377 ? 0.118 9.989 9.893 1.00 32.78 377 MET A C 1
ATOM 2921 O O . MET A 1 377 ? 0.062 11.135 9.452 1.00 32.78 377 MET A O 1
ATOM 2925 N N . LEU A 1 378 ? -0.254 9.725 11.150 1.00 31.70 378 LEU A N 1
ATOM 2926 C CA . LEU A 1 378 ? -0.921 10.729 11.995 1.00 31.70 378 LEU A CA 1
ATOM 2927 C C . LEU A 1 378 ? 0.028 11.804 12.550 1.00 31.70 378 LEU A C 1
ATOM 2929 O O . LEU A 1 378 ? -0.365 12.965 12.650 1.00 31.70 378 LEU A O 1
ATOM 2933 N N . SER A 1 379 ? 1.298 11.476 12.808 1.00 31.66 379 SER A N 1
ATOM 2934 C CA . SER A 1 379 ? 2.292 12.472 13.250 1.00 31.66 379 SER A CA 1
ATOM 2935 C C . SER A 1 379 ? 2.719 13.454 12.147 1.00 31.66 379 SER A C 1
ATOM 2937 O O . SER A 1 379 ? 3.371 14.450 12.449 1.00 31.66 379 SER A O 1
ATOM 2939 N N . ALA A 1 380 ? 2.356 13.198 10.883 1.00 30.88 380 ALA A N 1
ATOM 2940 C CA . ALA A 1 380 ? 2.672 14.066 9.745 1.00 30.88 380 ALA A CA 1
ATOM 2941 C C . ALA A 1 380 ? 1.472 14.896 9.246 1.00 30.88 380 ALA A C 1
ATOM 2943 O O . ALA A 1 380 ? 1.679 15.909 8.583 1.00 30.88 380 ALA A O 1
ATOM 2944 N N . VAL A 1 381 ? 0.232 14.501 9.567 1.00 30.83 381 VAL A N 1
ATOM 2945 C CA . VAL A 1 381 ? -0.990 15.151 9.048 1.00 30.83 381 VAL A CA 1
ATOM 2946 C C . VAL A 1 381 ? -1.594 16.158 10.032 1.00 30.83 381 VAL A C 1
ATOM 2948 O O . VAL A 1 381 ? -2.225 17.123 9.605 1.00 30.83 381 VAL A O 1
ATOM 2951 N N . VAL A 1 382 ? -1.330 16.039 11.336 1.00 32.50 382 VAL A N 1
ATOM 2952 C CA . VAL A 1 382 ? -1.763 17.050 12.315 1.00 32.50 382 VAL A CA 1
ATOM 2953 C C . VAL A 1 382 ? -0.595 17.976 12.639 1.00 32.50 382 VAL A C 1
ATOM 2955 O O . VAL A 1 382 ? 0.072 17.867 13.665 1.00 32.50 382 VAL A O 1
ATOM 2958 N N . GLY A 1 383 ? -0.321 18.900 11.717 1.00 28.73 383 GLY A N 1
ATOM 2959 C CA . GLY A 1 383 ? 0.543 20.041 12.001 1.00 28.73 383 GLY A CA 1
ATOM 2960 C C . GLY A 1 383 ? 0.011 20.887 13.178 1.00 28.73 383 GLY A C 1
ATOM 2961 O O . GLY A 1 383 ? -1.142 20.739 13.590 1.00 28.73 383 GLY A O 1
ATOM 2962 N N . PRO A 1 384 ? 0.812 21.833 13.703 1.00 32.72 384 PRO A N 1
ATOM 2963 C CA . PRO A 1 384 ? 0.525 22.636 14.906 1.00 32.72 384 PRO A CA 1
ATOM 2964 C C . PRO A 1 384 ? -0.747 23.520 14.862 1.00 32.72 384 PRO A C 1
ATOM 2966 O O . PRO A 1 384 ? -1.005 24.264 15.808 1.00 32.72 384 PRO A O 1
ATOM 2969 N N . ALA A 1 385 ? -1.559 23.436 13.805 1.00 32.97 385 ALA A N 1
ATOM 2970 C CA . ALA A 1 385 ? -2.761 24.235 13.583 1.00 32.97 385 ALA A CA 1
ATOM 2971 C C . ALA A 1 385 ? -3.990 23.802 14.414 1.00 32.97 385 ALA A C 1
ATOM 2973 O O . ALA A 1 385 ? -4.878 24.622 14.623 1.00 32.97 385 ALA A O 1
ATOM 2974 N N . CYS A 1 386 ? -4.050 22.571 14.941 1.00 36.31 386 CYS A N 1
ATOM 2975 C CA . CYS A 1 386 ? -5.214 22.105 15.722 1.00 36.31 386 CYS A CA 1
ATOM 2976 C C . CYS A 1 386 ? -5.080 22.273 17.247 1.00 36.31 386 CYS A C 1
ATOM 2978 O O . CYS A 1 386 ? -6.059 22.107 17.971 1.00 36.31 386 CYS A O 1
ATOM 2980 N N . GLY A 1 387 ? -3.901 22.637 17.765 1.00 40.19 387 GLY A N 1
ATOM 2981 C CA . GLY A 1 387 ? -3.678 22.722 19.216 1.00 40.19 387 GLY A CA 1
ATOM 2982 C C . GLY A 1 387 ? -4.464 23.840 19.920 1.00 40.19 387 GLY A C 1
ATOM 2983 O O . GLY A 1 387 ? -4.759 23.729 21.107 1.00 40.19 387 GLY A O 1
ATOM 2984 N N . SER A 1 388 ? -4.838 24.911 19.208 1.00 43.00 388 SER A N 1
ATOM 2985 C CA . SER A 1 388 ? -5.725 25.957 19.744 1.00 43.00 388 SER A CA 1
ATOM 2986 C C . SER A 1 388 ? -7.195 25.535 19.733 1.00 43.00 388 SER A C 1
ATOM 2988 O O . SER A 1 388 ? -7.881 25.766 20.723 1.00 43.00 388 SER A O 1
ATOM 2990 N N . ALA A 1 389 ? -7.653 24.855 18.674 1.00 38.34 389 ALA A N 1
ATOM 2991 C CA . ALA A 1 389 ? -9.021 24.345 18.574 1.00 38.34 389 ALA A CA 1
ATOM 2992 C C . ALA A 1 389 ? -9.296 23.268 19.637 1.00 38.34 389 ALA A C 1
ATOM 2994 O O . ALA A 1 389 ? -10.268 23.384 20.374 1.00 38.34 389 ALA A O 1
ATOM 2995 N N . PHE A 1 390 ? -8.381 22.311 19.836 1.00 41.72 390 PHE A N 1
ATOM 2996 C CA . PHE A 1 390 ? -8.491 21.304 20.904 1.00 41.72 390 PHE A CA 1
ATOM 2997 C C . PHE A 1 390 ? -8.590 21.927 22.305 1.00 41.72 390 PHE A C 1
ATOM 2999 O O . PHE A 1 390 ? -9.367 21.469 23.143 1.00 41.72 390 PHE A O 1
ATOM 3006 N N . ALA A 1 391 ? -7.815 22.985 22.568 1.00 44.00 391 ALA A N 1
ATOM 3007 C CA . ALA A 1 391 ? -7.858 23.695 23.842 1.00 44.00 391 ALA A CA 1
ATOM 3008 C C . ALA A 1 391 ? -9.172 24.475 24.023 1.00 44.00 391 ALA A C 1
ATOM 3010 O O . ALA A 1 391 ? -9.730 24.461 25.116 1.00 44.00 391 ALA A O 1
ATOM 3011 N N . ASP A 1 392 ? -9.693 25.118 22.974 1.00 40.69 392 ASP A N 1
ATOM 3012 C CA . ASP A 1 392 ? -10.974 25.843 23.017 1.00 40.69 392 ASP A CA 1
ATOM 3013 C C . ASP A 1 392 ? -12.192 24.931 23.144 1.00 40.69 392 ASP A C 1
ATOM 3015 O O . ASP A 1 392 ? -13.227 25.321 23.684 1.00 40.69 392 ASP A O 1
ATOM 3019 N N . VAL A 1 393 ? -12.040 23.692 22.715 1.00 37.78 393 VAL A N 1
ATOM 3020 C CA . VAL A 1 393 ? -13.104 22.711 22.666 1.00 37.78 393 VAL A CA 1
ATOM 3021 C C . VAL A 1 393 ? -13.143 21.841 23.936 1.00 37.78 393 VAL A C 1
ATOM 3023 O O . VAL A 1 393 ? -14.210 21.656 24.529 1.00 37.78 393 VAL A O 1
ATOM 3026 N N . ALA A 1 394 ? -11.981 21.446 24.476 1.00 43.44 394 ALA A N 1
ATOM 3027 C CA . ALA A 1 394 ? -11.880 20.902 25.836 1.00 43.44 394 ALA A CA 1
ATOM 3028 C C . ALA A 1 394 ? -12.409 21.891 26.899 1.00 43.44 394 ALA A C 1
ATOM 3030 O O . ALA A 1 394 ? -12.890 21.470 27.950 1.00 43.44 394 ALA A O 1
ATOM 3031 N N . ARG A 1 395 ? -12.384 23.206 26.616 1.00 49.31 395 ARG A N 1
ATOM 3032 C CA . ARG A 1 395 ? -12.986 24.256 27.462 1.00 49.31 395 ARG A CA 1
ATOM 3033 C C . ARG A 1 395 ? -14.521 24.266 27.470 1.00 49.31 395 ARG A C 1
ATOM 3035 O O . ARG A 1 395 ? -15.074 24.894 28.371 1.00 49.31 395 ARG A O 1
ATOM 3042 N N . GLN A 1 396 ? -15.200 23.649 26.496 1.00 40.25 396 GLN A N 1
ATOM 3043 C CA . GLN A 1 396 ? -16.661 23.754 26.306 1.00 40.25 396 GLN A CA 1
ATOM 3044 C C . GLN A 1 396 ? -17.415 22.418 26.471 1.00 40.25 396 GLN A C 1
ATOM 3046 O O . GLN A 1 396 ? -18.638 22.379 26.363 1.00 40.25 396 GLN A O 1
ATOM 3051 N N . GLY A 1 397 ? -16.713 21.314 26.742 1.00 48.25 397 GLY A N 1
ATOM 3052 C CA . GLY A 1 397 ? -17.304 19.977 26.822 1.00 48.25 397 GLY A CA 1
ATOM 3053 C C . GLY A 1 397 ? -17.965 19.599 28.156 1.00 48.25 397 GLY A C 1
ATOM 3054 O O . GLY A 1 397 ? -17.320 19.737 29.197 1.00 48.25 397 GLY A O 1
ATOM 3055 N N . PRO A 1 398 ? -19.170 18.986 28.155 1.00 55.78 398 PRO A N 1
ATOM 3056 C CA . PRO A 1 398 ? -19.821 18.437 29.355 1.00 55.78 398 PRO A CA 1
ATOM 3057 C C . PRO A 1 398 ? -19.217 17.097 29.836 1.00 55.78 398 PRO A C 1
ATOM 3059 O O . PRO A 1 398 ? -19.832 16.372 30.616 1.00 55.78 398 PRO A O 1
ATOM 3062 N N . THR A 1 399 ? -18.027 16.709 29.368 1.00 60.91 399 THR A N 1
ATOM 3063 C CA . THR A 1 399 ? -17.371 15.428 29.702 1.00 60.91 399 THR A CA 1
ATOM 3064 C C . THR A 1 399 ? -17.059 15.303 31.194 1.00 60.91 399 THR A C 1
ATOM 3066 O O . THR A 1 399 ? -17.321 14.267 31.796 1.00 60.91 399 THR A O 1
ATOM 3069 N N . HIS A 1 400 ? -16.591 16.373 31.840 1.00 67.31 400 HIS A N 1
ATOM 3070 C CA . HIS A 1 400 ? -16.336 16.364 33.285 1.00 67.31 400 HIS A CA 1
ATOM 3071 C C . HIS A 1 400 ? -17.618 16.120 34.104 1.00 67.31 400 HIS A C 1
ATOM 3073 O O . HIS A 1 400 ? -17.589 15.369 35.077 1.00 67.31 400 HIS A O 1
ATOM 3079 N N . GLU A 1 401 ? -18.768 16.653 33.673 1.00 71.12 401 GLU A N 1
ATOM 3080 C CA . GLU A 1 401 ? -20.062 16.394 34.320 1.00 71.12 401 GLU A CA 1
ATOM 3081 C C . GLU A 1 401 ? -20.463 14.916 34.242 1.00 71.12 401 GLU A C 1
ATOM 3083 O O . GLU A 1 401 ? -21.118 14.402 35.148 1.00 71.12 401 GLU A O 1
ATOM 3088 N N . ARG A 1 402 ? -20.074 14.212 33.172 1.00 68.56 402 ARG A N 1
ATOM 3089 C CA . ARG A 1 402 ? -20.348 12.777 33.010 1.00 68.56 402 ARG A CA 1
ATOM 3090 C C . ARG A 1 402 ? -19.430 11.917 33.867 1.00 68.56 402 ARG A C 1
ATOM 3092 O O . ARG A 1 402 ? -19.935 11.011 34.525 1.00 68.56 402 ARG A O 1
ATOM 3099 N N . VAL A 1 403 ? -18.136 12.243 33.928 1.00 77.38 403 VAL A N 1
ATOM 3100 C CA . VAL A 1 403 ? -17.172 11.602 34.843 1.00 77.38 403 VAL A CA 1
ATOM 3101 C C . VAL A 1 403 ? -17.662 11.718 36.289 1.00 77.38 403 VAL A C 1
ATOM 3103 O O . VAL A 1 403 ? -17.748 10.711 36.992 1.00 77.38 403 VAL A O 1
ATOM 3106 N N . VAL A 1 404 ? -18.097 12.917 36.699 1.00 79.50 404 VAL A N 1
ATOM 3107 C CA . VAL A 1 404 ? -18.697 13.150 38.024 1.00 79.50 404 VAL A CA 1
ATOM 3108 C C . VAL A 1 404 ? -19.999 12.373 38.203 1.00 79.50 404 VAL A C 1
ATOM 3110 O O . VAL A 1 404 ? -20.176 11.707 39.219 1.00 79.50 404 VAL A O 1
ATOM 3113 N N . ARG A 1 405 ? -20.907 12.391 37.217 1.00 77.94 405 ARG A N 1
ATOM 3114 C CA . ARG A 1 405 ? -22.182 11.649 37.279 1.00 77.94 405 ARG A CA 1
ATOM 3115 C C . ARG A 1 405 ? -21.975 10.142 37.439 1.00 77.94 405 ARG A C 1
ATOM 3117 O O . ARG A 1 405 ? -22.806 9.476 38.047 1.00 77.94 405 ARG A O 1
ATOM 3124 N N . LYS A 1 406 ? -20.890 9.609 36.879 1.00 77.06 406 LYS A N 1
ATOM 3125 C CA . LYS A 1 406 ? -20.490 8.201 36.977 1.00 77.06 406 LYS A CA 1
ATOM 3126 C C . LYS A 1 406 ? -19.648 7.897 38.215 1.00 77.06 406 LYS A C 1
ATOM 3128 O O . LYS A 1 406 ? -19.294 6.740 38.407 1.00 77.06 406 LYS A O 1
ATOM 3133 N N . ASN A 1 407 ? -19.343 8.910 39.029 1.00 82.81 407 ASN A N 1
ATOM 3134 C CA . ASN A 1 407 ? -18.467 8.819 40.192 1.00 82.81 407 ASN A CA 1
ATOM 3135 C C . ASN A 1 407 ? -17.082 8.233 39.860 1.00 82.81 407 ASN A C 1
ATOM 3137 O O . ASN A 1 407 ? -16.456 7.637 40.723 1.00 82.81 407 ASN A O 1
ATOM 3141 N N . ALA A 1 408 ? -16.592 8.372 38.625 1.00 82.50 408 ALA A N 1
ATOM 3142 C CA . ALA A 1 408 ? -15.333 7.751 38.227 1.00 82.50 408 ALA A CA 1
ATOM 3143 C C . ALA A 1 408 ? -14.145 8.407 38.949 1.00 82.50 408 ALA A C 1
ATOM 3145 O O . ALA A 1 408 ? -13.966 9.626 38.886 1.00 82.50 408 ALA A O 1
ATOM 3146 N N . ARG A 1 409 ? -13.325 7.588 39.622 1.00 87.75 409 ARG A N 1
ATOM 3147 C CA . ARG A 1 409 ? -12.180 8.058 40.422 1.00 87.75 409 ARG A CA 1
ATOM 3148 C C . ARG A 1 409 ? -10.830 7.881 39.739 1.00 87.75 409 ARG A C 1
ATOM 3150 O O . ARG A 1 409 ? -9.895 8.585 40.088 1.00 87.75 409 ARG A O 1
ATOM 3157 N N . ILE A 1 410 ? -10.713 7.008 38.741 1.00 90.12 410 ILE A N 1
ATOM 3158 C CA . ILE A 1 410 ? -9.461 6.788 37.999 1.00 90.12 410 ILE A CA 1
ATOM 3159 C C . ILE A 1 410 ? -9.587 7.413 36.610 1.00 90.12 410 ILE A C 1
ATOM 3161 O O . ILE A 1 410 ? -10.420 6.992 35.808 1.00 90.12 410 ILE A O 1
ATOM 3165 N N . ILE A 1 411 ? -8.753 8.412 36.317 1.00 90.81 411 ILE A N 1
ATOM 3166 C CA . ILE A 1 411 ? -8.860 9.241 35.113 1.00 90.81 411 ILE A CA 1
ATOM 3167 C C . ILE A 1 411 ? -7.564 9.142 34.307 1.00 90.81 411 ILE A C 1
ATOM 3169 O O . ILE A 1 411 ? -6.499 9.542 34.773 1.00 90.81 411 ILE A O 1
ATOM 3173 N N . LEU A 1 412 ? -7.654 8.631 33.076 1.00 91.00 412 LEU A N 1
ATOM 3174 C CA . LEU A 1 412 ? -6.533 8.541 32.139 1.00 91.00 412 LEU A CA 1
ATOM 3175 C C . LEU A 1 412 ? -6.630 9.641 31.082 1.00 91.00 412 LEU A C 1
ATOM 3177 O O . LEU A 1 412 ? -7.576 9.673 30.299 1.00 91.00 412 LEU A O 1
ATOM 3181 N N . VAL A 1 413 ? -5.620 10.506 31.026 1.00 87.94 413 VAL A N 1
ATOM 3182 C CA . VAL A 1 413 ? -5.517 11.567 30.021 1.00 87.94 413 VAL A CA 1
ATOM 3183 C C . VAL A 1 413 ? -4.492 11.158 28.970 1.00 87.94 413 VAL A C 1
ATOM 3185 O O . VAL A 1 413 ? -3.318 10.966 29.278 1.00 87.94 413 VAL A O 1
ATOM 3188 N N . TYR A 1 414 ? -4.926 11.050 27.715 1.00 84.50 414 TYR A N 1
ATOM 3189 C CA . TYR A 1 414 ? -4.071 10.668 26.589 1.00 84.50 414 TYR A CA 1
ATOM 3190 C C . TYR A 1 414 ? -3.957 11.812 25.575 1.00 84.50 414 TYR A C 1
ATOM 3192 O O . TYR A 1 414 ? -4.508 11.754 24.479 1.00 84.50 414 TYR A O 1
ATOM 3200 N N . VAL A 1 415 ? -3.291 12.897 25.981 1.00 81.94 415 VAL A N 1
ATOM 3201 C CA . VAL A 1 415 ? -3.114 14.101 25.154 1.00 81.94 415 VAL A CA 1
ATOM 3202 C C . VAL A 1 415 ? -1.702 14.655 25.322 1.00 81.94 415 VAL A C 1
ATOM 3204 O O . VAL A 1 415 ? -1.283 14.945 26.437 1.00 81.94 415 VAL A O 1
ATOM 3207 N N . GLU A 1 416 ? -0.969 14.831 24.224 1.00 78.12 416 GLU A N 1
ATOM 3208 C CA . GLU A 1 416 ? 0.426 15.304 24.268 1.00 78.12 416 GLU A CA 1
ATOM 3209 C C . GLU A 1 416 ? 0.558 16.837 24.374 1.00 78.12 416 GLU A C 1
ATOM 3211 O O . GLU A 1 416 ? 1.606 17.345 24.775 1.00 78.12 416 GLU A O 1
ATOM 3216 N N . ASP A 1 417 ? -0.502 17.595 24.062 1.00 82.12 417 ASP A N 1
ATOM 3217 C CA . ASP A 1 417 ? -0.506 19.056 24.190 1.00 82.12 417 ASP A CA 1
ATOM 3218 C C . ASP A 1 417 ? -0.701 19.484 25.656 1.00 82.12 417 ASP A C 1
ATOM 3220 O O . ASP A 1 417 ? -1.769 19.313 26.251 1.00 82.12 417 ASP A O 1
ATOM 3224 N N . ALA A 1 418 ? 0.327 20.115 26.228 1.00 87.62 418 ALA A N 1
ATOM 3225 C CA . ALA A 1 418 ? 0.313 20.629 27.596 1.00 87.62 418 ALA A CA 1
ATOM 3226 C C . ALA A 1 418 ? -0.853 21.591 27.894 1.00 87.62 418 ALA A C 1
ATOM 3228 O O . ALA A 1 418 ? -1.356 21.607 29.016 1.00 87.62 418 ALA A O 1
ATOM 3229 N N . ARG A 1 419 ? -1.302 22.391 26.916 1.00 85.19 419 ARG A N 1
ATOM 3230 C CA . ARG A 1 419 ? -2.436 23.321 27.073 1.00 85.19 419 ARG A CA 1
ATOM 3231 C C . ARG A 1 419 ? -3.745 22.560 27.225 1.00 85.19 419 ARG A C 1
ATOM 3233 O O . ARG A 1 419 ? -4.575 22.929 28.054 1.00 85.19 419 ARG A O 1
ATOM 3240 N N . ALA A 1 420 ? -3.916 21.492 26.451 1.00 84.38 420 ALA A N 1
ATOM 3241 C CA . ALA A 1 420 ? -5.085 20.630 26.548 1.00 84.38 420 ALA A CA 1
ATOM 3242 C C . ALA A 1 420 ? -5.096 19.881 27.888 1.00 84.38 420 ALA A C 1
ATOM 3244 O O . ALA A 1 420 ? -6.119 19.881 28.566 1.00 84.38 420 ALA A O 1
ATOM 3245 N N . VAL A 1 421 ? -3.949 19.350 28.336 1.00 90.38 421 VAL A N 1
ATOM 3246 C CA . VAL A 1 421 ? -3.841 18.716 29.662 1.00 90.38 421 VAL A CA 1
ATOM 3247 C C . VAL A 1 421 ? -4.197 19.699 30.780 1.00 90.38 421 VAL A C 1
ATOM 3249 O O . VAL A 1 421 ? -5.027 19.372 31.624 1.00 90.38 421 VAL A O 1
ATOM 3252 N N . ARG A 1 422 ? -3.655 20.926 30.770 1.00 93.69 422 ARG A N 1
ATOM 3253 C CA . ARG A 1 422 ? -4.037 21.955 31.757 1.00 93.69 422 ARG A CA 1
ATOM 3254 C C . ARG A 1 422 ? -5.525 22.295 31.698 1.00 93.69 422 ARG A C 1
ATOM 3256 O O . ARG A 1 422 ? -6.155 22.412 32.742 1.00 93.69 422 ARG A O 1
ATOM 3263 N N . SER A 1 423 ? -6.099 22.396 30.499 1.00 86.69 423 SER A N 1
ATOM 3264 C CA . SER A 1 423 ? -7.532 22.669 30.321 1.00 86.69 423 SER A CA 1
ATOM 3265 C C . SER A 1 423 ? -8.405 21.554 30.912 1.00 86.69 423 SER A C 1
ATOM 3267 O O . SER A 1 423 ? -9.390 21.843 31.590 1.00 86.69 423 SER A O 1
ATOM 3269 N N . VAL A 1 424 ? -8.019 20.288 30.724 1.00 89.56 424 VAL A N 1
ATOM 3270 C CA . VAL A 1 424 ? -8.713 19.124 31.301 1.00 89.56 424 VAL A CA 1
ATOM 3271 C C . VAL A 1 424 ? -8.583 19.097 32.824 1.00 89.56 424 VAL A C 1
ATOM 3273 O O . VAL A 1 424 ? -9.580 18.893 33.512 1.00 89.56 424 VAL A O 1
ATOM 3276 N N . LEU A 1 425 ? -7.392 19.358 33.367 1.00 93.69 425 LEU A N 1
ATOM 3277 C CA . LEU A 1 425 ? -7.192 19.443 34.817 1.00 93.69 425 LEU A CA 1
ATOM 3278 C C . LEU A 1 425 ? -7.993 20.592 35.429 1.00 93.69 425 LEU A C 1
ATOM 3280 O O . LEU A 1 425 ? -8.570 20.431 36.498 1.00 93.69 425 LEU A O 1
ATOM 3284 N N . CYS A 1 426 ? -8.110 21.716 34.725 1.00 92.88 426 CYS A N 1
ATOM 3285 C CA . CYS A 1 426 ? -8.972 22.815 35.135 1.00 92.88 426 CYS A CA 1
ATOM 3286 C C . CYS A 1 426 ? -10.447 22.438 35.199 1.00 92.88 426 CYS A C 1
ATOM 3288 O O . CYS A 1 426 ? -11.134 22.770 36.165 1.00 92.88 426 CYS A O 1
ATOM 3290 N N . ALA A 1 427 ? -10.938 21.738 34.178 1.00 88.62 427 ALA A N 1
ATOM 3291 C CA . ALA A 1 427 ? -12.297 21.219 34.190 1.00 88.62 427 ALA A CA 1
ATOM 3292 C C . ALA A 1 427 ? -12.492 20.220 35.344 1.00 88.62 427 ALA A C 1
ATOM 3294 O O . ALA A 1 427 ? -13.489 20.301 36.056 1.00 88.62 427 ALA A O 1
ATOM 3295 N N . GLY A 1 428 ? -11.513 19.342 35.584 1.00 90.50 428 GLY A N 1
ATOM 3296 C CA . GLY A 1 428 ? -11.511 18.393 36.698 1.00 90.50 428 GLY A CA 1
ATOM 3297 C C . GLY A 1 428 ? -11.539 19.065 38.071 1.00 90.50 428 GLY A C 1
ATOM 3298 O O . GLY A 1 428 ? -12.327 18.667 38.926 1.00 90.50 428 GLY A O 1
ATOM 3299 N N . TYR A 1 429 ? -10.752 20.125 38.264 1.00 94.44 429 TYR A N 1
ATOM 3300 C CA . TYR A 1 429 ? -10.747 20.916 39.496 1.00 94.44 429 TYR A CA 1
ATOM 3301 C C . TYR A 1 429 ? -12.129 21.509 39.782 1.00 94.44 429 TYR A C 1
ATOM 3303 O O . TYR A 1 429 ? -12.685 21.312 40.861 1.00 94.44 429 TYR A O 1
ATOM 3311 N N . ASN A 1 430 ? -12.730 22.166 38.784 1.00 91.69 430 ASN A N 1
ATOM 3312 C CA . ASN A 1 430 ? -14.070 22.751 38.904 1.00 91.69 430 ASN A CA 1
ATOM 3313 C C . ASN A 1 430 ? -15.155 21.689 39.143 1.00 91.69 430 ASN A C 1
ATOM 3315 O O . ASN A 1 430 ? -16.178 21.970 39.761 1.00 91.69 430 ASN A O 1
ATOM 3319 N N . ALA A 1 431 ? -14.912 20.461 38.687 1.00 89.44 431 ALA A N 1
ATOM 3320 C CA . ALA A 1 431 ? -15.769 19.302 38.886 1.00 89.44 431 ALA A CA 1
ATOM 3321 C C . ALA A 1 431 ? -15.527 18.575 40.227 1.00 89.44 431 ALA A C 1
ATOM 3323 O O . ALA A 1 431 ? -16.130 17.533 40.470 1.00 89.44 431 ALA A O 1
ATOM 3324 N N . SER A 1 432 ? -14.661 19.103 41.103 1.00 93.12 432 SER A N 1
ATOM 3325 C CA . SER A 1 432 ? -14.251 18.471 42.370 1.00 93.12 432 SER A CA 1
ATOM 3326 C C . SER A 1 432 ? -13.606 17.086 42.207 1.00 93.12 432 SER A C 1
ATOM 3328 O O . SER A 1 432 ? -13.687 16.257 43.107 1.00 93.12 432 SER A O 1
ATOM 3330 N N . LEU A 1 433 ? -12.939 16.833 41.076 1.00 92.19 433 LEU A N 1
ATOM 3331 C CA . LEU A 1 433 ? -12.160 15.616 40.808 1.00 92.19 433 LEU A CA 1
ATOM 3332 C C . LEU A 1 433 ? -10.700 15.789 41.262 1.00 92.19 433 LEU A C 1
ATOM 3334 O O . LEU A 1 433 ? -9.760 15.510 40.515 1.00 92.19 433 LEU A O 1
ATOM 3338 N N . THR A 1 434 ? -10.500 16.306 42.474 1.00 95.19 434 THR A N 1
ATOM 3339 C CA . THR A 1 434 ? -9.168 16.562 43.042 1.00 95.19 434 THR A CA 1
ATOM 3340 C C . THR A 1 434 ? -8.581 15.297 43.681 1.00 95.19 434 THR A C 1
ATOM 3342 O O . THR A 1 434 ? -9.345 14.416 44.093 1.00 95.19 434 THR A O 1
ATOM 3345 N N . PRO A 1 435 ? -7.249 15.198 43.838 1.00 94.44 435 PRO A N 1
ATOM 3346 C CA . PRO A 1 435 ? -6.627 14.103 44.588 1.00 94.44 435 PRO A CA 1
ATOM 3347 C C . PRO A 1 435 ? -7.209 13.921 45.996 1.00 94.44 435 PRO A C 1
ATOM 3349 O O . PRO A 1 435 ? -7.545 12.802 46.382 1.00 94.44 435 PRO A O 1
ATOM 3352 N N . ASP A 1 436 ? -7.461 15.026 46.707 1.00 94.12 436 ASP A N 1
ATOM 3353 C CA . ASP A 1 436 ? -8.036 15.016 48.061 1.00 94.12 436 ASP A CA 1
ATOM 3354 C C . ASP A 1 436 ? -9.422 14.347 48.114 1.00 94.12 436 ASP A C 1
ATOM 3356 O O . ASP A 1 436 ? -9.784 13.730 49.121 1.00 94.12 436 ASP A O 1
ATOM 3360 N N . SER A 1 437 ? -10.182 14.443 47.013 1.00 90.50 437 SER A N 1
ATOM 3361 C CA . SER A 1 437 ? -11.503 13.824 46.838 1.00 90.50 437 SER A CA 1
ATOM 3362 C C . SER A 1 437 ? -11.452 12.329 46.491 1.00 90.50 437 SER A C 1
ATOM 3364 O O . SER A 1 437 ? -12.500 11.716 46.294 1.00 90.50 437 SER A O 1
ATOM 3366 N N . GLY A 1 438 ? -10.258 11.743 46.367 1.00 91.44 438 GLY A N 1
ATOM 3367 C CA . GLY A 1 438 ? -10.071 10.354 45.950 1.00 91.44 438 GLY A CA 1
ATOM 3368 C C . GLY A 1 438 ? -9.860 10.157 44.448 1.00 91.44 438 GLY A C 1
ATOM 3369 O O . GLY A 1 438 ? -9.889 9.021 43.992 1.00 91.44 438 GLY A O 1
ATOM 3370 N N . ALA A 1 439 ? -9.670 11.217 43.653 1.00 92.75 439 ALA A N 1
ATOM 3371 C CA . ALA A 1 439 ? -9.430 11.071 42.216 1.00 92.75 439 ALA A CA 1
ATOM 3372 C C . ALA A 1 439 ? -7.942 10.821 41.899 1.00 92.75 439 ALA A C 1
ATOM 3374 O O . ALA A 1 439 ? -7.064 11.564 42.335 1.00 92.75 439 ALA A O 1
ATOM 3375 N N . VAL A 1 440 ? -7.647 9.811 41.081 1.00 94.12 440 VAL A N 1
ATOM 3376 C CA . VAL A 1 440 ? -6.301 9.477 40.598 1.00 94.12 440 VAL A CA 1
ATOM 3377 C C . VAL A 1 440 ? -6.172 9.855 39.132 1.00 94.12 440 VAL A C 1
ATOM 3379 O O . VAL A 1 440 ? -6.876 9.324 38.272 1.00 94.12 440 VAL A O 1
ATOM 3382 N N . TRP A 1 441 ? -5.214 10.729 38.839 1.00 95.12 441 TRP A N 1
ATOM 3383 C CA . TRP A 1 441 ? -4.918 11.177 37.483 1.00 95.12 441 TRP A CA 1
ATOM 3384 C C . TRP A 1 441 ? -3.716 10.431 36.908 1.00 95.12 441 TRP A C 1
ATOM 3386 O O . TRP A 1 441 ? -2.639 10.403 37.506 1.00 95.12 441 TRP A O 1
ATOM 3396 N N . MET A 1 442 ? -3.886 9.858 35.720 1.00 95.31 442 MET A N 1
ATOM 3397 C CA . MET A 1 442 ? -2.811 9.289 34.917 1.00 95.31 442 MET A CA 1
ATOM 3398 C C . MET A 1 442 ? -2.527 10.213 33.734 1.00 95.31 442 MET A C 1
ATOM 3400 O O . MET A 1 442 ? -3.384 10.388 32.866 1.00 95.31 442 MET A O 1
ATOM 3404 N N . LEU A 1 443 ? -1.337 10.814 33.707 1.00 93.94 443 LEU A N 1
ATOM 3405 C CA . LEU A 1 443 ? -0.943 11.816 32.714 1.00 93.94 443 LEU A CA 1
ATOM 3406 C C . LEU A 1 443 ? 0.215 11.319 31.830 1.00 93.94 443 LEU A C 1
ATOM 3408 O O . LEU A 1 443 ? 1.007 10.472 32.262 1.00 93.94 443 LEU A O 1
ATOM 3412 N N . PRO A 1 444 ? 0.378 11.855 30.606 1.00 89.75 444 PRO A N 1
ATOM 3413 C CA . PRO A 1 444 ? 1.491 11.486 29.737 1.00 89.75 444 PRO A CA 1
ATOM 3414 C C . PRO A 1 444 ? 2.840 11.911 30.321 1.00 89.75 444 PRO A C 1
ATOM 3416 O O . PRO A 1 444 ? 3.034 13.048 30.751 1.00 89.75 444 PRO A O 1
ATOM 3419 N N . ALA A 1 445 ? 3.821 11.010 30.292 1.00 87.44 445 ALA A N 1
ATOM 3420 C CA . ALA A 1 445 ? 5.166 11.306 30.788 1.00 87.44 445 ALA A CA 1
ATOM 3421 C C . ALA A 1 445 ? 5.991 12.205 29.841 1.00 87.44 445 ALA A C 1
ATOM 3423 O O . ALA A 1 445 ? 7.033 12.727 30.251 1.00 87.44 445 ALA A O 1
ATOM 3424 N N . THR A 1 446 ? 5.532 12.384 28.597 1.00 83.31 446 THR A N 1
ATOM 3425 C CA . THR A 1 446 ? 6.152 13.194 27.531 1.00 83.31 446 THR A CA 1
ATOM 3426 C C . THR A 1 446 ? 5.965 14.701 27.710 1.00 83.31 446 THR A C 1
ATOM 3428 O O . THR A 1 446 ? 6.565 15.472 26.963 1.00 83.31 446 THR A O 1
ATOM 3431 N N . LEU A 1 447 ? 5.161 15.139 28.685 1.00 85.94 447 LEU A N 1
ATOM 3432 C CA . LEU A 1 447 ? 4.882 16.558 28.888 1.00 85.94 447 LEU A CA 1
ATOM 3433 C C . LEU A 1 447 ? 6.170 17.350 29.200 1.00 85.94 447 LEU A C 1
ATOM 3435 O O . LEU A 1 447 ? 7.017 16.880 29.972 1.00 85.94 447 LEU A O 1
ATOM 3439 N N . PRO A 1 448 ? 6.336 18.554 28.620 1.00 83.62 448 PRO A N 1
ATOM 3440 C CA . PRO A 1 448 ? 7.563 19.331 28.755 1.00 83.62 448 PRO A CA 1
ATOM 3441 C C . PRO A 1 448 ? 7.796 19.790 30.205 1.00 83.62 448 PRO A C 1
ATOM 3443 O O . PRO A 1 448 ? 6.852 19.919 30.982 1.00 83.62 448 PRO A O 1
ATOM 3446 N N . PRO A 1 449 ? 9.038 20.092 30.616 1.00 82.62 449 PRO A N 1
ATOM 3447 C CA . PRO A 1 449 ? 9.295 20.655 31.940 1.00 82.62 449 PRO A CA 1
ATOM 3448 C C . PRO A 1 449 ? 8.451 21.911 32.192 1.00 82.62 449 PRO A C 1
ATOM 3450 O O . PRO A 1 449 ? 8.280 22.735 31.297 1.00 82.62 449 PRO A O 1
ATOM 3453 N N . ASN A 1 450 ? 7.948 22.078 33.418 1.00 87.94 450 ASN A N 1
ATOM 3454 C CA . ASN A 1 450 ? 7.078 23.198 33.803 1.00 87.94 450 ASN A CA 1
ATOM 3455 C C . ASN A 1 450 ? 5.764 23.309 33.005 1.00 87.94 450 ASN A C 1
ATOM 3457 O O . ASN A 1 450 ? 5.138 24.367 33.028 1.00 87.94 450 ASN A O 1
ATOM 3461 N N . TRP A 1 451 ? 5.318 22.243 32.328 1.00 91.00 451 TRP A N 1
ATOM 3462 C CA . TRP A 1 451 ? 4.059 22.243 31.573 1.00 91.00 451 TRP A CA 1
ATOM 3463 C C . TRP A 1 451 ? 2.839 22.648 32.412 1.00 91.00 451 TRP A C 1
ATOM 3465 O O . TRP A 1 451 ? 1.863 23.127 31.842 1.00 91.00 451 TRP A O 1
ATOM 3475 N N . HIS A 1 452 ? 2.891 22.446 33.733 1.00 92.12 452 HIS A N 1
ATOM 3476 C CA . HIS A 1 452 ? 1.823 22.755 34.683 1.00 92.12 452 HIS A CA 1
ATOM 3477 C C . HIS A 1 452 ? 1.703 24.247 35.008 1.00 92.12 452 HIS A C 1
ATOM 3479 O O . HIS A 1 452 ? 0.704 24.653 35.591 1.00 92.12 452 HIS A O 1
ATOM 3485 N N . LYS A 1 453 ? 2.688 25.079 34.642 1.00 93.12 453 LYS A N 1
ATOM 3486 C CA . LYS A 1 453 ? 2.582 26.525 34.857 1.00 93.12 453 LYS A CA 1
ATOM 3487 C C . LYS A 1 453 ? 1.468 27.081 33.961 1.00 93.12 453 LYS A C 1
ATOM 3489 O O . LYS A 1 453 ? 1.503 26.823 32.752 1.00 93.12 453 LYS A O 1
ATOM 3494 N N . PRO A 1 454 ? 0.491 27.820 34.516 1.00 91.88 454 PRO A N 1
ATOM 3495 C CA . PRO A 1 454 ? -0.599 28.368 33.724 1.00 91.88 454 PRO A CA 1
ATOM 3496 C C . PRO A 1 454 ? -0.059 29.385 32.715 1.00 91.88 454 PRO A C 1
ATOM 3498 O O . PRO A 1 454 ? 0.809 30.206 33.019 1.00 91.88 454 PRO A O 1
ATOM 3501 N N . GLY A 1 455 ? -0.567 29.310 31.491 1.00 88.00 455 GLY A N 1
ATOM 3502 C CA . GLY A 1 455 ? -0.404 30.329 30.468 1.00 88.00 455 GLY A CA 1
ATOM 3503 C C . GLY A 1 455 ? -1.448 31.443 30.606 1.00 88.00 455 GLY A C 1
ATOM 3504 O O . GLY A 1 455 ? -2.399 31.320 31.375 1.00 88.00 455 GLY A O 1
ATOM 3505 N N . PRO A 1 456 ? -1.333 32.519 29.808 1.00 86.12 456 PRO A N 1
ATOM 3506 C CA . PRO A 1 456 ? -2.206 33.696 29.906 1.00 86.12 456 PRO A CA 1
ATOM 3507 C C . PRO A 1 456 ? -3.687 33.426 29.586 1.00 86.12 456 PRO A C 1
ATOM 3509 O O . PRO A 1 456 ? -4.528 34.279 29.845 1.00 86.12 456 PRO A O 1
ATOM 3512 N N . TYR A 1 457 ? -4.009 32.263 29.013 1.00 82.06 457 TYR A N 1
ATOM 3513 C CA . TYR A 1 457 ? -5.367 31.873 28.617 1.00 82.06 457 TYR A CA 1
ATOM 3514 C C . TYR A 1 457 ? -5.942 30.726 29.458 1.00 82.06 457 TYR A C 1
ATOM 3516 O O . TYR A 1 457 ? -7.034 30.241 29.156 1.00 82.06 457 TYR A O 1
ATOM 3524 N N . ASP A 1 458 ? -5.211 30.254 30.470 1.00 84.06 458 ASP A N 1
ATOM 3525 C CA . ASP A 1 458 ? -5.690 29.187 31.342 1.00 84.06 458 ASP A CA 1
ATOM 3526 C C . ASP A 1 458 ? -6.608 29.773 32.423 1.00 84.06 458 ASP A C 1
ATOM 3528 O O . ASP A 1 458 ? -6.326 30.819 33.002 1.00 84.06 458 ASP A O 1
ATOM 3532 N N . LYS A 1 459 ? -7.742 29.109 32.677 1.00 85.38 459 LYS A N 1
ATOM 3533 C CA . LYS A 1 459 ? -8.747 29.574 33.651 1.00 85.38 459 LYS A CA 1
ATOM 3534 C C . LYS A 1 459 ? -8.386 29.249 35.101 1.00 85.38 459 LYS A C 1
ATOM 3536 O O . LYS A 1 459 ? -9.040 29.765 36.001 1.00 85.38 459 LYS A O 1
ATOM 3541 N N . CYS A 1 460 ? -7.392 28.391 35.317 1.00 92.31 460 CYS A N 1
ATOM 3542 C CA . CYS A 1 460 ? -6.931 28.047 36.653 1.00 92.31 460 CYS A CA 1
ATOM 3543 C C . CYS A 1 460 ? -5.735 28.871 37.079 1.00 92.31 460 CYS A C 1
ATOM 3545 O O . CYS A 1 460 ? -4.868 29.199 36.265 1.00 92.31 460 CYS A O 1
ATOM 3547 N N . SER A 1 461 ? -5.652 29.104 38.383 1.00 96.44 461 SER A N 1
ATOM 3548 C CA . SER A 1 461 ? -4.436 29.602 39.006 1.00 96.44 461 SER A CA 1
ATOM 3549 C C . SER A 1 461 ? -3.341 28.527 39.030 1.00 96.44 461 SER A C 1
ATOM 3551 O O . SER A 1 461 ? -3.591 27.338 38.797 1.00 96.44 461 SER A O 1
ATOM 3553 N N . ALA A 1 462 ? -2.105 28.949 39.308 1.00 95.62 462 ALA A N 1
ATOM 3554 C CA . ALA A 1 462 ? -0.978 28.028 39.430 1.00 95.62 462 ALA A CA 1
ATOM 3555 C C . ALA A 1 462 ? -1.202 27.044 40.584 1.00 95.62 462 ALA A C 1
ATOM 3557 O O . ALA A 1 462 ? -0.973 25.852 40.420 1.00 95.62 462 ALA A O 1
ATOM 3558 N N . GLU A 1 463 ? -1.753 27.527 41.696 1.00 96.31 463 GLU A N 1
ATOM 3559 C CA . GLU A 1 463 ? -2.049 26.744 42.895 1.00 96.31 463 GLU A CA 1
ATOM 3560 C C . GLU A 1 463 ? -3.098 25.658 42.615 1.00 96.31 463 GLU A C 1
ATOM 3562 O O . GLU A 1 463 ? -2.952 24.519 43.051 1.00 96.31 463 GLU A O 1
ATOM 3567 N N . GLN A 1 464 ? -4.134 25.980 41.833 1.00 96.44 464 GLN A N 1
ATOM 3568 C CA . GLN A 1 464 ? -5.162 25.010 41.440 1.00 96.44 464 GLN A CA 1
ATOM 3569 C C . GLN A 1 464 ? -4.584 23.894 40.564 1.00 96.44 464 GLN A C 1
ATOM 3571 O O . GLN A 1 464 ? -4.898 22.719 40.756 1.00 96.44 464 GLN A O 1
ATOM 3576 N N . LEU A 1 465 ? -3.714 24.240 39.609 1.00 96.12 465 LEU A N 1
ATOM 3577 C CA . LEU A 1 465 ? -3.035 23.244 38.780 1.00 96.12 465 LEU A CA 1
ATOM 3578 C C . LEU A 1 465 ? -2.042 22.412 39.595 1.00 96.12 465 LEU A C 1
ATOM 3580 O O . LEU A 1 465 ? -1.994 21.199 39.408 1.00 96.12 465 LEU A O 1
ATOM 3584 N N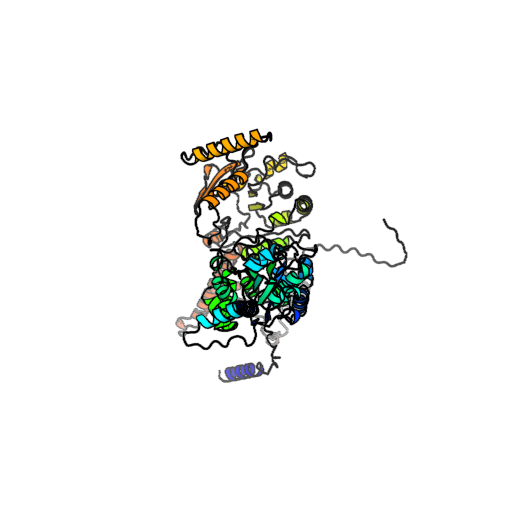 . GLU A 1 466 ? -1.298 23.026 40.516 1.00 95.25 466 GLU A N 1
ATOM 3585 C CA . GLU A 1 466 ? -0.401 22.325 41.442 1.00 95.25 466 GLU A CA 1
ATOM 3586 C C . GLU A 1 466 ? -1.153 21.311 42.311 1.00 95.25 466 GLU A C 1
ATOM 3588 O O . GLU A 1 466 ? -0.684 20.183 42.475 1.00 95.25 466 GLU A O 1
ATOM 3593 N N . GLN A 1 467 ? -2.352 21.660 42.789 1.00 95.25 467 GLN A N 1
ATOM 3594 C CA . GLN A 1 467 ? -3.212 20.734 43.524 1.00 95.25 467 GLN A CA 1
ATOM 3595 C C . GLN A 1 467 ? -3.696 19.574 42.642 1.00 95.25 467 GLN A C 1
ATOM 3597 O O . GLN A 1 467 ? -3.693 18.428 43.081 1.00 95.25 467 GLN A O 1
ATOM 3602 N N . MET A 1 468 ? -4.074 19.837 41.388 1.00 96.00 468 MET A N 1
ATOM 3603 C CA . MET A 1 468 ? -4.576 18.799 40.475 1.00 96.00 468 MET A CA 1
ATOM 3604 C C . MET A 1 468 ? -3.511 17.806 40.015 1.00 96.00 468 MET A C 1
ATOM 3606 O O . MET A 1 468 ? -3.815 16.637 39.784 1.00 96.00 468 MET A O 1
ATOM 3610 N N . ILE A 1 469 ? -2.266 18.254 39.849 1.00 95.69 469 ILE A N 1
ATOM 3611 C CA . ILE A 1 469 ? -1.166 17.371 39.441 1.00 95.69 469 ILE A CA 1
ATOM 3612 C C . ILE A 1 469 ? -0.567 16.605 40.622 1.00 95.69 469 ILE A C 1
ATOM 3614 O O . ILE A 1 469 ? 0.272 15.728 40.406 1.00 95.69 469 ILE A O 1
ATOM 3618 N N . LEU A 1 470 ? -0.929 16.940 41.860 1.00 96.50 470 LEU A N 1
ATOM 3619 C CA . LEU A 1 470 ? -0.391 16.286 43.042 1.00 96.50 470 LEU A CA 1
ATOM 3620 C C . LEU A 1 470 ? -0.746 14.794 43.037 1.00 96.50 470 LEU A C 1
ATOM 3622 O O . LEU A 1 470 ? -1.896 14.411 42.853 1.00 96.50 470 LEU A O 1
ATOM 3626 N N . GLY A 1 471 ? 0.258 13.931 43.191 1.00 94.81 471 GLY A N 1
ATOM 3627 C CA . GLY A 1 471 ? 0.055 12.486 43.212 1.00 94.81 471 GLY A CA 1
ATOM 3628 C C . GLY A 1 471 ? -0.241 11.839 41.859 1.00 94.81 471 GLY A C 1
ATOM 3629 O O . GLY A 1 471 ? -0.413 10.619 41.834 1.00 94.81 471 GLY A O 1
ATOM 3630 N N . HIS A 1 472 ? -0.271 12.595 40.750 1.00 96.12 472 HIS A N 1
ATOM 3631 C CA . HIS A 1 472 ? -0.545 12.013 39.435 1.00 96.12 472 HIS A CA 1
ATOM 3632 C C . HIS A 1 472 ? 0.509 10.969 39.061 1.00 96.12 472 HIS A C 1
ATOM 3634 O O . HIS A 1 472 ? 1.700 11.114 39.365 1.00 96.12 472 HIS A O 1
ATOM 3640 N N . ILE A 1 473 ? 0.062 9.933 38.357 1.00 95.44 473 ILE A N 1
ATOM 3641 C CA . ILE A 1 473 ? 0.912 8.854 37.867 1.00 95.44 473 ILE A CA 1
ATOM 3642 C C . ILE A 1 473 ? 1.217 9.103 36.392 1.00 95.44 473 ILE A C 1
ATOM 3644 O O . ILE A 1 473 ? 0.347 9.499 35.622 1.00 95.44 473 ILE A O 1
ATOM 3648 N N . SER A 1 474 ? 2.453 8.868 35.966 1.00 93.31 474 SER A N 1
ATOM 3649 C CA . SER A 1 474 ? 2.812 8.899 34.546 1.00 93.31 474 SER A CA 1
ATOM 3650 C C . SER A 1 474 ? 3.669 7.696 34.176 1.00 93.31 474 SER A C 1
ATOM 3652 O O . SER A 1 474 ? 4.415 7.168 35.000 1.00 93.31 474 SER A O 1
ATOM 3654 N N . VAL A 1 475 ? 3.535 7.231 32.935 1.00 90.00 475 VAL A N 1
ATOM 3655 C CA . VAL A 1 475 ? 4.260 6.063 32.421 1.00 90.00 475 VAL A CA 1
ATOM 3656 C C . VAL A 1 475 ? 5.080 6.489 31.213 1.00 90.00 475 VAL A C 1
ATOM 3658 O O . VAL A 1 475 ? 4.550 7.084 30.276 1.00 90.00 475 VAL A O 1
ATOM 3661 N N . ALA A 1 476 ? 6.376 6.190 31.232 1.00 87.44 476 ALA A N 1
ATOM 3662 C CA . ALA A 1 476 ? 7.294 6.461 30.128 1.00 87.44 476 ALA A CA 1
ATOM 3663 C C . ALA A 1 476 ? 8.114 5.217 29.808 1.00 87.44 476 ALA A C 1
ATOM 3665 O O . ALA A 1 476 ? 8.452 4.440 30.696 1.00 87.44 476 ALA A O 1
ATOM 3666 N N . SER A 1 477 ? 8.505 5.053 28.547 1.00 85.31 477 SER A N 1
ATOM 3667 C CA . SER A 1 477 ? 9.563 4.094 28.228 1.00 85.31 477 SER A CA 1
ATOM 3668 C C . SER A 1 477 ? 10.893 4.546 28.829 1.00 85.31 477 SER A C 1
ATOM 3670 O O . SER A 1 477 ? 11.201 5.736 28.851 1.00 85.31 477 SER A O 1
ATOM 3672 N N . GLU A 1 478 ? 11.722 3.600 29.259 1.00 80.62 478 GLU A N 1
ATOM 3673 C CA . GLU A 1 478 ? 13.001 3.883 29.912 1.00 80.62 478 GLU A CA 1
ATOM 3674 C C . GLU A 1 478 ? 13.971 4.675 29.013 1.00 80.62 478 GLU A C 1
ATOM 3676 O O . GLU A 1 478 ? 14.827 5.409 29.510 1.00 80.62 478 GLU A O 1
ATOM 3681 N N . TRP A 1 479 ? 13.848 4.549 27.688 1.00 74.44 479 TRP A N 1
ATOM 3682 C CA . TRP A 1 479 ? 14.643 5.316 26.721 1.00 74.44 479 TRP A CA 1
ATOM 3683 C C . TRP A 1 479 ? 14.200 6.779 26.576 1.00 74.44 479 TRP A C 1
ATOM 3685 O O . TRP A 1 479 ? 14.992 7.602 26.128 1.00 74.44 479 TRP A O 1
ATOM 3695 N N . LEU A 1 480 ? 12.958 7.108 26.946 1.00 72.75 480 LEU A N 1
ATOM 3696 C CA . LEU A 1 480 ? 12.396 8.459 26.842 1.00 72.75 480 LEU A CA 1
ATOM 3697 C C . LEU A 1 480 ? 12.859 9.369 27.995 1.00 72.75 480 LEU A C 1
ATOM 3699 O O . LEU A 1 480 ? 12.716 10.589 27.949 1.00 72.75 480 LEU A O 1
ATOM 3703 N N . ILE A 1 481 ? 13.413 8.774 29.048 1.00 64.69 481 ILE A N 1
ATOM 3704 C CA . ILE A 1 481 ? 13.858 9.481 30.244 1.00 64.69 481 ILE A CA 1
ATOM 3705 C C . ILE A 1 481 ? 15.151 10.223 29.924 1.00 64.69 481 ILE A C 1
ATOM 3707 O O . ILE A 1 481 ? 16.078 9.637 29.363 1.00 64.69 481 ILE A O 1
ATOM 3711 N N . ASN A 1 482 ? 15.214 11.498 30.323 1.00 58.56 482 ASN A N 1
ATOM 3712 C CA . ASN A 1 482 ? 16.421 12.308 30.211 1.00 58.56 482 ASN A CA 1
ATOM 3713 C C . ASN A 1 482 ? 17.582 11.551 30.871 1.00 58.56 482 ASN A C 1
ATOM 3715 O O . ASN A 1 482 ? 17.519 11.222 32.055 1.00 58.56 482 ASN A O 1
ATOM 3719 N N . TRP A 1 483 ? 18.619 11.236 30.098 1.00 55.31 483 TRP A N 1
ATOM 3720 C CA . TRP A 1 483 ? 19.783 10.445 30.516 1.00 55.31 483 TRP A CA 1
ATOM 3721 C C . TRP A 1 483 ? 20.709 11.201 31.488 1.00 55.31 483 TRP A C 1
ATOM 3723 O O . TRP A 1 483 ? 21.887 10.889 31.619 1.00 55.31 483 TRP A O 1
ATOM 3733 N N . SER A 1 484 ? 20.187 12.195 32.211 1.00 48.19 484 SER A N 1
ATOM 3734 C CA . SER A 1 484 ? 20.948 12.968 33.183 1.00 48.19 484 SER A CA 1
ATOM 3735 C C . SER A 1 484 ? 21.384 12.074 34.341 1.00 48.19 484 SER A C 1
ATOM 3737 O O . SER A 1 484 ? 20.552 11.725 35.170 1.00 48.19 484 SER A O 1
ATOM 3739 N N . SER A 1 485 ? 22.673 11.715 34.359 1.00 43.00 485 SER A N 1
ATOM 3740 C CA . SER A 1 485 ? 23.566 11.346 35.482 1.00 43.00 485 SER A CA 1
ATOM 3741 C C . SER A 1 485 ? 23.126 10.347 36.572 1.00 43.00 485 SER A C 1
ATOM 3743 O O . SER A 1 485 ? 23.983 9.859 37.302 1.00 43.00 485 SER A O 1
ATOM 3745 N N . GLU A 1 486 ? 21.852 9.992 36.705 1.00 46.12 486 GLU A N 1
ATOM 3746 C CA . GLU A 1 486 ? 21.318 9.126 37.765 1.00 46.12 486 GLU A CA 1
ATOM 3747 C C . GLU A 1 486 ? 21.272 7.647 37.356 1.00 46.12 486 GLU A C 1
ATOM 3749 O O . GLU A 1 486 ? 20.992 6.772 38.174 1.00 46.12 486 GLU A O 1
ATOM 3754 N N . ARG A 1 487 ? 21.623 7.318 36.105 1.00 47.09 487 ARG A N 1
ATOM 3755 C CA . ARG A 1 487 ? 21.785 5.931 35.642 1.00 47.09 487 ARG A CA 1
ATOM 3756 C C . ARG A 1 487 ? 23.192 5.413 35.988 1.00 47.09 487 ARG A C 1
ATOM 3758 O O . ARG A 1 487 ? 23.968 5.063 35.107 1.00 47.09 487 ARG A O 1
ATOM 3765 N N . SER A 1 488 ? 23.527 5.369 37.280 1.00 42.78 488 SER A N 1
ATOM 3766 C CA . SER A 1 488 ? 24.825 4.889 37.795 1.00 42.78 488 SER A CA 1
ATOM 3767 C C . SER A 1 488 ? 24.840 3.410 38.213 1.00 42.78 488 SER A C 1
ATOM 3769 O O . SER A 1 488 ? 25.771 2.973 38.884 1.00 42.78 488 SER A O 1
ATOM 3771 N N . LEU A 1 489 ? 23.842 2.608 37.822 1.00 46.09 489 LEU A N 1
ATOM 3772 C CA . LEU A 1 489 ? 23.680 1.251 38.365 1.00 46.09 489 LEU A CA 1
ATOM 3773 C C . LEU A 1 489 ? 24.124 0.092 37.453 1.00 46.09 489 LEU A C 1
ATOM 3775 O O . LEU A 1 489 ? 24.099 -1.039 37.916 1.00 46.09 489 LEU A O 1
ATOM 3779 N N . ASN A 1 490 ? 24.596 0.323 36.216 1.00 47.16 490 ASN A N 1
ATOM 3780 C CA . ASN A 1 490 ? 25.179 -0.743 35.376 1.00 47.16 490 ASN A CA 1
ATOM 3781 C C . ASN A 1 490 ? 26.455 -0.279 34.644 1.00 47.16 490 ASN A C 1
ATOM 3783 O O . ASN A 1 490 ? 26.419 0.591 33.777 1.00 47.16 490 ASN A O 1
ATOM 3787 N N . THR A 1 491 ? 27.588 -0.893 34.990 1.00 47.12 491 THR A N 1
ATOM 3788 C CA . THR A 1 491 ? 28.961 -0.403 34.756 1.00 47.12 491 THR A CA 1
ATOM 3789 C C . THR A 1 491 ? 29.574 -0.703 33.381 1.00 47.12 491 THR A C 1
ATOM 3791 O O . THR A 1 491 ? 30.632 -0.160 33.071 1.00 47.12 491 THR A O 1
ATOM 3794 N N . SER A 1 492 ? 28.961 -1.534 32.527 1.00 48.88 492 SER A N 1
ATOM 3795 C CA . SER A 1 492 ? 29.526 -1.849 31.196 1.00 48.88 492 SER A CA 1
ATOM 3796 C C . SER A 1 492 ? 28.951 -0.995 30.057 1.00 48.88 492 SER A C 1
ATOM 3798 O O . SER A 1 492 ? 29.682 -0.635 29.134 1.00 48.88 492 SER A O 1
ATOM 3800 N N . LEU A 1 493 ? 27.672 -0.608 30.137 1.00 51.31 493 LEU A N 1
ATOM 3801 C CA . LEU A 1 493 ? 27.012 0.251 29.141 1.00 51.31 493 LEU A CA 1
ATOM 3802 C C . LEU A 1 493 ? 27.334 1.744 29.351 1.00 51.31 493 LEU A C 1
ATOM 3804 O O . LEU A 1 493 ? 27.359 2.518 28.394 1.00 51.31 493 LEU A O 1
ATOM 3808 N N . SER A 1 494 ? 27.654 2.138 30.590 1.00 55.53 494 SER A N 1
ATOM 3809 C CA . SER A 1 494 ? 27.945 3.524 30.983 1.00 55.53 494 SER A CA 1
ATOM 3810 C C . SER A 1 494 ? 29.137 4.137 30.244 1.00 55.53 494 SER A C 1
ATOM 3812 O O . SER A 1 494 ? 29.157 5.345 30.009 1.00 55.53 494 SER A O 1
ATOM 3814 N N . ASN A 1 495 ? 30.116 3.328 29.828 1.00 61.94 495 ASN A N 1
ATOM 3815 C CA . ASN A 1 495 ? 31.313 3.829 29.148 1.00 61.94 495 ASN A CA 1
ATOM 3816 C C . ASN A 1 495 ? 31.035 4.233 27.692 1.00 61.94 495 ASN A C 1
ATOM 3818 O O . ASN A 1 495 ? 31.565 5.242 27.229 1.00 61.94 495 ASN A O 1
ATOM 3822 N N . GLN A 1 496 ? 30.176 3.500 26.973 1.00 63.50 496 GLN A N 1
ATOM 3823 C CA . GLN A 1 496 ? 29.798 3.860 25.599 1.00 63.50 496 GLN A CA 1
ATOM 3824 C C . GLN A 1 496 ? 28.840 5.053 25.572 1.00 63.50 496 GLN A C 1
ATOM 3826 O O . GLN A 1 496 ? 29.018 5.952 24.750 1.00 63.50 496 GLN A O 1
ATOM 3831 N N . THR A 1 497 ? 27.892 5.088 26.510 1.00 65.19 497 THR A N 1
ATOM 3832 C CA . THR A 1 497 ? 26.988 6.214 26.765 1.00 65.19 497 THR A CA 1
ATOM 3833 C C . THR A 1 497 ? 27.753 7.510 27.015 1.00 65.19 497 THR A C 1
ATOM 3835 O O . THR A 1 497 ? 27.609 8.466 26.258 1.00 65.19 497 THR A O 1
ATOM 3838 N N . THR A 1 498 ? 28.638 7.517 28.016 1.00 70.88 498 THR A N 1
ATOM 3839 C CA . THR A 1 498 ? 29.416 8.708 28.389 1.00 70.88 498 THR A CA 1
ATOM 3840 C C . THR A 1 498 ? 30.324 9.161 27.241 1.00 70.88 498 THR A C 1
ATOM 3842 O O . THR A 1 498 ? 30.472 10.356 26.982 1.00 70.88 498 THR A O 1
ATOM 3845 N N . ALA A 1 499 ? 30.906 8.215 26.494 1.00 75.69 499 ALA A N 1
ATOM 3846 C CA . ALA A 1 499 ? 31.714 8.534 25.320 1.00 75.69 499 ALA A CA 1
ATOM 3847 C C . ALA A 1 499 ? 30.881 9.147 24.182 1.00 75.69 499 ALA A C 1
ATOM 3849 O O . ALA A 1 499 ? 31.356 10.055 23.501 1.00 75.69 499 ALA A O 1
ATOM 3850 N N . TRP A 1 500 ? 29.654 8.670 23.959 1.00 79.94 500 TRP A N 1
ATOM 3851 C CA . TRP A 1 500 ? 28.748 9.246 22.967 1.00 79.94 500 TRP A CA 1
ATOM 3852 C C . TRP A 1 500 ? 28.275 10.642 23.369 1.00 79.94 500 TRP A C 1
ATOM 3854 O O . TRP A 1 500 ? 28.370 11.553 22.553 1.00 79.94 500 TRP A O 1
ATOM 3864 N N . GLU A 1 501 ? 27.858 10.843 24.620 1.00 78.38 501 GLU A N 1
ATOM 3865 C CA . GLU A 1 501 ? 27.451 12.159 25.127 1.00 78.38 501 GLU A CA 1
ATOM 3866 C C . GLU A 1 501 ? 28.586 13.180 25.034 1.00 78.38 501 GLU A C 1
ATOM 3868 O O . GLU A 1 501 ? 28.368 14.319 24.622 1.00 78.38 501 GLU A O 1
ATOM 3873 N N . SER A 1 502 ? 29.816 12.767 25.357 1.00 82.44 502 SER A N 1
ATOM 3874 C CA . SER A 1 502 ? 31.004 13.607 25.192 1.00 82.44 502 SER A CA 1
ATOM 3875 C C . SER A 1 502 ? 31.205 14.010 23.727 1.00 82.44 502 SER A C 1
ATOM 3877 O O . SER A 1 502 ? 31.391 15.192 23.436 1.00 82.44 502 SER A O 1
ATOM 3879 N N . ARG A 1 503 ? 31.070 13.066 22.781 1.00 83.81 503 ARG A N 1
ATOM 3880 C CA . ARG A 1 503 ? 31.126 13.366 21.338 1.00 83.81 503 ARG A CA 1
ATOM 3881 C C . ARG A 1 503 ? 29.985 14.275 20.884 1.00 83.81 503 ARG A C 1
ATOM 3883 O O . ARG A 1 503 ? 30.230 15.193 20.111 1.00 83.81 503 ARG A O 1
ATOM 3890 N N . TRP A 1 504 ? 28.765 14.058 21.372 1.00 82.88 504 TRP A N 1
ATOM 3891 C CA . TRP A 1 504 ? 27.616 14.916 21.083 1.00 82.88 504 TRP A CA 1
ATOM 3892 C C . TRP A 1 504 ? 27.874 16.351 21.547 1.00 82.88 504 TRP A C 1
ATOM 3894 O O . TRP A 1 504 ? 27.731 17.285 20.761 1.00 82.88 504 TRP A O 1
ATOM 3904 N N . LYS A 1 505 ? 28.336 16.530 22.792 1.00 83.56 505 LYS A N 1
ATOM 3905 C CA . LYS A 1 505 ? 28.684 17.843 23.355 1.00 83.56 505 LYS A CA 1
ATOM 3906 C C . LYS A 1 505 ? 29.816 18.507 22.570 1.00 83.56 505 LYS A C 1
ATOM 3908 O O . LYS A 1 505 ? 29.720 19.690 22.264 1.00 83.56 505 LYS A O 1
ATOM 3913 N N . GLN A 1 506 ? 30.847 17.758 22.174 1.00 84.94 506 GLN A N 1
ATOM 3914 C CA . GLN A 1 506 ? 31.924 18.269 21.317 1.00 84.94 506 GLN A CA 1
ATOM 3915 C C . GLN A 1 506 ? 31.409 18.723 19.942 1.00 84.94 506 GLN A C 1
ATOM 3917 O O . GLN A 1 506 ? 31.715 19.835 19.514 1.00 84.94 506 GLN A O 1
ATOM 3922 N N . GLN A 1 507 ? 30.592 17.903 19.276 1.00 82.62 507 GLN A N 1
ATOM 3923 C CA . GLN A 1 507 ? 30.048 18.202 17.949 1.00 82.62 507 GLN A CA 1
ATOM 3924 C C . GLN A 1 507 ? 29.070 19.380 17.985 1.00 82.62 507 GLN A C 1
ATOM 3926 O O . GLN A 1 507 ? 29.083 20.240 17.109 1.00 82.62 507 GLN A O 1
ATOM 3931 N N . CYS A 1 508 ? 28.237 19.449 19.018 1.00 82.62 508 CYS A N 1
ATOM 3932 C CA . CYS A 1 508 ? 27.324 20.559 19.218 1.00 82.62 508 CYS A CA 1
ATOM 3933 C C . CYS A 1 508 ? 28.083 21.870 19.504 1.00 82.62 508 CYS A C 1
ATOM 3935 O O . CYS A 1 508 ? 27.780 22.897 18.894 1.00 82.62 508 CYS A O 1
ATOM 3937 N N . ASN A 1 509 ? 29.124 21.830 20.350 1.00 83.31 509 ASN A N 1
ATOM 3938 C CA . ASN A 1 509 ? 29.960 22.999 20.640 1.00 83.31 509 ASN A CA 1
ATOM 3939 C C . ASN A 1 509 ? 30.657 23.512 19.372 1.00 83.31 509 ASN A C 1
ATOM 3941 O O . ASN A 1 509 ? 30.774 24.722 19.175 1.00 83.31 509 ASN A O 1
ATOM 3945 N N . PHE A 1 510 ? 31.074 22.604 18.485 1.00 82.44 510 PHE A N 1
ATOM 3946 C CA . PHE A 1 510 ? 31.632 22.956 17.179 1.00 82.44 510 PHE A CA 1
ATOM 3947 C C . PHE A 1 510 ? 30.638 23.744 16.308 1.00 82.44 510 PHE A C 1
ATOM 3949 O O . PHE A 1 510 ? 31.029 24.694 15.632 1.00 82.44 510 PHE A O 1
ATOM 3956 N N . LEU A 1 511 ? 29.345 23.412 16.373 1.00 80.94 511 LEU A N 1
ATOM 3957 C CA . LEU A 1 511 ? 28.282 24.092 15.624 1.00 80.94 511 LEU A CA 1
ATOM 3958 C C . LEU A 1 511 ? 27.867 25.453 16.221 1.00 80.94 511 LEU A C 1
ATOM 3960 O O . LEU A 1 511 ? 27.011 26.121 15.647 1.00 80.94 511 LEU A O 1
ATOM 3964 N N . LYS A 1 512 ? 28.470 25.889 17.341 1.00 75.25 512 LYS A N 1
ATOM 3965 C CA . LYS A 1 512 ? 28.153 27.144 18.060 1.00 75.25 512 LYS A CA 1
ATOM 3966 C C . LYS A 1 512 ? 26.676 27.297 18.462 1.00 75.25 512 LYS A C 1
ATOM 3968 O O . LYS A 1 512 ? 26.203 28.414 18.664 1.00 75.25 512 LYS A O 1
ATOM 3973 N N . VAL A 1 513 ? 25.946 26.192 18.595 1.00 75.00 513 VAL A N 1
ATOM 3974 C CA . VAL A 1 513 ? 24.575 26.178 19.129 1.00 75.00 513 VAL A CA 1
ATOM 3975 C C . VAL A 1 513 ? 24.650 25.977 20.647 1.00 75.00 513 VAL A C 1
ATOM 3977 O O . VAL A 1 513 ? 25.585 25.345 21.134 1.00 75.00 513 VAL A O 1
ATOM 3980 N N . GLN A 1 514 ? 23.697 26.513 21.420 1.00 74.12 514 GLN A N 1
ATOM 3981 C CA . GLN A 1 514 ? 23.595 26.179 22.847 1.00 74.12 514 GLN A CA 1
ATOM 3982 C C . GLN A 1 514 ? 23.394 24.669 22.999 1.00 74.12 514 GLN A C 1
ATOM 3984 O O . GLN A 1 514 ? 22.362 24.128 22.604 1.00 74.12 514 GLN A O 1
ATOM 3989 N N . CYS A 1 515 ? 24.391 23.993 23.567 1.00 66.94 515 CYS A N 1
ATOM 3990 C CA . CYS A 1 515 ? 24.342 22.553 23.753 1.00 66.94 515 CYS A CA 1
ATOM 3991 C C . CYS A 1 515 ? 23.454 22.194 24.925 1.00 66.94 515 CYS A C 1
ATOM 3993 O O . CYS A 1 515 ? 23.890 22.132 26.072 1.00 66.94 515 CYS A O 1
ATOM 3995 N N . VAL A 1 516 ? 22.191 21.958 24.597 1.00 70.31 516 VAL A N 1
ATOM 3996 C CA . VAL A 1 516 ? 21.263 21.248 25.464 1.00 70.31 516 VAL A CA 1
ATOM 3997 C C . VAL A 1 516 ? 21.710 19.786 25.529 1.00 70.31 516 VAL A C 1
ATOM 3999 O O . VAL A 1 516 ? 22.251 19.246 24.554 1.00 70.31 516 VAL A O 1
ATOM 4002 N N . ASP A 1 517 ? 21.517 19.145 26.680 1.00 68.25 517 ASP A N 1
ATOM 4003 C CA . ASP A 1 517 ? 21.729 17.706 26.804 1.00 68.25 517 ASP A CA 1
ATOM 4004 C C . ASP A 1 517 ? 20.949 16.958 25.702 1.00 68.25 517 ASP A C 1
ATOM 4006 O O . ASP A 1 517 ? 19.846 17.380 25.329 1.00 68.25 517 ASP A O 1
ATOM 4010 N N . PRO A 1 518 ? 21.529 15.893 25.117 1.00 71.19 518 PRO A N 1
ATOM 4011 C CA . PRO A 1 518 ? 20.899 15.177 24.019 1.00 71.19 518 PRO A CA 1
ATOM 4012 C C . PRO A 1 518 ? 19.522 14.665 24.445 1.00 71.19 518 PRO A C 1
ATOM 4014 O O . PRO A 1 518 ? 19.395 13.890 25.391 1.00 71.19 518 PRO A O 1
ATOM 4017 N N . GLY A 1 519 ? 18.482 15.090 23.725 1.00 71.62 519 GLY A N 1
ATOM 4018 C CA . GLY A 1 519 ? 17.132 14.591 23.957 1.00 71.62 519 GLY A CA 1
ATOM 4019 C C . GLY A 1 519 ? 17.022 13.087 23.655 1.00 71.62 519 GLY A C 1
ATOM 4020 O O . GLY A 1 519 ? 17.813 12.551 22.873 1.00 71.62 519 GLY A O 1
ATOM 4021 N N . PRO A 1 520 ? 15.997 12.401 24.190 1.00 73.06 520 PRO A N 1
ATOM 4022 C CA . PRO A 1 520 ? 15.828 10.949 24.046 1.00 73.06 520 PRO A CA 1
ATOM 4023 C C . PRO A 1 520 ? 15.786 10.476 22.580 1.00 73.06 520 PRO A C 1
ATOM 4025 O O . PRO A 1 520 ? 16.273 9.396 22.243 1.00 73.06 520 PRO A O 1
ATOM 4028 N N . HIS A 1 521 ? 15.275 11.316 21.677 1.00 77.00 521 HIS A N 1
ATOM 4029 C CA . HIS A 1 521 ? 15.199 11.032 20.243 1.00 77.00 521 HIS A CA 1
ATOM 4030 C C . HIS A 1 521 ? 16.565 11.006 19.541 1.00 77.00 521 HIS A C 1
ATOM 4032 O O . HIS A 1 521 ? 16.763 10.203 18.632 1.00 77.00 521 HIS A O 1
ATOM 4038 N N . ALA A 1 522 ? 17.523 11.842 19.960 1.00 76.25 522 ALA A N 1
ATOM 4039 C CA . ALA A 1 522 ? 18.852 11.899 19.340 1.00 76.25 522 ALA A CA 1
ATOM 4040 C C . ALA A 1 522 ? 19.609 10.575 19.509 1.00 76.25 522 ALA A C 1
ATOM 4042 O O . ALA A 1 522 ? 20.336 10.126 18.623 1.00 76.25 522 ALA A O 1
ATOM 4043 N N . MET A 1 523 ? 19.392 9.921 20.644 1.00 70.44 523 MET A N 1
ATOM 4044 C CA . MET A 1 523 ? 19.990 8.633 20.938 1.00 70.44 523 MET A CA 1
ATOM 4045 C C . MET A 1 523 ? 19.239 7.471 20.294 1.00 70.44 523 MET A C 1
ATOM 4047 O O . MET A 1 523 ? 19.878 6.554 19.787 1.00 70.44 523 MET A O 1
ATOM 4051 N N . LEU A 1 524 ? 17.903 7.519 20.238 1.00 74.69 524 LEU A N 1
ATOM 4052 C CA . LEU A 1 524 ? 17.135 6.542 19.460 1.00 74.69 524 LEU A CA 1
ATOM 4053 C C . LEU A 1 524 ? 17.597 6.532 17.994 1.00 74.69 524 LEU A C 1
ATOM 4055 O O . LEU A 1 524 ? 17.778 5.470 17.398 1.00 74.69 524 LEU A O 1
ATOM 4059 N N . LEU A 1 525 ? 17.859 7.717 17.441 1.00 77.00 525 LEU A N 1
ATOM 4060 C CA . LEU A 1 525 ? 18.420 7.879 16.108 1.00 77.00 525 LEU A CA 1
ATOM 4061 C C . LEU A 1 525 ? 19.831 7.272 16.000 1.00 77.00 525 LEU A C 1
ATOM 4063 O O . LEU A 1 525 ? 20.118 6.558 15.040 1.00 77.00 525 LEU A O 1
ATOM 4067 N N . TYR A 1 526 ? 20.697 7.496 16.993 1.00 74.81 526 TYR A N 1
ATOM 4068 C CA . TYR A 1 526 ? 22.031 6.887 17.040 1.00 74.81 526 TYR A CA 1
ATOM 4069 C C . TYR A 1 526 ? 21.982 5.351 17.078 1.00 74.81 526 TYR A C 1
ATOM 4071 O O . TYR A 1 526 ? 22.675 4.702 16.293 1.00 74.81 526 TYR A O 1
ATOM 4079 N N . ASP A 1 527 ? 21.140 4.775 17.941 1.00 69.12 527 ASP A N 1
ATOM 4080 C CA . ASP A 1 527 ? 20.935 3.326 18.038 1.00 69.12 527 ASP A CA 1
ATOM 4081 C C . ASP A 1 527 ? 20.459 2.756 16.696 1.00 69.12 527 ASP A C 1
ATOM 4083 O O . ASP A 1 527 ? 20.975 1.734 16.245 1.00 69.12 527 ASP A O 1
ATOM 4087 N N . THR A 1 528 ? 19.528 3.449 16.030 1.00 72.19 528 THR A N 1
ATOM 4088 C CA . THR A 1 528 ? 18.988 3.053 14.720 1.00 72.19 528 THR A CA 1
ATOM 4089 C C . THR A 1 528 ? 20.087 3.006 13.658 1.00 72.19 528 THR A C 1
ATOM 4091 O O . THR A 1 528 ? 20.232 2.004 12.957 1.00 72.19 528 THR A O 1
ATOM 4094 N N . PHE A 1 529 ? 20.925 4.044 13.575 1.00 69.69 529 PHE A N 1
ATOM 4095 C CA . PHE A 1 529 ? 22.039 4.069 12.625 1.00 69.69 529 PHE A CA 1
ATOM 4096 C C . PHE A 1 529 ? 23.102 3.010 12.930 1.00 69.69 529 PHE A C 1
ATOM 4098 O O . PHE A 1 529 ? 23.628 2.375 12.013 1.00 69.69 529 PHE A O 1
ATOM 4105 N N . ASN A 1 530 ? 23.403 2.769 14.205 1.00 65.50 530 ASN A N 1
ATOM 4106 C CA . ASN A 1 530 ? 24.359 1.732 14.580 1.00 65.50 530 ASN A CA 1
ATOM 4107 C C . ASN A 1 530 ? 23.826 0.323 14.259 1.00 65.50 530 ASN A C 1
ATOM 4109 O O . ASN A 1 530 ? 24.581 -0.539 13.816 1.00 65.50 530 ASN A O 1
ATOM 4113 N N . TRP A 1 531 ? 22.515 0.111 14.400 1.00 58.97 531 TRP A N 1
ATOM 4114 C CA . TRP A 1 531 ? 21.841 -1.132 14.022 1.00 58.97 531 TRP A CA 1
ATOM 4115 C C . TRP A 1 531 ? 21.885 -1.402 12.521 1.00 58.97 531 TRP A C 1
ATOM 4117 O O . TRP A 1 531 ? 22.246 -2.506 12.117 1.00 58.97 531 TRP A O 1
ATOM 4127 N N . THR A 1 532 ? 21.604 -0.395 11.685 1.00 58.06 532 THR A N 1
ATOM 4128 C CA . THR A 1 532 ? 21.688 -0.549 10.217 1.00 58.06 532 THR A CA 1
ATOM 4129 C C . THR A 1 532 ? 23.082 -0.958 9.734 1.00 58.06 532 THR A C 1
ATOM 4131 O O . THR A 1 532 ? 23.223 -1.558 8.673 1.00 58.06 532 THR A O 1
ATOM 4134 N N . ARG A 1 533 ? 24.124 -0.700 10.534 1.00 53.47 533 ARG A N 1
ATOM 4135 C CA . ARG A 1 533 ? 25.509 -1.067 10.229 1.00 53.47 533 ARG A CA 1
ATOM 4136 C C . ARG A 1 533 ? 25.839 -2.536 10.519 1.00 53.47 533 ARG A C 1
ATOM 4138 O O . ARG A 1 533 ? 26.822 -3.036 9.982 1.00 53.47 533 ARG A O 1
ATOM 4145 N N . LEU A 1 534 ? 25.053 -3.223 11.352 1.00 50.72 534 LEU A N 1
ATOM 4146 C CA . LEU A 1 534 ? 25.328 -4.598 11.789 1.00 50.72 534 LEU A CA 1
ATOM 4147 C C . LEU A 1 534 ? 24.780 -5.686 10.850 1.00 50.72 534 LEU A C 1
ATOM 4149 O O . LEU A 1 534 ? 24.948 -6.860 11.161 1.00 50.72 534 LEU A O 1
ATOM 4153 N N . GLY A 1 535 ? 24.187 -5.320 9.705 1.00 46.72 535 GLY A N 1
ATOM 4154 C CA . GLY A 1 535 ? 23.979 -6.229 8.567 1.00 46.72 535 GLY A CA 1
ATOM 4155 C C . GLY A 1 535 ? 23.300 -7.557 8.908 1.00 46.72 535 GLY A C 1
ATOM 4156 O O . GLY A 1 535 ? 23.703 -8.596 8.399 1.00 46.72 535 GLY A O 1
ATOM 4157 N N . THR A 1 536 ? 22.318 -7.560 9.813 1.00 51.25 536 THR A N 1
ATOM 4158 C CA . THR A 1 536 ? 21.568 -8.789 10.086 1.00 51.25 536 THR A CA 1
ATOM 4159 C C . THR A 1 536 ? 20.514 -8.959 8.997 1.00 51.25 536 THR A C 1
ATOM 4161 O O . THR A 1 536 ? 19.508 -8.258 8.976 1.00 51.25 536 THR A O 1
ATOM 4164 N N . ASP A 1 537 ? 20.780 -9.886 8.076 1.00 47.03 537 ASP A N 1
ATOM 4165 C CA . ASP A 1 537 ? 20.009 -10.213 6.863 1.00 47.03 537 ASP A CA 1
ATOM 4166 C C . ASP A 1 537 ? 18.563 -10.712 7.106 1.00 47.03 537 ASP A C 1
ATOM 4168 O O . ASP A 1 537 ? 17.940 -11.290 6.215 1.00 47.03 537 ASP A O 1
ATOM 4172 N N . SER A 1 538 ? 17.985 -10.529 8.299 1.00 47.84 538 SER A N 1
ATOM 4173 C CA . SER A 1 538 ? 16.593 -10.911 8.549 1.00 47.84 538 SER A CA 1
ATOM 4174 C C . SER A 1 538 ? 15.652 -9.751 8.207 1.00 47.84 538 SER A C 1
ATOM 4176 O O . SER A 1 538 ? 15.259 -8.977 9.079 1.00 47.84 538 SER A O 1
ATOM 4178 N N . GLU A 1 539 ? 15.267 -9.655 6.934 1.00 49.84 539 GLU A N 1
ATOM 4179 C CA . GLU A 1 539 ? 14.298 -8.682 6.393 1.00 49.84 539 GLU A CA 1
ATOM 4180 C C . GLU A 1 539 ? 12.867 -8.806 6.980 1.00 49.84 539 GLU A C 1
ATOM 4182 O O . GLU A 1 539 ? 11.999 -8.000 6.658 1.00 49.84 539 GLU A O 1
ATOM 4187 N N . ASP A 1 540 ? 12.594 -9.783 7.854 1.00 41.94 540 ASP A N 1
ATOM 4188 C CA . ASP A 1 540 ? 11.227 -10.193 8.217 1.00 41.94 540 ASP A CA 1
ATOM 4189 C C . ASP A 1 540 ? 10.751 -9.795 9.628 1.00 41.94 540 ASP A C 1
ATOM 4191 O O . ASP A 1 540 ? 9.747 -10.318 10.117 1.00 41.94 540 ASP A O 1
ATOM 4195 N N . ALA A 1 541 ? 11.392 -8.841 10.304 1.00 44.09 541 ALA A N 1
ATOM 4196 C CA . ALA A 1 541 ? 10.840 -8.333 11.557 1.00 44.09 541 ALA A CA 1
ATOM 4197 C C . ALA A 1 541 ? 11.028 -6.825 11.705 1.00 44.09 541 ALA A C 1
ATOM 4199 O O . ALA A 1 541 ? 12.123 -6.319 11.938 1.00 44.09 541 ALA A O 1
ATOM 4200 N N . ALA A 1 542 ? 9.904 -6.108 11.664 1.00 43.28 542 ALA A N 1
ATOM 4201 C CA . ALA A 1 542 ? 9.764 -4.838 12.356 1.00 43.28 542 ALA A CA 1
ATOM 4202 C C . ALA A 1 542 ? 9.963 -5.107 13.859 1.00 43.28 542 ALA A C 1
ATOM 4204 O O . ALA A 1 542 ? 9.011 -5.354 14.601 1.00 43.28 542 ALA A O 1
ATOM 4205 N N . TYR A 1 543 ? 11.220 -5.168 14.303 1.00 53.16 543 TYR A N 1
ATOM 4206 C CA . TYR A 1 543 ? 11.546 -5.392 15.702 1.00 53.16 543 TYR A CA 1
ATOM 4207 C C . TYR A 1 543 ? 11.164 -4.144 16.492 1.00 53.16 543 TYR A C 1
ATOM 4209 O O . TYR A 1 543 ? 11.877 -3.144 16.530 1.00 53.16 543 TYR A O 1
ATOM 4217 N N . ALA A 1 544 ? 10.019 -4.229 17.159 1.00 55.28 544 ALA A N 1
ATOM 4218 C CA . ALA A 1 544 ? 9.707 -3.409 18.310 1.00 55.28 544 ALA A CA 1
ATOM 4219 C C . ALA A 1 544 ? 10.895 -3.427 19.277 1.00 55.28 544 ALA A C 1
ATOM 4221 O O . ALA A 1 544 ? 11.242 -4.491 19.804 1.00 55.28 544 ALA A O 1
ATOM 4222 N N . ARG A 1 545 ? 11.514 -2.277 19.558 1.00 63.62 545 ARG A N 1
ATOM 4223 C CA . ARG A 1 545 ? 12.468 -2.204 20.666 1.00 63.62 545 ARG A CA 1
ATOM 4224 C C . ARG A 1 545 ? 11.704 -2.517 21.951 1.00 63.62 545 ARG A C 1
ATOM 4226 O O . ARG A 1 545 ? 10.894 -1.710 22.403 1.00 63.62 545 ARG A O 1
ATOM 4233 N N . LYS A 1 546 ? 11.976 -3.670 22.564 1.00 69.38 546 LYS A N 1
ATOM 4234 C CA . LYS A 1 546 ? 11.536 -3.938 23.934 1.00 69.38 546 LYS A CA 1
ATOM 4235 C C . LYS A 1 546 ? 12.314 -3.010 24.858 1.00 69.38 546 LYS A C 1
ATOM 4237 O O . LYS A 1 546 ? 13.539 -3.077 24.927 1.00 69.38 546 LYS A O 1
ATOM 4242 N N . SER A 1 547 ? 11.606 -2.115 25.530 1.00 77.31 547 SER A N 1
ATOM 4243 C CA . SER A 1 547 ? 12.170 -1.237 26.549 1.00 77.31 547 SER A CA 1
ATOM 4244 C C . SER A 1 547 ? 11.308 -1.338 27.799 1.00 77.31 547 SER A C 1
ATOM 4246 O O . SER A 1 547 ? 10.085 -1.431 27.668 1.00 77.31 547 SER A O 1
ATOM 4248 N N . PRO A 1 548 ? 11.913 -1.317 28.996 1.00 83.88 548 PRO A N 1
ATOM 4249 C CA . PRO A 1 548 ? 11.134 -1.245 30.218 1.00 83.88 548 PRO A CA 1
ATOM 4250 C C . PRO A 1 548 ? 10.259 0.009 30.239 1.00 83.88 548 PRO A C 1
ATOM 4252 O O . PRO A 1 548 ? 10.676 1.061 29.753 1.00 83.88 548 PRO A O 1
ATOM 4255 N N . LEU A 1 549 ? 9.080 -0.085 30.843 1.00 88.50 549 LEU A N 1
ATOM 4256 C CA . LEU A 1 549 ? 8.269 1.078 31.186 1.00 88.50 549 LEU A CA 1
ATOM 4257 C C . LEU A 1 549 ? 8.576 1.473 32.627 1.00 88.50 549 LEU A C 1
ATOM 4259 O O . LEU A 1 549 ? 8.624 0.623 33.511 1.00 88.50 549 LEU A O 1
ATOM 4263 N N . ILE A 1 550 ? 8.792 2.756 32.869 1.00 89.38 550 ILE A N 1
ATOM 4264 C CA . ILE A 1 550 ? 9.022 3.318 34.194 1.00 89.38 550 ILE A CA 1
ATOM 4265 C C . ILE A 1 550 ? 7.760 4.060 34.619 1.00 89.38 550 ILE A C 1
ATOM 4267 O O . ILE A 1 550 ? 7.206 4.853 33.852 1.00 89.38 550 ILE A O 1
ATOM 4271 N N . LEU A 1 551 ? 7.308 3.772 35.836 1.00 93.25 551 LEU A N 1
ATOM 4272 C CA . LEU A 1 551 ? 6.170 4.417 36.469 1.00 93.25 551 LEU A CA 1
ATOM 4273 C C . LEU A 1 551 ? 6.681 5.536 37.373 1.00 93.25 551 LEU A C 1
ATOM 4275 O O . LEU A 1 551 ? 7.579 5.326 38.193 1.00 93.25 551 LEU A O 1
ATOM 4279 N N . TYR A 1 552 ? 6.075 6.707 37.241 1.00 93.06 552 TYR A N 1
ATOM 4280 C CA . TYR A 1 552 ? 6.386 7.895 38.019 1.00 93.06 552 TYR A CA 1
ATOM 4281 C C . TYR A 1 552 ? 5.182 8.359 38.820 1.00 93.06 552 TYR A C 1
ATOM 4283 O O . TYR A 1 552 ? 4.065 8.298 38.315 1.00 93.06 552 TYR A O 1
ATOM 4291 N N . GLN A 1 553 ? 5.432 8.919 40.001 1.00 95.75 553 GLN A N 1
ATOM 4292 C CA . GLN A 1 553 ? 4.463 9.716 40.746 1.00 95.75 553 GLN A CA 1
ATOM 4293 C C . GLN A 1 553 ? 4.998 11.127 40.981 1.00 95.75 553 GLN A C 1
ATOM 4295 O O . GLN A 1 553 ? 6.168 11.300 41.328 1.00 95.75 553 GLN A O 1
ATOM 4300 N N . TRP A 1 554 ? 4.153 12.137 40.802 1.00 94.81 554 TRP A N 1
ATOM 4301 C CA . TRP A 1 554 ? 4.489 13.517 41.146 1.00 94.81 554 TRP A CA 1
ATOM 4302 C C . TRP A 1 554 ? 4.249 13.800 42.628 1.00 94.81 554 TRP A C 1
ATOM 4304 O O . TRP A 1 554 ? 3.137 13.615 43.116 1.00 94.81 554 TRP A O 1
ATOM 4314 N N . ASP A 1 555 ? 5.272 14.282 43.337 1.00 93.06 555 ASP A N 1
ATOM 4315 C CA . ASP A 1 555 ? 5.186 14.571 44.778 1.00 93.06 555 ASP A CA 1
ATOM 4316 C C . ASP A 1 555 ? 4.893 16.041 45.126 1.00 93.06 555 ASP A C 1
ATOM 4318 O O . ASP A 1 555 ? 4.920 16.421 46.297 1.00 93.06 555 ASP A O 1
ATOM 4322 N N . GLY A 1 556 ? 4.641 16.867 44.108 1.00 91.31 556 GLY A N 1
ATOM 4323 C CA . GLY A 1 556 ? 4.494 18.320 44.215 1.00 91.31 556 GLY A CA 1
ATOM 4324 C C . GLY A 1 556 ? 5.698 19.085 43.663 1.00 91.31 556 GLY A C 1
ATOM 4325 O O . GLY A 1 556 ? 5.538 20.202 43.189 1.00 91.31 556 GLY A O 1
ATOM 4326 N N . HIS A 1 557 ? 6.888 18.477 43.661 1.00 89.12 557 HIS A N 1
ATOM 4327 C CA . HIS A 1 557 ? 8.132 19.153 43.276 1.00 89.12 557 HIS A CA 1
ATOM 4328 C C . HIS A 1 557 ? 8.862 18.416 42.155 1.00 89.12 557 HIS A C 1
ATOM 4330 O O . HIS A 1 557 ? 9.466 19.036 41.277 1.00 89.12 557 HIS A O 1
ATOM 4336 N N . ARG A 1 558 ? 8.831 17.081 42.188 1.00 89.06 558 ARG A N 1
ATOM 4337 C CA . ARG A 1 558 ? 9.536 16.220 41.241 1.00 89.06 558 ARG A CA 1
ATOM 4338 C C . ARG A 1 558 ? 8.756 14.944 40.944 1.00 89.06 558 ARG A C 1
ATOM 4340 O O . ARG A 1 558 ? 7.849 14.536 41.666 1.00 89.06 558 ARG A O 1
ATOM 4347 N N . ARG A 1 559 ? 9.150 14.291 39.850 1.00 89.25 559 ARG A N 1
ATOM 4348 C CA . ARG A 1 559 ? 8.695 12.940 39.507 1.00 89.25 559 ARG A CA 1
ATOM 4349 C C . ARG A 1 559 ? 9.575 11.926 40.230 1.00 89.25 559 ARG A C 1
ATOM 4351 O O . ARG A 1 559 ? 10.771 11.867 39.958 1.00 89.25 559 ARG A O 1
ATOM 4358 N N . ASN A 1 560 ? 8.987 11.117 41.100 1.00 91.81 560 ASN A N 1
ATOM 4359 C CA . ASN A 1 560 ? 9.663 9.996 41.747 1.00 91.81 560 ASN A CA 1
ATOM 4360 C C . ASN A 1 560 ? 9.353 8.707 40.990 1.00 91.81 560 ASN A C 1
ATOM 4362 O O . ASN A 1 560 ? 8.207 8.484 40.606 1.00 91.81 560 ASN A O 1
ATOM 4366 N N . VAL A 1 561 ? 10.357 7.857 40.780 1.00 92.00 561 VAL A N 1
ATOM 4367 C CA . VAL A 1 561 ? 10.141 6.516 40.221 1.00 92.00 561 VAL A CA 1
ATOM 4368 C C . VAL A 1 561 ? 9.472 5.653 41.286 1.00 92.00 561 VAL A C 1
ATOM 4370 O O . VAL A 1 561 ? 10.037 5.463 42.359 1.00 92.00 561 VAL A O 1
ATOM 4373 N N . ILE A 1 562 ? 8.287 5.131 40.983 1.00 95.00 562 ILE A N 1
ATOM 4374 C CA . ILE A 1 562 ? 7.513 4.268 41.891 1.00 95.00 562 ILE A CA 1
ATOM 4375 C C . ILE A 1 562 ? 7.493 2.807 41.439 1.00 95.00 562 ILE A C 1
ATOM 4377 O O . ILE A 1 562 ? 7.128 1.927 42.211 1.00 95.00 562 ILE A O 1
ATOM 4381 N N . GLY A 1 563 ? 7.881 2.529 40.194 1.00 93.44 563 GLY A N 1
ATOM 4382 C CA . GLY A 1 563 ? 7.909 1.167 39.686 1.00 93.44 563 GLY A CA 1
ATOM 4383 C C . GLY A 1 563 ? 8.502 1.042 38.292 1.00 93.44 563 GLY A C 1
ATOM 4384 O O . GLY A 1 563 ? 8.750 2.030 37.595 1.00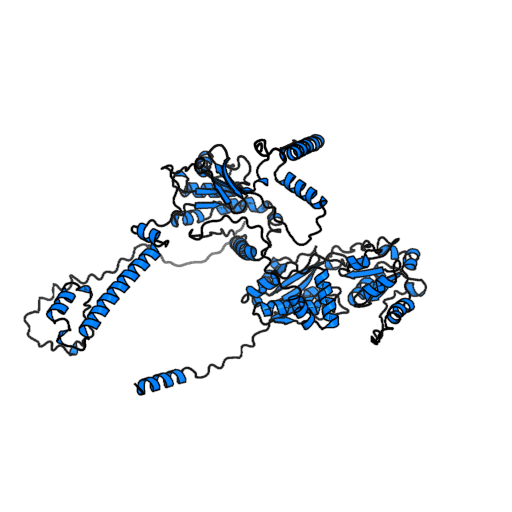 93.44 563 GLY A O 1
ATOM 4385 N N . LYS A 1 564 ? 8.725 -0.204 37.888 1.00 91.88 564 LYS A N 1
ATOM 4386 C CA . LYS A 1 564 ? 9.272 -0.592 36.592 1.00 91.88 564 LYS A CA 1
ATOM 4387 C C . LYS A 1 564 ? 8.519 -1.809 36.073 1.00 91.88 564 LYS A C 1
ATOM 4389 O O . LYS A 1 564 ? 8.333 -2.789 36.784 1.00 91.88 564 LYS A O 1
ATOM 4394 N N . TRP A 1 565 ? 8.105 -1.755 34.816 1.00 88.56 565 TRP A N 1
ATOM 4395 C CA . TRP A 1 565 ? 7.515 -2.877 34.104 1.00 88.56 565 TRP A CA 1
ATOM 4396 C C . TRP A 1 565 ? 8.474 -3.363 33.023 1.00 88.56 565 TRP A C 1
ATOM 4398 O O . TRP A 1 565 ? 8.893 -2.593 32.155 1.00 88.56 565 TRP A O 1
ATOM 4408 N N . LEU A 1 566 ? 8.843 -4.637 33.081 1.00 87.31 566 LEU A N 1
ATOM 4409 C CA . LEU A 1 566 ? 9.731 -5.287 32.122 1.00 87.31 566 LEU A CA 1
ATOM 4410 C C . LEU A 1 566 ? 9.356 -6.764 32.018 1.00 87.31 566 LEU A C 1
ATOM 4412 O O . LEU A 1 566 ? 9.094 -7.404 33.030 1.00 87.31 566 LEU A O 1
ATOM 4416 N N . ASP A 1 567 ? 9.332 -7.303 30.798 1.00 82.62 567 ASP A N 1
ATOM 4417 C CA . ASP A 1 567 ? 9.100 -8.730 30.539 1.00 82.62 567 ASP A CA 1
ATOM 4418 C C . ASP A 1 567 ? 7.854 -9.284 31.255 1.00 82.62 567 ASP A C 1
ATOM 4420 O O . ASP A 1 567 ? 7.893 -10.310 31.932 1.00 82.62 567 ASP A O 1
ATOM 4424 N N . ASN A 1 568 ? 6.730 -8.566 31.114 1.00 81.00 568 ASN A N 1
ATOM 4425 C CA . ASN A 1 568 ? 5.438 -8.863 31.751 1.00 81.00 568 ASN A CA 1
ATOM 4426 C C . ASN A 1 568 ? 5.453 -8.879 33.289 1.00 81.00 568 ASN A C 1
ATOM 4428 O O . ASN A 1 568 ? 4.468 -9.289 33.899 1.00 81.00 568 ASN A O 1
ATOM 4432 N N . THR A 1 569 ? 6.526 -8.404 33.915 1.00 86.19 569 THR A N 1
ATOM 4433 C CA . THR A 1 569 ? 6.657 -8.308 35.368 1.00 86.19 569 THR A CA 1
ATOM 4434 C C . THR A 1 569 ? 6.581 -6.844 35.776 1.00 86.19 569 THR A C 1
ATOM 4436 O O . THR A 1 569 ? 7.308 -6.006 35.242 1.00 86.19 569 THR A O 1
ATOM 4439 N N . LEU A 1 570 ? 5.672 -6.531 36.701 1.00 89.31 570 LEU A N 1
ATOM 4440 C CA . LEU A 1 570 ? 5.532 -5.210 37.303 1.00 89.31 570 LEU A CA 1
ATOM 4441 C C . LEU A 1 570 ? 6.212 -5.224 38.677 1.00 89.31 570 LEU A C 1
ATOM 4443 O O . LEU A 1 570 ? 5.725 -5.881 39.592 1.00 89.31 570 LEU A O 1
ATOM 4447 N N . ASP A 1 571 ? 7.325 -4.509 38.801 1.00 91.06 571 ASP A N 1
ATOM 4448 C CA . ASP A 1 571 ? 8.031 -4.274 40.060 1.00 91.06 571 ASP A CA 1
ATOM 4449 C C . ASP A 1 571 ? 7.635 -2.892 40.593 1.00 91.06 571 ASP A C 1
ATOM 4451 O O . ASP A 1 571 ? 8.062 -1.864 40.060 1.00 91.06 571 ASP A O 1
ATOM 4455 N N . VAL A 1 572 ? 6.746 -2.863 41.587 1.00 92.12 572 VAL A N 1
ATOM 4456 C CA . VAL A 1 572 ? 6.244 -1.632 42.211 1.00 92.12 572 VAL A CA 1
ATOM 4457 C C . VAL A 1 572 ? 6.794 -1.522 43.621 1.00 92.12 572 VAL A C 1
ATOM 4459 O O . VAL A 1 572 ? 6.768 -2.465 44.407 1.00 92.12 572 VAL A O 1
ATOM 4462 N N . GLN A 1 573 ? 7.286 -0.334 43.950 1.00 91.81 573 GLN A N 1
ATOM 4463 C CA . GLN A 1 573 ? 7.809 -0.015 45.266 1.00 91.81 573 GLN A CA 1
ATOM 4464 C C . GLN A 1 573 ? 6.697 0.624 46.098 1.00 91.81 573 GLN A C 1
ATOM 4466 O O . GLN A 1 573 ? 6.634 1.846 46.215 1.00 91.81 573 GLN A O 1
ATOM 4471 N N . ASP A 1 574 ? 5.837 -0.201 46.702 1.00 89.00 574 ASP A N 1
ATOM 4472 C CA . ASP A 1 574 ? 4.645 0.254 47.443 1.00 89.00 574 ASP A CA 1
ATOM 4473 C C . ASP A 1 574 ? 4.951 1.333 48.493 1.00 89.00 574 ASP A C 1
ATOM 4475 O O . ASP A 1 574 ? 4.172 2.256 48.702 1.00 89.00 574 ASP A O 1
ATOM 4479 N N . ARG A 1 575 ? 6.132 1.268 49.123 1.00 91.62 575 ARG A N 1
ATOM 4480 C CA . ARG A 1 575 ? 6.584 2.242 50.134 1.00 91.62 575 ARG A CA 1
ATOM 4481 C C . ARG A 1 575 ? 6.847 3.644 49.579 1.00 91.62 575 ARG A C 1
ATOM 4483 O O . ARG A 1 575 ? 6.934 4.588 50.360 1.00 91.62 575 ARG A O 1
ATOM 4490 N N . LEU A 1 576 ? 7.059 3.769 48.270 1.00 92.31 576 LEU A N 1
ATOM 4491 C CA . LEU A 1 576 ? 7.290 5.049 47.604 1.00 92.31 576 LEU A CA 1
ATOM 4492 C C . LEU A 1 576 ? 5.995 5.696 47.116 1.00 92.31 576 LEU A C 1
ATOM 4494 O O . LEU A 1 576 ? 5.993 6.903 46.876 1.00 92.31 576 LEU A O 1
ATOM 4498 N N . ILE A 1 577 ? 4.916 4.920 46.984 1.00 94.88 577 ILE A N 1
ATOM 4499 C CA . ILE A 1 577 ? 3.614 5.439 46.576 1.00 94.88 577 ILE A CA 1
ATOM 4500 C C . ILE A 1 577 ? 3.015 6.217 47.743 1.00 94.88 577 ILE A C 1
ATOM 4502 O O . ILE A 1 577 ? 2.884 5.709 48.856 1.00 94.88 577 ILE A O 1
ATOM 4506 N N . LYS A 1 578 ? 2.639 7.465 47.475 1.00 95.81 578 LYS A N 1
ATOM 4507 C CA . LYS A 1 578 ? 1.922 8.316 48.423 1.00 95.81 578 LYS A CA 1
ATOM 4508 C C . LYS A 1 578 ? 0.544 8.627 47.873 1.00 95.81 578 LYS A C 1
ATOM 4510 O O . LYS A 1 578 ? 0.426 9.127 46.757 1.00 95.81 578 LYS A O 1
ATOM 4515 N N . TRP A 1 579 ? -0.492 8.354 48.652 1.00 94.50 579 TRP A N 1
ATOM 4516 C CA . TRP A 1 579 ? -1.853 8.734 48.300 1.00 94.50 579 TRP A CA 1
ATOM 4517 C C . TRP A 1 579 ? -2.163 10.095 48.906 1.00 94.50 579 TRP A C 1
ATOM 4519 O O . TRP A 1 579 ? -1.955 10.319 50.095 1.00 94.50 579 TRP A O 1
ATOM 4529 N N . TYR A 1 580 ? -2.616 11.008 48.054 1.00 94.44 580 TYR A N 1
ATOM 4530 C CA . TYR A 1 580 ? -2.961 12.381 48.420 1.00 94.44 580 TYR A CA 1
ATOM 4531 C C . TYR A 1 580 ? -4.468 12.532 48.631 1.00 94.44 580 TYR A C 1
ATOM 4533 O O . TYR A 1 580 ? -5.039 13.581 48.372 1.00 94.44 580 TYR A O 1
ATOM 4541 N N . THR A 1 581 ? -5.120 11.456 49.061 1.00 93.00 581 THR A N 1
ATOM 4542 C CA . THR A 1 581 ? -6.498 11.489 49.536 1.00 93.00 581 THR A CA 1
ATOM 4543 C C . THR A 1 581 ? -6.535 12.110 50.930 1.00 93.00 581 THR A C 1
ATOM 4545 O O . THR A 1 581 ? -5.547 12.079 51.669 1.00 93.00 581 THR A O 1
ATOM 4548 N N . SER A 1 582 ? -7.687 12.648 51.329 1.00 91.25 582 SER A N 1
ATOM 4549 C CA . SER A 1 582 ? -7.859 13.237 52.667 1.00 91.25 582 SER A CA 1
ATOM 4550 C C . SER A 1 582 ? -7.550 12.275 53.829 1.00 91.25 582 SER A C 1
ATOM 4552 O O . SER A 1 582 ? -7.161 12.723 54.907 1.00 91.25 582 SER A O 1
ATOM 4554 N N . ASP A 1 583 ? -7.678 10.964 53.614 1.00 91.62 583 ASP A N 1
ATOM 4555 C CA . ASP A 1 583 ? -7.378 9.911 54.587 1.00 91.62 583 ASP A CA 1
ATOM 4556 C C . ASP A 1 583 ? -5.988 9.268 54.413 1.00 91.62 583 ASP A C 1
ATOM 4558 O O . ASP A 1 583 ? -5.602 8.434 55.232 1.00 91.62 583 ASP A O 1
ATOM 4562 N N . GLY A 1 584 ? -5.237 9.628 53.366 1.00 92.19 584 GLY A N 1
ATOM 4563 C CA . GLY A 1 584 ? -3.936 9.049 53.020 1.00 92.19 584 GLY A CA 1
ATOM 4564 C C . GLY A 1 584 ? -3.967 7.589 52.545 1.00 92.19 584 GLY A C 1
ATOM 4565 O O . GLY A 1 584 ? -2.904 6.978 52.403 1.00 92.19 584 GLY A O 1
ATOM 4566 N N . HIS A 1 585 ? -5.150 7.011 52.318 1.00 91.38 585 HIS A N 1
ATOM 4567 C CA . HIS A 1 585 ? -5.315 5.634 51.853 1.00 91.38 585 HIS A CA 1
ATOM 4568 C C . HIS A 1 585 ? -5.465 5.558 50.327 1.00 91.38 585 HIS A C 1
ATOM 4570 O O . HIS A 1 585 ? -5.712 6.547 49.642 1.00 91.38 585 HIS A O 1
ATOM 4576 N N . MET A 1 586 ? -5.294 4.356 49.771 1.00 90.44 586 MET A N 1
ATOM 4577 C CA . MET A 1 586 ? -5.531 4.122 48.346 1.00 90.44 586 MET A CA 1
ATOM 4578 C C . MET A 1 586 ? -7.014 4.370 48.020 1.00 90.44 586 MET A C 1
ATOM 4580 O O . MET A 1 586 ? -7.862 3.755 48.670 1.00 90.44 586 MET A O 1
ATOM 4584 N N . PRO A 1 587 ? -7.336 5.225 47.033 1.00 88.12 587 PRO A N 1
ATOM 4585 C CA . PRO A 1 587 ? -8.719 5.494 46.664 1.00 88.12 587 PRO A CA 1
ATOM 4586 C C . PRO A 1 587 ? -9.373 4.279 46.000 1.00 88.12 587 PRO A C 1
ATOM 4588 O O . PRO A 1 587 ? -8.700 3.454 45.374 1.00 88.12 587 PRO A O 1
ATOM 4591 N N . ASP A 1 588 ? -10.697 4.191 46.121 1.00 85.25 588 ASP A N 1
ATOM 4592 C CA . ASP A 1 588 ? -11.501 3.251 45.344 1.00 85.25 588 ASP A CA 1
ATOM 4593 C C . ASP A 1 588 ? -11.634 3.699 43.875 1.00 85.25 588 ASP A C 1
ATOM 4595 O O . ASP A 1 588 ? -11.221 4.793 43.484 1.00 85.25 588 ASP A O 1
ATOM 4599 N N . ASP A 1 589 ? -12.176 2.831 43.021 1.00 80.75 589 ASP A N 1
ATOM 4600 C CA . ASP A 1 589 ? -12.401 3.136 41.605 1.00 80.75 589 ASP A CA 1
ATOM 4601 C C . ASP A 1 589 ? -13.677 3.962 41.355 1.00 80.75 589 ASP A C 1
ATOM 4603 O O . ASP A 1 589 ? -13.975 4.314 40.208 1.00 80.75 589 ASP A O 1
ATOM 4607 N N . GLY A 1 590 ? -14.410 4.316 42.415 1.00 78.81 590 GLY A N 1
ATOM 4608 C CA . GLY A 1 590 ? -15.699 4.984 42.333 1.00 78.81 590 GLY A CA 1
ATOM 4609 C C . GLY A 1 590 ? -16.890 4.058 42.100 1.00 78.81 590 GLY A C 1
ATOM 4610 O O . GLY A 1 590 ? -17.997 4.550 41.858 1.00 78.81 590 GLY A O 1
ATOM 4611 N N . GLY A 1 591 ? -16.687 2.737 42.155 1.00 73.00 591 GLY A N 1
ATOM 4612 C CA . GLY A 1 591 ? -17.750 1.745 42.050 1.00 73.00 591 GLY A CA 1
ATOM 4613 C C . GLY A 1 591 ? -18.857 1.938 43.094 1.00 73.00 591 GLY A C 1
ATOM 4614 O O . GLY A 1 591 ? -18.643 2.457 44.187 1.00 73.00 591 GLY A O 1
ATOM 4615 N N . GLU A 1 592 ? -20.079 1.517 42.755 1.00 68.69 592 GLU A N 1
ATOM 4616 C CA . GLU A 1 592 ? -21.209 1.550 43.687 1.00 68.69 592 GLU A CA 1
ATOM 4617 C C . GLU A 1 592 ? -20.924 0.643 44.895 1.00 68.69 592 GLU A C 1
ATOM 4619 O O . GLU A 1 592 ? -21.023 -0.579 44.788 1.00 68.69 592 GLU A O 1
ATOM 4624 N N . ILE A 1 593 ? -20.613 1.229 46.053 1.00 70.56 593 ILE A N 1
ATOM 4625 C CA . ILE A 1 593 ? -20.557 0.494 47.320 1.00 70.56 593 ILE A CA 1
ATOM 4626 C C . ILE A 1 593 ? -21.999 0.200 47.739 1.00 70.56 593 ILE A C 1
ATOM 4628 O O . ILE A 1 593 ? -22.754 1.105 48.103 1.00 70.56 593 ILE A O 1
ATOM 4632 N N . CYS A 1 594 ? -22.415 -1.063 47.679 1.00 80.38 594 CYS A N 1
ATOM 4633 C CA . CYS A 1 594 ? -23.760 -1.465 48.090 1.00 80.38 594 CYS A CA 1
ATOM 4634 C C . CYS A 1 594 ? -23.774 -2.078 49.495 1.00 80.38 594 CYS A C 1
ATOM 4636 O O . CYS A 1 594 ? -22.799 -2.661 49.958 1.00 80.38 594 CYS A O 1
ATOM 4638 N N . GLY A 1 595 ? -24.932 -2.059 50.164 1.00 87.38 595 GLY A N 1
ATOM 4639 C CA . GLY A 1 595 ? -25.100 -2.713 51.474 1.00 87.38 595 GLY A CA 1
ATOM 4640 C C . GLY A 1 595 ? -24.859 -4.234 51.474 1.00 87.38 595 GLY A C 1
ATOM 4641 O O . GLY A 1 595 ? -24.757 -4.832 52.540 1.00 87.38 595 GLY A O 1
ATOM 4642 N N . ILE A 1 596 ? -24.752 -4.861 50.294 1.00 89.62 596 ILE A N 1
ATOM 4643 C CA . ILE A 1 596 ? -24.404 -6.279 50.109 1.00 89.62 596 ILE A CA 1
ATOM 4644 C C . ILE A 1 596 ? -22.982 -6.475 49.552 1.00 89.62 596 ILE A C 1
ATOM 4646 O O . ILE A 1 596 ? -22.702 -7.531 48.985 1.00 89.62 596 ILE A O 1
ATOM 4650 N N . GLN A 1 597 ? -22.083 -5.496 49.720 1.00 85.69 597 GLN A N 1
ATOM 4651 C CA . GLN A 1 597 ? -20.700 -5.563 49.228 1.00 85.69 597 GLN A CA 1
ATOM 4652 C C . GLN A 1 597 ? -19.983 -6.880 49.583 1.00 85.69 597 GLN A C 1
ATOM 4654 O O . GLN A 1 597 ? -19.439 -7.496 48.671 1.00 85.69 597 GLN A O 1
ATOM 4659 N N . PRO A 1 598 ? -20.076 -7.424 50.819 1.00 88.31 598 PRO A N 1
ATOM 4660 C CA . PRO A 1 598 ? -19.412 -8.688 51.146 1.00 88.31 598 PRO A CA 1
ATOM 4661 C C . PRO A 1 598 ? -19.868 -9.867 50.274 1.00 88.31 598 PRO A C 1
ATOM 4663 O O . PRO A 1 598 ? -19.085 -10.768 49.982 1.00 88.31 598 PRO A O 1
ATOM 4666 N N . LEU A 1 599 ? -21.136 -9.872 49.845 1.00 86.44 599 LEU A N 1
ATOM 4667 C CA . LEU A 1 599 ? -21.670 -10.894 48.945 1.00 86.44 599 LEU A CA 1
ATOM 4668 C C . LEU A 1 599 ? -21.207 -10.670 47.501 1.00 86.44 599 LEU A C 1
ATOM 4670 O O . LEU A 1 599 ? -20.908 -11.635 46.802 1.00 86.44 599 LEU A O 1
ATOM 4674 N N . ALA A 1 600 ? -21.157 -9.412 47.058 1.00 86.06 600 ALA A N 1
ATOM 4675 C CA . ALA A 1 600 ? -20.648 -9.044 45.741 1.00 86.06 600 ALA A CA 1
ATOM 4676 C C . ALA A 1 600 ? -19.171 -9.445 45.585 1.00 86.06 600 ALA A C 1
ATOM 4678 O O . ALA A 1 600 ? -18.824 -10.113 44.607 1.00 86.06 600 ALA A O 1
ATOM 4679 N N . ASP A 1 601 ? -18.354 -9.158 46.602 1.00 83.88 601 ASP A N 1
ATOM 4680 C CA . ASP A 1 601 ? -16.938 -9.525 46.670 1.00 83.88 601 ASP A CA 1
ATOM 4681 C C . ASP A 1 601 ? -16.758 -11.049 46.707 1.00 83.88 601 ASP A C 1
ATOM 4683 O O . ASP A 1 601 ? -15.969 -11.599 45.936 1.00 83.88 601 ASP A O 1
ATOM 4687 N N . PHE A 1 602 ? -17.548 -11.755 47.530 1.00 88.69 602 PHE A N 1
ATOM 4688 C CA . PHE A 1 602 ? -17.530 -13.221 47.597 1.00 88.69 602 PHE A CA 1
ATOM 4689 C C . PHE A 1 602 ? -17.834 -13.874 46.241 1.00 88.69 602 PHE A C 1
ATOM 4691 O O . PHE A 1 602 ? -17.230 -14.884 45.885 1.00 88.69 602 PHE A O 1
ATOM 4698 N N . LEU A 1 603 ? -18.757 -13.294 45.469 1.00 85.69 603 LEU A N 1
ATOM 4699 C CA . LEU A 1 603 ? -19.129 -13.785 44.141 1.00 85.69 603 LEU A CA 1
ATOM 4700 C C . LEU A 1 603 ? -18.219 -13.256 43.023 1.00 85.69 603 LEU A C 1
ATOM 4702 O O . LEU A 1 603 ? -18.322 -13.736 41.896 1.00 85.69 603 LEU A O 1
ATOM 4706 N N . SER A 1 604 ? -17.339 -12.289 43.309 1.00 84.44 604 SER A N 1
ATOM 4707 C CA . SER A 1 604 ? -16.578 -11.541 42.297 1.00 84.44 604 SER A CA 1
ATOM 4708 C C . SER A 1 604 ? -17.485 -10.958 41.198 1.00 84.44 604 SER A C 1
ATOM 4710 O O . SER A 1 604 ? -17.177 -11.037 40.007 1.00 84.44 604 SER A O 1
ATOM 4712 N N . THR A 1 605 ? -18.637 -10.401 41.590 1.00 84.00 605 THR A N 1
ATOM 4713 C CA . THR A 1 605 ? -19.627 -9.795 40.678 1.00 84.00 605 THR A CA 1
ATOM 4714 C C . THR A 1 605 ? -20.021 -8.395 41.134 1.00 84.00 605 THR A C 1
ATOM 4716 O O . THR A 1 605 ? -19.888 -8.072 42.306 1.00 84.00 605 THR A O 1
ATOM 4719 N N . ASP A 1 606 ? -20.575 -7.580 40.233 1.00 80.56 606 ASP A N 1
ATOM 4720 C CA . ASP A 1 606 ? -21.121 -6.270 40.599 1.00 80.56 606 ASP A CA 1
ATOM 4721 C C . ASP A 1 606 ? -22.278 -6.381 41.600 1.00 80.56 606 ASP A C 1
ATOM 4723 O O . ASP A 1 606 ? -23.084 -7.308 41.518 1.00 80.56 606 ASP A O 1
ATOM 4727 N N . CYS A 1 607 ? -22.471 -5.357 42.432 1.00 82.25 607 CYS A N 1
ATOM 4728 C CA . CYS A 1 607 ? -23.599 -5.240 43.361 1.00 82.25 607 CYS A CA 1
ATOM 4729 C C . CYS A 1 607 ? -24.969 -5.555 42.739 1.00 82.25 607 CYS A C 1
ATOM 4731 O O . CYS A 1 607 ? -25.781 -6.267 43.331 1.00 82.25 607 CYS A O 1
ATOM 4733 N N . ARG A 1 608 ? -25.227 -5.086 41.512 1.00 85.31 608 ARG A N 1
ATOM 4734 C CA . ARG A 1 608 ? -26.480 -5.367 40.796 1.00 85.31 608 ARG A CA 1
ATOM 4735 C C . ARG A 1 608 ? -26.614 -6.846 40.419 1.00 85.31 608 ARG A C 1
ATOM 4737 O O . ARG A 1 608 ? -27.695 -7.415 40.552 1.00 85.31 608 ARG A O 1
ATOM 4744 N N . ALA A 1 609 ? -25.529 -7.473 39.972 1.00 85.06 609 ALA A N 1
ATOM 4745 C CA . ALA A 1 609 ? -25.505 -8.897 39.654 1.00 85.06 609 ALA A CA 1
ATOM 4746 C C . ALA A 1 609 ? -25.613 -9.750 40.926 1.00 85.06 609 ALA A C 1
ATOM 4748 O O . ALA A 1 609 ? -26.421 -10.673 40.959 1.00 85.06 609 ALA A O 1
ATOM 4749 N N . ALA A 1 610 ? -24.895 -9.390 41.991 1.00 89.69 610 ALA A N 1
ATOM 4750 C CA . ALA A 1 610 ? -24.989 -10.026 43.300 1.00 89.69 610 ALA A CA 1
ATOM 4751 C C . ALA A 1 610 ? -26.417 -9.955 43.862 1.00 89.69 610 ALA A C 1
ATOM 4753 O O . ALA A 1 610 ? -26.939 -10.953 44.358 1.00 89.69 610 ALA A O 1
ATOM 4754 N N . PHE A 1 611 ? -27.092 -8.811 43.704 1.00 90.62 611 PHE A N 1
ATOM 4755 C CA . PHE A 1 611 ? -28.496 -8.655 44.077 1.00 90.62 611 PHE A CA 1
ATOM 4756 C C . PHE A 1 611 ? -29.412 -9.578 43.264 1.00 90.62 611 PHE A C 1
ATOM 4758 O O . PHE A 1 611 ? -30.236 -10.285 43.842 1.00 90.62 611 PHE A O 1
ATOM 4765 N N . PHE A 1 612 ? -29.256 -9.629 41.935 1.00 91.38 612 PHE A N 1
ATOM 4766 C CA . PHE A 1 612 ? -30.046 -10.535 41.094 1.00 91.38 612 PHE A CA 1
ATOM 4767 C C . PHE A 1 612 ? -29.773 -12.010 41.398 1.00 91.38 612 PHE A C 1
ATOM 4769 O O . PHE A 1 612 ? -30.711 -12.806 41.419 1.00 91.38 612 PHE A O 1
ATOM 4776 N N . LEU A 1 613 ? -28.524 -12.379 41.686 1.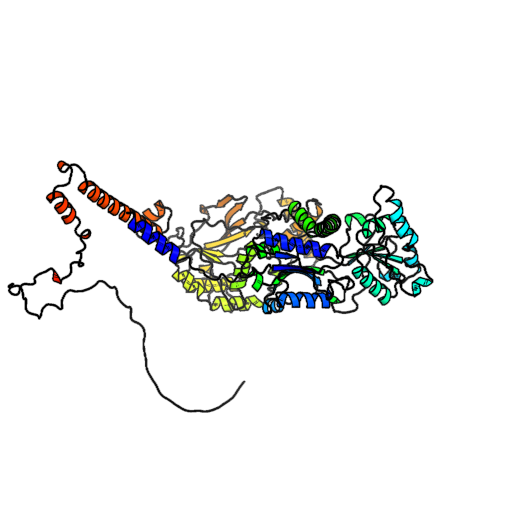00 91.44 613 LEU A N 1
ATOM 4777 C CA . LEU A 1 613 ? -28.154 -13.735 42.083 1.00 91.44 613 LEU A CA 1
ATOM 4778 C C . LEU A 1 613 ? -28.785 -14.106 43.425 1.00 91.44 613 LEU A C 1
ATOM 4780 O O . LEU A 1 613 ? -29.402 -15.167 43.523 1.00 91.44 613 LEU A O 1
ATOM 4784 N N . LEU A 1 614 ? -28.728 -13.215 44.419 1.00 92.88 614 LEU A N 1
ATOM 4785 C CA . LEU A 1 614 ? -29.391 -13.410 45.706 1.00 92.88 614 LEU A CA 1
ATOM 4786 C C . LEU A 1 614 ? -30.908 -13.561 45.538 1.00 92.88 614 LEU A C 1
ATOM 4788 O O . LEU A 1 614 ? -31.486 -14.504 46.077 1.00 92.88 614 LEU A O 1
ATOM 4792 N N . LEU A 1 615 ? -31.545 -12.702 44.736 1.00 93.00 615 LEU A N 1
ATOM 4793 C CA . LEU A 1 615 ? -32.980 -12.786 44.454 1.00 93.00 615 LEU A CA 1
ATOM 4794 C C . LEU A 1 615 ? -33.340 -14.097 43.734 1.00 93.00 615 LEU A C 1
ATOM 4796 O O . LEU A 1 615 ? -34.342 -14.729 44.065 1.00 93.00 615 LEU A O 1
ATOM 4800 N N . SER A 1 616 ? -32.508 -14.532 42.782 1.00 92.62 616 SER A N 1
ATOM 4801 C CA . SER A 1 616 ? -32.706 -15.781 42.038 1.00 92.62 616 SER A CA 1
ATOM 4802 C C . SER A 1 616 ? -32.560 -17.018 42.926 1.00 92.62 616 SER A C 1
ATOM 4804 O O . SER A 1 616 ? -33.371 -17.937 42.823 1.00 92.62 616 SER A O 1
ATOM 4806 N N . MET A 1 617 ? -31.594 -17.024 43.853 1.00 91.94 617 MET A N 1
ATOM 4807 C CA . MET A 1 617 ? -31.437 -18.095 44.837 1.00 91.94 617 MET A CA 1
ATOM 4808 C C . MET A 1 617 ? -32.620 -18.133 45.801 1.00 91.94 617 MET A C 1
ATOM 4810 O O . MET A 1 617 ? -33.146 -19.213 46.073 1.00 91.94 617 MET A O 1
ATOM 4814 N N . LEU A 1 618 ? -33.088 -16.969 46.265 1.00 92.62 618 LEU A N 1
ATOM 4815 C CA . LEU A 1 618 ? -34.262 -16.880 47.132 1.00 92.62 618 LEU A CA 1
ATOM 4816 C C . LEU A 1 618 ? -35.517 -17.411 46.421 1.00 92.62 618 LEU A C 1
ATOM 4818 O O . LEU A 1 618 ? -36.284 -18.172 47.006 1.00 92.62 618 LEU A O 1
ATOM 4822 N N . LEU A 1 619 ? -35.695 -17.067 45.142 1.00 92.50 619 LEU A N 1
ATOM 4823 C CA . LEU A 1 619 ? -36.797 -17.558 44.314 1.00 92.50 619 LEU A CA 1
ATOM 4824 C C . LEU A 1 619 ? -36.702 -19.070 44.051 1.00 92.50 619 LEU A C 1
ATOM 4826 O O . LEU A 1 619 ? -37.702 -19.778 44.120 1.00 92.50 619 LEU A O 1
ATOM 4830 N N . ALA A 1 620 ? -35.509 -19.598 43.777 1.00 91.06 620 ALA A N 1
ATOM 4831 C CA . ALA A 1 620 ? -35.321 -21.034 43.588 1.00 91.06 620 ALA A CA 1
ATOM 4832 C C . ALA A 1 620 ? -35.654 -21.821 44.869 1.00 91.06 620 ALA A C 1
ATOM 4834 O O . ALA A 1 620 ? -36.315 -22.860 44.804 1.00 91.06 620 ALA A O 1
ATOM 4835 N N . LEU A 1 621 ? -35.260 -21.297 46.036 1.00 92.06 621 LEU A N 1
ATOM 4836 C CA . LEU A 1 621 ? -35.601 -21.856 47.346 1.00 92.06 621 LEU A CA 1
ATOM 4837 C C . LEU A 1 621 ? -37.115 -21.867 47.596 1.00 92.06 621 LEU A C 1
ATOM 4839 O O . LEU A 1 621 ? -37.647 -22.886 48.041 1.00 92.06 621 LEU A O 1
ATOM 4843 N N . THR A 1 622 ? -37.830 -20.787 47.265 1.00 87.38 622 THR A N 1
ATOM 4844 C CA . THR A 1 622 ? -39.293 -20.747 47.429 1.00 87.38 622 THR A CA 1
ATOM 4845 C C . THR A 1 622 ? -40.001 -21.707 46.474 1.00 87.38 622 THR A C 1
ATOM 4847 O O . THR A 1 622 ? -40.890 -22.445 46.900 1.00 87.38 622 THR A O 1
ATOM 4850 N N . VAL A 1 623 ? -39.570 -21.792 45.211 1.00 89.25 623 VAL A N 1
ATOM 4851 C CA . VAL A 1 623 ? -40.115 -22.756 44.238 1.00 89.25 623 VAL A CA 1
ATOM 4852 C C . VAL A 1 623 ? -39.863 -24.201 44.681 1.00 89.25 623 VAL A C 1
ATOM 4854 O O . VAL A 1 623 ? -40.760 -25.044 44.574 1.00 89.25 623 VAL A O 1
ATOM 4857 N N . ALA A 1 624 ? -38.679 -24.505 45.219 1.00 86.44 624 ALA A N 1
ATOM 4858 C CA . ALA A 1 624 ? -38.365 -25.826 45.755 1.00 86.44 624 ALA A CA 1
ATOM 4859 C C . ALA A 1 624 ? -39.251 -26.179 46.961 1.00 86.44 624 ALA A C 1
ATOM 4861 O O . ALA A 1 624 ? -39.784 -27.291 47.014 1.00 86.44 624 ALA A O 1
ATOM 4862 N N . ALA A 1 625 ? -39.475 -25.231 47.879 1.00 84.06 625 ALA A N 1
ATOM 4863 C CA . ALA A 1 625 ? -40.365 -25.412 49.026 1.00 84.06 625 ALA A CA 1
ATOM 4864 C C . ALA A 1 625 ? -41.814 -25.700 48.589 1.00 84.06 625 ALA A C 1
ATOM 4866 O O . ALA A 1 625 ? -42.417 -26.674 49.046 1.00 84.06 625 ALA A O 1
ATOM 4867 N N . ILE A 1 626 ? -42.348 -24.930 47.633 1.00 84.88 626 ILE A N 1
ATOM 4868 C CA . ILE A 1 626 ? -43.700 -25.133 47.084 1.00 84.88 626 ILE A CA 1
ATOM 4869 C C . ILE A 1 626 ? -43.800 -26.481 46.361 1.00 84.88 626 ILE A C 1
ATOM 4871 O O . ILE A 1 626 ? -44.757 -27.228 46.555 1.00 84.88 626 ILE A O 1
ATOM 4875 N N . THR A 1 627 ? -42.797 -26.841 45.559 1.00 85.62 627 THR A N 1
ATOM 4876 C CA . THR A 1 627 ? -42.774 -28.131 44.854 1.00 85.62 627 THR A CA 1
ATOM 4877 C C . THR A 1 627 ? -42.720 -29.299 45.839 1.00 85.62 627 THR A C 1
ATOM 4879 O O . THR A 1 627 ? -43.374 -30.319 45.618 1.00 85.62 627 THR A O 1
ATOM 4882 N N . GLY A 1 628 ? -41.971 -29.158 46.936 1.00 84.56 628 GLY A N 1
ATOM 4883 C CA . GLY A 1 628 ? -41.944 -30.121 48.036 1.00 84.56 628 GLY A CA 1
ATOM 4884 C C . GLY A 1 628 ? -43.321 -30.298 48.674 1.00 84.56 628 GLY A C 1
ATOM 4885 O O . GLY A 1 628 ? -43.768 -31.433 48.851 1.00 84.56 628 GLY A O 1
ATOM 4886 N N . LEU A 1 629 ? -44.030 -29.192 48.920 1.00 81.44 629 LEU A N 1
ATOM 4887 C CA . LEU A 1 629 ? -45.402 -29.210 49.426 1.00 81.44 629 LEU A CA 1
ATOM 4888 C C . LEU A 1 629 ? -46.348 -29.933 48.452 1.00 81.44 629 LEU A C 1
ATOM 4890 O O . LEU A 1 629 ? -47.037 -30.870 48.849 1.00 81.44 629 LEU A O 1
ATOM 4894 N N . ILE A 1 630 ? -46.319 -29.577 47.161 1.00 84.38 630 ILE A N 1
ATOM 4895 C CA . ILE A 1 630 ? -47.157 -30.199 46.121 1.00 84.38 630 ILE A CA 1
ATOM 4896 C C . ILE A 1 630 ? -46.868 -31.703 46.012 1.00 84.38 630 ILE A C 1
ATOM 4898 O O . ILE A 1 630 ? -47.794 -32.515 45.997 1.00 84.38 630 ILE A O 1
ATOM 4902 N N . LYS A 1 631 ? -45.589 -32.104 45.996 1.00 81.69 631 LYS A N 1
ATOM 4903 C CA . LYS A 1 631 ? -45.192 -33.522 45.977 1.00 81.69 631 LYS A CA 1
ATOM 4904 C C . LYS A 1 631 ? -45.647 -34.268 47.233 1.00 81.69 631 LYS A C 1
ATOM 4906 O O . LYS A 1 631 ? -46.028 -35.433 47.130 1.00 81.69 631 LYS A O 1
ATOM 4911 N N . SER A 1 632 ? -45.636 -33.617 48.397 1.00 78.50 632 SER A N 1
ATOM 4912 C CA . SER A 1 632 ? -46.154 -34.188 49.646 1.00 78.50 632 SER A CA 1
ATOM 4913 C C . SER A 1 632 ? -47.673 -34.398 49.583 1.00 78.50 632 SER A C 1
ATOM 4915 O O . SER A 1 632 ? -48.171 -35.469 49.937 1.00 78.50 632 SER A O 1
ATOM 4917 N N . CYS A 1 633 ? -48.407 -33.434 49.018 1.00 76.19 633 CYS A N 1
ATOM 4918 C CA . CYS A 1 633 ? -49.852 -33.532 48.797 1.00 76.19 633 CYS A CA 1
ATOM 4919 C C . CYS A 1 633 ? -50.236 -34.654 47.816 1.00 76.19 633 CYS A C 1
ATOM 4921 O O . CYS A 1 633 ? -51.313 -35.238 47.934 1.00 76.19 633 CYS A O 1
ATOM 4923 N N . TRP A 1 634 ? -49.364 -34.985 46.860 1.00 82.25 634 TRP A N 1
ATOM 4924 C CA . TRP A 1 634 ? -49.619 -35.985 45.815 1.00 82.25 634 TRP A CA 1
ATOM 4925 C C . TRP A 1 634 ? -49.074 -37.388 46.121 1.00 82.25 634 TRP A C 1
ATOM 4927 O O . TRP A 1 634 ? -49.035 -38.243 45.234 1.00 82.25 634 TRP A O 1
ATOM 4937 N N . LYS A 1 635 ? -48.694 -37.689 47.371 1.00 81.69 635 LYS A N 1
ATOM 4938 C CA . LYS A 1 635 ? -48.314 -39.063 47.736 1.00 81.69 635 LYS A CA 1
ATOM 4939 C C . LYS A 1 635 ? -49.475 -40.040 47.514 1.00 81.69 635 LYS A C 1
ATOM 4941 O O . LYS A 1 635 ? -50.606 -39.825 47.956 1.00 81.69 635 LYS A O 1
ATOM 4946 N N . THR A 1 636 ? -49.182 -41.160 46.855 1.00 83.44 636 THR A N 1
ATOM 4947 C CA . THR A 1 636 ? -50.168 -42.194 46.494 1.00 83.44 636 THR A CA 1
ATOM 4948 C C . THR A 1 636 ? -50.824 -42.819 47.729 1.00 83.44 636 THR A C 1
ATOM 4950 O O . THR A 1 636 ? -52.014 -43.115 47.714 1.00 83.44 636 THR A O 1
ATOM 4953 N N . SER A 1 637 ? -50.072 -42.951 48.828 1.00 81.44 637 SER A N 1
ATOM 4954 C CA . SER A 1 637 ? -50.586 -43.412 50.122 1.00 81.44 637 SER A CA 1
ATOM 4955 C C . SER A 1 637 ? -51.254 -42.271 50.892 1.00 81.44 637 SER A C 1
ATOM 4957 O O . SER A 1 637 ? -50.595 -41.296 51.251 1.00 81.44 637 SER A O 1
ATOM 4959 N N . TYR A 1 638 ? -52.549 -42.414 51.192 1.00 80.12 638 TYR A N 1
ATOM 4960 C CA . TYR A 1 638 ? -53.337 -41.394 51.897 1.00 80.12 638 TYR A CA 1
ATOM 4961 C C . TYR A 1 638 ? -52.813 -41.087 53.309 1.00 80.12 638 TYR A C 1
ATOM 4963 O O . TYR A 1 638 ? -52.907 -39.948 53.750 1.00 80.12 638 TYR A O 1
ATOM 4971 N N . LYS A 1 639 ? -52.208 -42.071 53.994 1.00 84.12 639 LYS A N 1
ATOM 4972 C CA . LYS A 1 639 ? -51.643 -41.902 55.347 1.00 84.12 639 LYS A CA 1
ATOM 4973 C C . LYS A 1 639 ? -50.371 -41.052 55.380 1.00 84.12 639 LYS A C 1
ATOM 4975 O O . LYS A 1 639 ? -49.977 -40.603 56.445 1.00 84.12 639 LYS A O 1
ATOM 4980 N N . ALA A 1 640 ? -49.704 -40.884 54.238 1.00 80.25 640 ALA A N 1
ATOM 4981 C CA . ALA A 1 640 ? -48.460 -40.125 54.127 1.00 80.25 640 ALA A CA 1
ATOM 4982 C C . ALA A 1 640 ? -48.677 -38.694 53.609 1.00 80.25 640 ALA A C 1
ATOM 4984 O O . ALA A 1 640 ? -47.697 -37.983 53.385 1.00 80.25 640 ALA A O 1
ATOM 4985 N N . ARG A 1 641 ? -49.935 -38.303 53.366 1.00 83.75 641 ARG A N 1
ATOM 4986 C CA . ARG A 1 641 ? -50.303 -36.939 52.987 1.00 83.75 641 ARG A CA 1
ATOM 4987 C C . ARG A 1 641 ? -50.374 -36.076 54.251 1.00 83.75 641 ARG A C 1
ATOM 4989 O O . ARG A 1 641 ? -50.819 -36.585 55.280 1.00 83.75 641 ARG A O 1
ATOM 4996 N N . PRO A 1 642 ? -49.963 -34.802 54.187 1.00 83.00 642 PRO A N 1
ATOM 4997 C CA . PRO A 1 642 ? -50.156 -33.877 55.297 1.00 83.00 642 PRO A CA 1
ATOM 4998 C C . PRO A 1 642 ? -51.649 -33.762 55.622 1.00 83.00 642 PRO A C 1
ATOM 5000 O O . PRO A 1 642 ? -52.496 -33.814 54.723 1.00 83.00 642 PRO A O 1
ATOM 5003 N N . THR A 1 643 ? -51.977 -33.643 56.907 1.00 84.81 643 THR A N 1
ATOM 5004 C CA . THR A 1 643 ? -53.370 -33.455 57.320 1.00 84.81 643 THR A CA 1
ATOM 5005 C C . THR A 1 643 ? -53.852 -32.067 56.899 1.00 84.81 643 THR A C 1
ATOM 5007 O O . THR A 1 643 ? -53.053 -31.155 56.680 1.00 84.81 643 THR A O 1
ATOM 5010 N N . ALA A 1 644 ? -55.169 -31.879 56.777 1.00 79.31 644 ALA A N 1
ATOM 5011 C CA . ALA A 1 644 ? -55.725 -30.572 56.424 1.00 79.31 644 ALA A CA 1
ATOM 5012 C C . ALA A 1 644 ? -55.285 -29.472 57.410 1.00 79.31 644 ALA A C 1
ATOM 5014 O O . ALA A 1 644 ? -55.039 -28.344 56.989 1.00 79.31 644 ALA A O 1
ATOM 5015 N N . SER A 1 645 ? -55.112 -29.813 58.693 1.00 85.12 645 SER A N 1
ATOM 5016 C CA . SER A 1 645 ? -54.560 -28.913 59.709 1.00 85.12 645 SER A CA 1
ATOM 5017 C C . SER A 1 645 ? -53.099 -28.547 59.455 1.00 85.12 645 SER A C 1
ATOM 5019 O O . SER A 1 645 ? -52.749 -27.387 59.630 1.00 85.12 645 SER A O 1
ATOM 5021 N N . ASP A 1 646 ? -52.266 -29.481 58.987 1.00 83.94 646 ASP A N 1
ATOM 5022 C CA . ASP A 1 646 ? -50.853 -29.201 58.685 1.00 83.94 646 ASP A CA 1
ATOM 5023 C C . ASP A 1 646 ? -50.717 -28.270 57.475 1.00 83.94 646 ASP A C 1
ATOM 5025 O O . ASP A 1 646 ? -49.902 -27.350 57.470 1.00 83.94 646 ASP A O 1
ATOM 5029 N N . VAL A 1 647 ? -51.550 -28.480 56.449 1.00 79.75 647 VAL A N 1
ATOM 5030 C CA . VAL A 1 647 ? -51.591 -27.601 55.271 1.00 79.75 647 VAL A CA 1
ATOM 5031 C C . VAL A 1 647 ? -52.111 -26.215 55.655 1.00 79.75 647 VAL A C 1
ATOM 5033 O O . VAL A 1 647 ? -51.549 -25.213 55.218 1.00 79.75 647 VAL A O 1
ATOM 5036 N N . ALA A 1 648 ? -53.148 -26.140 56.494 1.00 80.31 648 ALA A N 1
ATOM 5037 C CA . ALA A 1 648 ? -53.685 -24.872 56.979 1.00 80.31 648 ALA A CA 1
ATOM 5038 C C . ALA A 1 648 ? -52.675 -24.109 57.848 1.00 80.31 648 ALA A C 1
ATOM 5040 O O . ALA A 1 648 ? -52.530 -22.905 57.664 1.00 80.31 648 ALA A O 1
ATOM 5041 N N . ALA A 1 649 ? -51.942 -24.795 58.731 1.00 82.50 649 ALA A N 1
ATOM 5042 C CA . ALA A 1 649 ? -50.874 -24.196 59.529 1.00 82.50 649 ALA A CA 1
ATOM 5043 C C . ALA A 1 649 ? -49.750 -23.648 58.635 1.00 82.50 649 ALA A C 1
ATOM 5045 O O . ALA A 1 649 ? -49.372 -22.488 58.762 1.00 82.50 649 ALA A O 1
ATOM 5046 N N . PHE A 1 650 ? -49.305 -24.428 57.643 1.00 80.88 650 PHE A N 1
ATOM 5047 C CA . PHE A 1 650 ? -48.290 -23.982 56.685 1.00 80.88 650 PHE A CA 1
ATOM 5048 C C . PHE A 1 650 ? -48.732 -22.746 55.880 1.00 80.88 650 PHE A C 1
ATOM 5050 O O . PHE A 1 650 ? -47.948 -21.822 55.663 1.00 80.88 650 PHE A O 1
ATOM 5057 N N . LEU A 1 651 ? -49.995 -22.706 55.441 1.00 80.56 651 LEU A N 1
ATOM 5058 C CA . LEU A 1 651 ? -50.554 -21.557 54.723 1.00 80.56 651 LEU A CA 1
ATOM 5059 C C . LEU A 1 651 ? -50.777 -20.341 55.638 1.00 80.56 651 LEU A C 1
ATOM 5061 O O . LEU A 1 651 ? -50.598 -19.212 55.183 1.00 80.56 651 LEU A O 1
ATOM 5065 N N . ALA A 1 652 ? -51.127 -20.555 56.910 1.00 81.50 652 ALA A N 1
ATOM 5066 C CA . ALA A 1 652 ? -51.281 -19.497 57.908 1.00 81.50 652 ALA A CA 1
ATOM 5067 C C . ALA A 1 652 ? -49.941 -18.826 58.246 1.00 81.50 652 ALA A C 1
ATOM 5069 O O . ALA A 1 652 ? -49.891 -17.604 58.381 1.00 81.50 652 ALA A O 1
ATOM 5070 N N . ASP A 1 653 ? -48.857 -19.603 58.288 1.00 82.38 653 ASP A N 1
ATOM 5071 C CA . ASP A 1 653 ? -47.498 -19.092 58.492 1.00 82.38 653 ASP A CA 1
ATOM 5072 C C . ASP A 1 653 ? -46.930 -18.404 57.234 1.00 82.38 653 ASP A C 1
ATOM 5074 O O . ASP A 1 653 ? -45.948 -17.665 57.305 1.00 82.38 653 ASP A O 1
ATOM 5078 N N . SER A 1 654 ? -47.552 -18.614 56.065 1.00 78.94 654 SER A N 1
ATOM 5079 C CA . SER A 1 654 ? -47.127 -18.062 54.770 1.00 78.94 654 SER A CA 1
ATOM 5080 C C . SER A 1 654 ? -48.279 -17.397 53.988 1.00 78.94 654 SER A C 1
ATOM 5082 O O . SER A 1 654 ? -48.545 -17.771 52.841 1.00 78.94 654 SER A O 1
ATOM 5084 N N . PRO A 1 655 ? -48.937 -16.349 54.532 1.00 74.00 655 PRO A N 1
ATOM 5085 C CA . PRO A 1 655 ? -50.165 -15.773 53.967 1.00 74.00 655 PRO A CA 1
ATOM 5086 C C . PRO A 1 655 ? -49.984 -15.165 52.566 1.00 74.00 655 PRO A C 1
ATOM 5088 O O . PRO A 1 655 ? -50.946 -15.016 51.821 1.00 74.00 655 PRO A O 1
ATOM 5091 N N . ARG A 1 656 ? -48.743 -14.850 52.167 1.00 66.44 656 ARG A N 1
ATOM 5092 C CA . ARG A 1 656 ? -48.405 -14.326 50.831 1.00 66.44 656 ARG A CA 1
ATOM 5093 C C . ARG A 1 656 ? -48.466 -15.372 49.711 1.00 66.44 656 ARG A C 1
ATOM 5095 O O . ARG A 1 656 ? -48.446 -14.988 48.547 1.00 66.44 656 ARG A O 1
ATOM 5102 N N . LEU A 1 657 ? -48.533 -16.666 50.037 1.00 67.44 657 LEU A N 1
ATOM 5103 C CA . LEU A 1 657 ? -48.738 -17.734 49.047 1.00 67.44 657 LEU A CA 1
ATOM 5104 C C . LEU A 1 657 ? -50.192 -17.811 48.560 1.00 67.44 657 LEU A C 1
ATOM 5106 O O . LEU A 1 657 ? -50.468 -18.453 47.549 1.00 67.44 657 LEU A O 1
ATOM 5110 N N . LEU A 1 658 ? -51.118 -17.153 49.260 1.00 68.06 658 LEU A N 1
ATOM 5111 C CA . LEU A 1 658 ? -52.525 -17.086 48.898 1.00 68.06 658 LEU A CA 1
ATOM 5112 C C . LEU A 1 658 ? -52.791 -15.755 48.194 1.00 68.06 658 LEU A C 1
ATOM 5114 O O . LEU A 1 658 ? -52.915 -14.712 48.829 1.00 68.06 658 LEU A O 1
ATOM 5118 N N . THR A 1 659 ? -52.887 -15.790 46.866 1.00 58.97 659 THR A N 1
ATOM 5119 C CA . THR A 1 659 ? -53.488 -14.684 46.110 1.00 58.97 659 THR A CA 1
ATOM 5120 C C . THR A 1 659 ? -54.961 -15.032 45.899 1.00 58.97 659 THR A C 1
ATOM 5122 O O . THR A 1 659 ? -55.234 -16.119 45.379 1.00 58.97 659 THR A O 1
ATOM 5125 N N . PRO A 1 660 ? -55.925 -14.191 46.316 1.00 58.62 660 PRO A N 1
ATOM 5126 C CA . PRO A 1 660 ? -57.331 -14.461 46.047 1.00 58.62 660 PRO A CA 1
ATOM 5127 C C . PRO A 1 660 ? -57.534 -14.537 44.530 1.00 58.62 660 PRO A C 1
ATOM 5129 O O . PRO A 1 660 ? -57.310 -13.562 43.816 1.00 58.62 660 PRO A O 1
ATOM 5132 N N . CYS A 1 661 ? -57.922 -15.712 44.033 1.00 49.38 661 CYS A N 1
ATOM 5133 C CA . CYS A 1 661 ? -58.321 -15.873 42.641 1.00 49.38 661 CYS A CA 1
ATOM 5134 C C . CYS A 1 661 ? -59.694 -15.215 42.480 1.00 49.38 661 CYS A C 1
ATOM 5136 O O . CYS A 1 661 ? -60.700 -15.753 42.934 1.00 49.38 661 CYS A O 1
ATOM 5138 N N . LEU A 1 662 ? -59.724 -14.041 41.853 1.00 50.03 662 LEU A N 1
ATOM 5139 C CA . LEU A 1 662 ? -60.948 -13.324 41.480 1.00 50.03 662 LEU A CA 1
ATOM 5140 C C . LEU A 1 662 ? -61.556 -13.839 40.158 1.00 50.03 662 LEU A C 1
ATOM 5142 O O . LEU A 1 662 ? -62.413 -13.181 39.585 1.00 50.03 662 LEU A O 1
ATOM 5146 N N . ASP A 1 663 ? -61.164 -15.034 39.706 1.00 46.16 663 ASP A N 1
ATOM 5147 C CA . ASP A 1 663 ? -61.661 -15.674 38.476 1.00 46.16 663 ASP A CA 1
ATOM 5148 C C . ASP A 1 663 ? -62.906 -16.555 38.707 1.00 46.16 663 ASP A C 1
ATOM 5150 O O . ASP A 1 663 ? -63.191 -17.476 37.940 1.00 46.16 663 ASP A O 1
ATOM 5154 N N . ILE A 1 664 ? -63.665 -16.302 39.777 1.00 51.69 664 ILE A N 1
ATOM 5155 C CA . ILE A 1 664 ? -64.992 -16.904 39.944 1.00 51.69 664 ILE A CA 1
ATOM 5156 C C . ILE A 1 664 ? -65.977 -16.009 39.183 1.00 51.69 664 ILE A C 1
ATOM 5158 O O . ILE A 1 664 ? -66.026 -14.812 39.478 1.00 51.69 664 ILE A O 1
ATOM 5162 N N . PRO A 1 665 ? -66.776 -16.530 38.230 1.00 49.38 665 PRO A N 1
ATOM 5163 C CA . PRO A 1 665 ? -67.844 -15.739 37.637 1.00 49.38 665 PRO A CA 1
ATOM 5164 C C . PRO A 1 665 ? -68.760 -15.286 38.775 1.00 49.38 665 PRO A C 1
ATOM 5166 O O . PRO A 1 665 ? -69.353 -16.121 39.463 1.00 49.38 665 PRO A O 1
ATOM 5169 N N . LEU A 1 666 ? -68.838 -13.970 38.995 1.00 54.34 666 LEU A N 1
ATOM 5170 C CA . LEU A 1 666 ? -69.652 -13.338 40.044 1.00 54.34 666 LEU A CA 1
ATOM 5171 C C . LEU A 1 666 ? -71.123 -13.795 39.999 1.00 54.34 666 LEU A C 1
ATOM 5173 O O . LEU A 1 666 ? -71.805 -13.748 41.016 1.00 54.34 666 LEU A O 1
ATOM 5177 N N . ASP A 1 667 ? -71.564 -14.340 38.864 1.00 55.38 667 ASP A N 1
ATOM 5178 C CA . ASP A 1 667 ? -72.875 -14.957 38.640 1.00 55.38 667 ASP A CA 1
ATOM 5179 C C . ASP A 1 667 ? -73.121 -16.257 39.433 1.00 55.38 667 ASP A C 1
ATOM 5181 O O . ASP A 1 667 ? -74.250 -16.736 39.499 1.00 55.38 667 ASP A O 1
ATOM 5185 N N . SER A 1 668 ? -72.085 -16.855 40.030 1.00 53.38 668 SER A N 1
ATOM 5186 C CA . SER A 1 668 ? -72.201 -18.086 40.832 1.00 53.38 668 SER A CA 1
ATOM 5187 C C . SER A 1 668 ? -72.348 -17.841 42.339 1.00 53.38 668 SER A C 1
ATOM 5189 O O . SER A 1 668 ? -72.525 -18.793 43.100 1.00 53.38 668 SER A O 1
ATOM 5191 N N . LEU A 1 669 ? -72.335 -16.577 42.775 1.00 47.78 669 LEU A N 1
ATOM 5192 C CA . LEU A 1 669 ? -72.727 -16.187 44.127 1.00 47.78 669 LEU A CA 1
ATOM 5193 C C . LEU A 1 669 ? -74.183 -15.700 44.094 1.00 47.78 669 LEU A C 1
ATOM 5195 O O . LEU A 1 669 ? -74.426 -14.588 43.622 1.00 47.78 669 LEU A O 1
ATOM 5199 N N . PRO A 1 670 ? -75.162 -16.476 44.601 1.00 47.78 670 PRO A N 1
ATOM 5200 C CA . PRO A 1 670 ? -76.482 -15.935 44.868 1.00 47.78 670 PRO A CA 1
ATOM 5201 C C . PRO A 1 670 ? -76.319 -14.909 45.990 1.00 47.78 670 PRO A C 1
ATOM 5203 O O . PRO A 1 670 ? -76.220 -15.242 47.170 1.00 47.78 670 PRO A O 1
ATOM 5206 N N . LEU A 1 671 ? -76.223 -13.636 45.612 1.00 53.53 671 LEU A N 1
ATOM 5207 C CA . LEU A 1 671 ? -76.431 -12.526 46.529 1.00 53.53 671 LEU A CA 1
ATOM 5208 C C . LEU A 1 671 ? -77.934 -12.457 46.795 1.00 53.53 671 LEU A C 1
ATOM 5210 O O . LEU A 1 671 ? -78.621 -11.564 46.303 1.00 53.53 671 LEU A O 1
ATOM 5214 N N . ASP A 1 672 ? -78.444 -13.444 47.532 1.00 46.19 672 ASP A N 1
ATOM 5215 C CA . ASP A 1 672 ? -79.810 -13.403 48.020 1.00 46.19 672 ASP A CA 1
ATOM 5216 C C . ASP A 1 672 ? -79.950 -12.160 48.898 1.00 46.19 672 ASP A C 1
ATOM 5218 O O . ASP A 1 672 ? -79.224 -11.929 49.875 1.00 46.19 672 ASP A O 1
ATOM 5222 N N . ALA A 1 673 ? -80.858 -11.302 48.445 1.00 54.62 673 ALA A N 1
ATOM 5223 C CA . ALA A 1 673 ? -81.296 -10.110 49.125 1.00 54.62 673 ALA A CA 1
ATOM 5224 C C . ALA A 1 673 ? -81.885 -10.519 50.478 1.00 54.62 673 ALA A C 1
ATOM 5226 O O . ALA A 1 673 ? -82.948 -11.121 50.511 1.00 54.62 673 ALA A O 1
ATOM 5227 N N . ASP A 1 674 ? -81.126 -10.277 51.551 1.00 52.91 674 ASP A N 1
ATOM 5228 C CA . ASP A 1 674 ? -81.582 -9.901 52.905 1.00 52.91 674 ASP A CA 1
ATOM 5229 C C . ASP A 1 674 ? -80.538 -10.262 53.978 1.00 52.91 674 ASP A C 1
ATOM 5231 O O . ASP A 1 674 ? -80.839 -10.856 55.013 1.00 52.91 674 ASP A O 1
ATOM 5235 N N . SER A 1 675 ? -79.273 -9.873 53.774 1.00 46.94 675 SER A N 1
ATOM 5236 C CA . SER A 1 675 ? -78.280 -9.920 54.852 1.00 46.94 675 SER A CA 1
ATOM 5237 C C . SER A 1 675 ? -77.960 -8.524 55.393 1.00 46.94 675 SER A C 1
ATOM 5239 O O . SER A 1 675 ? -77.695 -7.563 54.671 1.00 46.94 675 SER A O 1
ATOM 5241 N N . ILE A 1 676 ? -77.999 -8.461 56.722 1.00 49.88 676 ILE A N 1
ATOM 5242 C CA . ILE A 1 676 ? -77.932 -7.342 57.679 1.00 49.88 676 ILE A CA 1
ATOM 5243 C C . ILE A 1 676 ? -76.613 -6.519 57.616 1.00 49.88 676 ILE A C 1
ATOM 5245 O O . ILE A 1 676 ? -76.312 -5.727 58.502 1.00 49.88 676 ILE A O 1
ATOM 5249 N N . TRP A 1 677 ? -75.828 -6.628 56.539 1.00 45.44 677 TRP A N 1
ATOM 5250 C CA . TRP A 1 677 ? -74.493 -6.024 56.408 1.00 45.44 677 TRP A CA 1
ATOM 5251 C C . TRP A 1 677 ? -74.395 -4.829 55.449 1.00 45.44 677 TRP A C 1
ATOM 5253 O O . TRP A 1 677 ? -73.289 -4.431 55.078 1.00 45.44 677 TRP A O 1
ATOM 5263 N N . ARG A 1 678 ? -75.508 -4.179 55.079 1.00 42.47 678 ARG A N 1
ATOM 5264 C CA . ARG A 1 678 ? -75.419 -2.840 54.469 1.00 42.47 678 ARG A CA 1
ATOM 5265 C C . ARG A 1 678 ? -74.990 -1.823 55.528 1.00 42.47 678 ARG A C 1
ATOM 5267 O O . ARG A 1 678 ? -75.825 -1.224 56.199 1.00 42.47 678 ARG A O 1
ATOM 5274 N N . MET A 1 679 ? -73.682 -1.606 55.661 1.00 51.16 679 MET A N 1
ATOM 5275 C CA . MET A 1 679 ? -73.193 -0.368 56.263 1.00 51.16 679 MET A CA 1
ATOM 5276 C C . MET A 1 679 ? -73.592 0.833 55.381 1.00 51.16 679 MET A C 1
ATOM 5278 O O . MET A 1 679 ? -73.624 0.696 54.153 1.00 51.16 679 MET A O 1
ATOM 5282 N N . PRO A 1 680 ? -73.908 1.997 55.981 1.00 41.09 680 PRO A N 1
ATOM 5283 C CA . PRO A 1 680 ? -74.295 3.200 55.250 1.00 41.09 680 PRO A CA 1
ATOM 5284 C C . PRO A 1 680 ? -73.233 3.622 54.232 1.00 41.09 680 PRO A C 1
ATOM 5286 O O . PRO A 1 680 ? -72.032 3.486 54.467 1.00 41.09 680 PRO A O 1
ATOM 5289 N N . LYS A 1 681 ? -73.703 4.168 53.109 1.00 44.78 681 LYS A N 1
ATOM 5290 C CA . LYS A 1 681 ? -72.949 4.462 51.881 1.00 44.78 681 LYS A CA 1
ATOM 5291 C C . LYS A 1 681 ? -71.877 5.561 52.020 1.00 44.78 681 LYS A C 1
ATOM 5293 O O . LYS A 1 681 ? -71.199 5.859 51.046 1.00 44.78 681 LYS A O 1
ATOM 5298 N N . ASP A 1 682 ? -71.645 6.074 53.227 1.00 44.66 682 ASP A N 1
ATOM 5299 C CA . ASP A 1 682 ? -70.812 7.257 53.479 1.00 44.66 682 ASP A CA 1
ATOM 5300 C C . ASP A 1 682 ? -69.432 6.912 54.077 1.00 44.66 682 ASP A C 1
ATOM 5302 O O . ASP A 1 682 ? -68.767 7.751 54.684 1.00 44.66 682 ASP A O 1
ATOM 5306 N N . ARG A 1 683 ? -68.968 5.661 53.924 1.00 47.03 683 ARG A N 1
ATOM 5307 C CA . ARG A 1 683 ? -67.637 5.224 54.402 1.00 47.03 683 ARG A CA 1
ATOM 5308 C C . ARG A 1 683 ? -66.790 4.431 53.402 1.00 47.03 683 ARG A C 1
ATOM 5310 O O . ARG A 1 683 ? -65.758 3.889 53.788 1.00 47.03 683 ARG A O 1
ATOM 5317 N N . ALA A 1 684 ? -67.178 4.382 52.128 1.00 39.09 684 ALA A N 1
ATOM 5318 C CA . ALA A 1 684 ? -66.494 3.580 51.106 1.00 39.09 684 ALA A CA 1
ATOM 5319 C C . ALA A 1 684 ? -65.383 4.313 50.317 1.00 39.09 684 ALA A C 1
ATOM 5321 O O . ALA A 1 684 ? -64.850 3.737 49.375 1.00 39.09 684 ALA A O 1
ATOM 5322 N N . GLU A 1 685 ? -64.980 5.531 50.705 1.00 38.44 685 GLU A N 1
ATOM 5323 C CA . GLU A 1 685 ? -63.880 6.270 50.045 1.00 38.44 685 GLU A CA 1
ATOM 5324 C C . GLU A 1 685 ? -62.567 6.332 50.845 1.00 38.44 685 GLU A C 1
ATOM 5326 O O . GLU A 1 685 ? -61.642 7.056 50.490 1.00 38.44 685 GLU A O 1
ATOM 5331 N N . ALA A 1 686 ? -62.407 5.528 51.897 1.00 40.91 686 ALA A N 1
ATOM 5332 C CA . ALA A 1 686 ? -61.153 5.474 52.647 1.00 40.91 686 ALA A CA 1
ATOM 5333 C C . ALA A 1 686 ? -60.630 4.039 52.766 1.00 40.91 686 ALA A C 1
ATOM 5335 O O . ALA A 1 686 ? -60.846 3.390 53.786 1.00 40.91 686 ALA A O 1
ATOM 5336 N N . ARG A 1 687 ? -59.945 3.566 51.710 1.00 41.12 687 ARG A N 1
ATOM 5337 C CA . ARG A 1 687 ? -58.848 2.560 51.689 1.00 41.12 687 ARG A CA 1
ATOM 5338 C C . ARG A 1 687 ? -58.838 1.757 50.386 1.00 41.12 687 ARG A C 1
ATOM 5340 O O . ARG A 1 687 ? -59.048 0.553 50.385 1.00 41.12 687 ARG A O 1
ATOM 5347 N N . TRP A 1 688 ? -58.489 2.421 49.293 1.00 31.48 688 TRP A N 1
ATOM 5348 C CA . TRP A 1 688 ? -57.795 1.779 48.175 1.00 31.48 688 TRP A CA 1
ATOM 5349 C C . TRP A 1 688 ? -56.641 2.696 47.774 1.00 31.48 688 TRP A C 1
ATOM 5351 O O . TRP A 1 688 ? -56.717 3.447 46.812 1.00 31.48 688 TRP A O 1
ATOM 5361 N N . VAL A 1 689 ? -55.579 2.685 48.585 1.00 32.53 689 VAL A N 1
ATOM 5362 C CA . VAL A 1 689 ? -54.282 3.248 48.198 1.00 32.53 689 VAL A CA 1
ATOM 5363 C C . VAL A 1 689 ? -53.507 2.113 47.542 1.00 32.53 689 VAL A C 1
ATOM 5365 O O . VAL A 1 689 ? -52.893 1.281 48.210 1.00 32.53 689 VAL A O 1
ATOM 5368 N N . SER A 1 690 ? -53.600 2.051 46.218 1.00 33.41 690 SER A N 1
ATOM 5369 C CA . SER A 1 690 ? -52.666 1.314 45.379 1.00 33.41 690 SER A CA 1
ATOM 5370 C C . SER A 1 690 ? -51.285 1.955 45.488 1.00 33.41 690 SER A C 1
ATOM 5372 O O . SER A 1 690 ? -51.129 3.161 45.305 1.00 33.41 690 SER A O 1
ATOM 5374 N N . TRP A 1 691 ? -50.285 1.126 45.766 1.00 31.89 691 TRP A N 1
ATOM 5375 C CA . TRP A 1 691 ? -48.878 1.478 45.677 1.00 31.89 691 TRP A CA 1
ATOM 5376 C C . TRP A 1 691 ? -48.505 1.698 44.206 1.00 31.89 691 TRP A C 1
ATOM 5378 O O . TRP A 1 691 ? -48.175 0.756 43.492 1.00 31.89 691 TRP A O 1
ATOM 5388 N N . ALA A 1 692 ? -48.557 2.950 43.766 1.00 31.86 692 ALA A N 1
ATOM 5389 C CA . ALA A 1 692 ? -47.768 3.455 42.654 1.00 31.86 692 ALA A CA 1
ATOM 5390 C C . ALA A 1 692 ? -47.015 4.685 43.172 1.00 31.86 692 ALA A C 1
ATOM 5392 O O . ALA A 1 692 ? -47.620 5.657 43.623 1.00 31.86 692 ALA A O 1
ATOM 5393 N N . ALA A 1 693 ? -45.687 4.589 43.188 1.00 30.86 693 ALA A N 1
ATOM 5394 C CA . ALA A 1 693 ? -44.797 5.701 43.492 1.00 30.86 693 ALA A CA 1
ATOM 5395 C C . ALA A 1 693 ? -44.871 6.774 42.375 1.00 30.86 693 ALA A C 1
ATOM 5397 O O . ALA A 1 693 ? -45.297 6.469 41.260 1.00 30.86 693 ALA A O 1
ATOM 5398 N N . PRO A 1 694 ? -44.509 8.030 42.686 1.00 36.09 694 PRO A N 1
ATOM 5399 C CA . PRO A 1 694 ? -45.194 9.221 42.187 1.00 36.09 694 PRO A CA 1
ATOM 5400 C C . PRO A 1 694 ? -44.579 9.833 40.921 1.00 36.09 694 PRO A C 1
ATOM 5402 O O . PRO A 1 694 ? -43.392 9.678 40.643 1.00 36.09 694 PRO A O 1
ATOM 5405 N N . ALA A 1 695 ? -45.390 10.612 40.199 1.00 30.70 695 ALA A N 1
ATOM 5406 C CA . ALA A 1 695 ? -44.928 11.516 39.151 1.00 30.70 695 ALA A CA 1
ATOM 5407 C C . ALA A 1 695 ? -44.229 12.737 39.774 1.00 30.70 695 ALA A C 1
ATOM 5409 O O . ALA A 1 695 ? -44.847 13.491 40.528 1.00 30.70 695 ALA A O 1
ATOM 5410 N N . SER A 1 696 ? -42.949 12.943 39.455 1.00 35.91 696 SER A N 1
ATOM 5411 C CA . SER A 1 696 ? -42.235 14.173 39.792 1.00 35.91 696 SER A CA 1
ATOM 5412 C C . SER A 1 696 ? -42.563 15.274 38.784 1.00 35.91 696 SER A C 1
ATOM 5414 O O . SER A 1 696 ? -42.236 15.201 37.601 1.00 35.91 696 SER A O 1
ATOM 5416 N N . THR A 1 697 ? -43.204 16.294 39.324 1.00 34.34 697 THR A N 1
ATOM 5417 C CA . THR A 1 697 ? -43.393 17.665 38.858 1.00 34.34 697 THR A CA 1
ATOM 5418 C C . THR A 1 697 ? -42.123 18.332 38.316 1.00 34.34 697 THR A C 1
ATOM 5420 O O . THR A 1 697 ? -41.164 18.481 39.069 1.00 34.34 697 THR A O 1
ATOM 5423 N N . ALA A 1 698 ? -42.157 18.795 37.061 1.00 33.16 698 ALA A N 1
ATOM 5424 C CA . ALA A 1 698 ? -41.608 20.080 36.595 1.00 33.16 698 ALA A CA 1
ATOM 5425 C C . ALA A 1 698 ? -41.785 20.196 35.068 1.00 33.16 698 ALA A C 1
ATOM 5427 O O . ALA A 1 698 ? -40.897 19.844 34.299 1.00 33.16 698 ALA A O 1
ATOM 5428 N N . THR A 1 699 ? -42.926 20.719 34.626 1.00 33.06 699 THR A N 1
ATOM 5429 C CA . THR A 1 699 ? -43.023 21.379 33.317 1.00 33.06 699 THR A CA 1
ATOM 5430 C C . THR A 1 699 ? -43.893 22.601 33.500 1.00 33.06 699 THR A C 1
ATOM 5432 O O . THR A 1 699 ? -45.104 22.505 33.687 1.00 33.06 699 THR A O 1
ATOM 5435 N N . ASP A 1 700 ? -43.204 23.730 33.528 1.00 28.92 700 ASP A N 1
ATOM 5436 C CA . ASP A 1 700 ? -43.744 25.072 33.571 1.00 28.92 700 ASP A CA 1
ATOM 5437 C C . ASP A 1 700 ? -44.291 25.399 32.176 1.00 28.92 700 ASP A C 1
ATOM 5439 O O . ASP A 1 700 ? -43.557 25.418 31.186 1.00 28.92 700 ASP A O 1
ATOM 5443 N N . THR A 1 701 ? -45.607 25.561 32.079 1.00 30.23 701 THR A N 1
ATOM 5444 C CA . THR A 1 701 ? -46.299 25.990 30.864 1.00 30.23 701 THR A CA 1
ATOM 5445 C C . THR A 1 701 ? -46.726 27.435 31.048 1.00 30.23 701 THR A C 1
ATOM 5447 O O . THR A 1 701 ? -47.702 27.705 31.748 1.00 30.23 701 THR A O 1
ATOM 5450 N N . THR A 1 702 ? -46.051 28.362 30.375 1.00 32.94 702 THR A N 1
ATOM 5451 C CA . THR A 1 702 ? -46.584 29.704 30.133 1.00 32.94 702 THR A CA 1
ATOM 5452 C C . THR A 1 702 ? -47.067 29.807 28.692 1.00 32.94 702 THR A C 1
ATOM 5454 O O . THR A 1 702 ? -46.313 29.701 27.729 1.00 32.94 702 THR A O 1
ATOM 5457 N N . TYR A 1 703 ? -48.381 29.980 28.576 1.00 29.52 703 TYR A N 1
ATOM 5458 C CA . TYR A 1 703 ? -49.077 30.500 27.408 1.00 29.52 703 TYR A CA 1
ATOM 5459 C C . TYR A 1 703 ? -48.655 31.950 27.141 1.00 29.52 703 TYR A C 1
ATOM 5461 O O . TYR A 1 703 ? -48.563 32.728 28.086 1.00 29.52 703 TYR A O 1
ATOM 5469 N N . LEU A 1 704 ? -48.549 32.332 25.866 1.00 28.34 704 LEU A N 1
ATOM 5470 C CA . LEU A 1 704 ? -49.270 33.486 25.312 1.00 28.34 704 LEU A CA 1
ATOM 5471 C C . LEU A 1 704 ? -49.239 33.440 23.776 1.00 28.34 704 LEU A C 1
ATOM 5473 O O . LEU A 1 704 ? -48.194 33.494 23.135 1.00 28.34 704 LEU A O 1
ATOM 5477 N N . SER A 1 705 ? -50.435 33.320 23.210 1.00 31.62 705 SER A N 1
ATOM 5478 C CA . SER A 1 705 ? -50.789 33.660 21.834 1.00 31.62 705 SER A CA 1
ATOM 5479 C C . SER A 1 705 ? -50.661 35.167 21.590 1.00 31.62 705 SER A C 1
ATOM 5481 O O . SER A 1 705 ? -51.013 35.921 22.492 1.00 31.62 705 SER A O 1
ATOM 5483 N N . THR A 1 706 ? -50.286 35.587 20.377 1.00 31.61 706 THR A N 1
ATOM 5484 C CA . THR A 1 706 ? -51.161 36.294 19.407 1.00 31.61 706 THR A CA 1
ATOM 5485 C C . THR A 1 706 ? -50.347 36.804 18.212 1.00 31.61 706 THR A C 1
ATOM 5487 O O . THR A 1 706 ? -49.346 37.486 18.390 1.00 31.61 706 THR A O 1
ATOM 5490 N N . ASP A 1 707 ? -50.823 36.445 17.020 1.00 31.81 707 ASP A N 1
ATOM 5491 C CA . ASP A 1 707 ? -50.906 37.198 15.761 1.00 31.81 707 ASP A CA 1
ATOM 5492 C C . ASP A 1 707 ? -49.978 38.395 15.471 1.00 31.81 707 ASP A C 1
ATOM 5494 O O . ASP A 1 707 ? -50.006 39.418 16.147 1.00 31.81 707 ASP A O 1
ATOM 5498 N N . GLY A 1 708 ? -49.392 38.352 14.266 1.00 29.20 708 GLY A N 1
ATOM 5499 C CA . GLY A 1 708 ? -49.607 39.428 13.295 1.00 29.20 708 GLY A CA 1
ATOM 5500 C C . GLY A 1 708 ? -48.388 40.217 12.801 1.00 29.20 708 GLY A C 1
ATOM 5501 O O . GLY A 1 708 ? -47.719 40.899 13.561 1.00 29.20 708 GLY A O 1
ATOM 5502 N N . VAL A 1 709 ? -48.291 40.263 11.463 1.00 30.55 709 VAL A N 1
ATOM 5503 C CA . VAL A 1 709 ? -47.762 41.360 10.618 1.00 30.55 709 VAL A CA 1
ATOM 5504 C C . VAL A 1 709 ? -46.259 41.351 10.254 1.00 30.55 709 VAL A C 1
ATOM 5506 O O . VAL A 1 709 ? -45.377 41.612 11.057 1.00 30.55 709 VAL A O 1
ATOM 5509 N N . ARG A 1 710 ? -46.027 41.075 8.956 1.00 31.44 710 ARG A N 1
ATOM 5510 C CA . ARG A 1 710 ? -45.127 41.759 7.992 1.00 31.44 710 ARG A CA 1
ATOM 5511 C C . ARG A 1 710 ? -44.173 42.834 8.553 1.00 31.44 710 ARG A C 1
ATOM 5513 O O . ARG A 1 710 ? -44.661 43.841 9.037 1.00 31.44 710 ARG A O 1
ATOM 5520 N N . GLU A 1 711 ? -42.878 42.744 8.235 1.00 29.52 711 GLU A N 1
ATOM 5521 C CA . GLU A 1 711 ? -42.166 43.678 7.331 1.00 29.52 711 GLU A CA 1
ATOM 5522 C C . GLU A 1 711 ? -40.676 43.326 7.166 1.00 29.52 711 GLU A C 1
ATOM 5524 O O . GLU A 1 711 ? -40.108 42.538 7.917 1.00 29.52 711 GLU A O 1
ATOM 5529 N N . ASN A 1 712 ? -40.110 43.858 6.083 1.00 32.12 712 ASN A N 1
ATOM 5530 C CA . ASN A 1 712 ? -38.762 43.660 5.560 1.00 32.12 712 ASN A CA 1
ATOM 5531 C C . ASN A 1 712 ? -37.660 44.260 6.448 1.00 32.12 712 ASN A C 1
ATOM 5533 O O . ASN A 1 712 ? -37.907 45.218 7.167 1.00 32.12 712 ASN A O 1
ATOM 5537 N N . ASP A 1 713 ? -36.439 43.730 6.297 1.00 32.19 713 ASP A N 1
ATOM 5538 C CA . ASP A 1 713 ? -35.201 44.444 5.899 1.00 32.19 713 ASP A CA 1
ATOM 5539 C C . ASP A 1 713 ? -33.982 43.629 6.381 1.00 32.19 713 ASP A C 1
ATOM 5541 O O . ASP A 1 713 ? -33.845 43.288 7.549 1.00 32.19 713 ASP A O 1
ATOM 5545 N N . ARG A 1 714 ? -33.161 43.059 5.485 1.00 34.72 714 ARG A N 1
ATOM 5546 C CA . ARG A 1 714 ? -31.906 43.668 4.996 1.00 34.72 714 ARG A CA 1
ATOM 5547 C C . ARG A 1 714 ? -31.244 44.575 6.040 1.00 34.72 714 ARG A C 1
ATOM 5549 O O . ARG A 1 714 ? -31.688 45.689 6.227 1.00 34.72 714 ARG A O 1
ATOM 5556 N N . PHE A 1 715 ? -30.112 44.153 6.596 1.00 30.86 715 PHE A N 1
ATOM 5557 C CA . PHE A 1 715 ? -28.802 44.740 6.287 1.00 30.86 715 PHE A CA 1
ATOM 5558 C C . PHE A 1 715 ? -27.689 43.950 7.003 1.00 30.86 715 PHE A C 1
ATOM 5560 O O . PHE A 1 715 ? -27.726 43.738 8.209 1.00 30.86 715 PHE A O 1
ATOM 5567 N N . LEU A 1 716 ? -26.728 43.510 6.188 1.00 34.94 716 LEU A N 1
ATOM 5568 C CA . LEU A 1 716 ? -25.331 43.177 6.508 1.00 34.94 716 LEU A CA 1
ATOM 5569 C C . LEU A 1 716 ? -24.633 44.384 7.185 1.00 34.94 716 LEU A C 1
ATOM 5571 O O . LEU A 1 716 ? -25.162 45.497 7.070 1.00 34.94 716 LEU A O 1
ATOM 5575 N N . PRO A 1 717 ? -23.472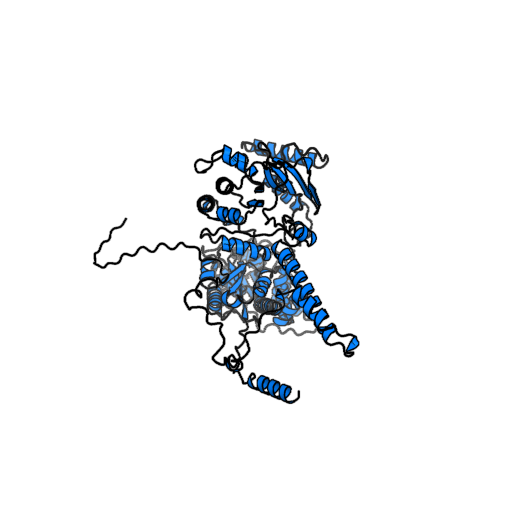 44.232 7.854 1.00 44.78 717 PRO A N 1
ATOM 5576 C CA . PRO A 1 717 ? -22.284 43.454 7.447 1.00 44.78 717 PRO A CA 1
ATOM 5577 C C . PRO A 1 717 ? -22.103 42.098 8.120 1.00 44.78 717 PRO A C 1
ATOM 5579 O O . PRO A 1 717 ? -22.360 42.004 9.340 1.00 44.78 717 PRO A O 1
#

Foldseek 3Di:
DVVVVVVVVVVVVVVPPDDPPPPPVQDAAEFWEQDFQDPLLTLLVSLLLQVLLVVLVGRYDYDYQPPCRDPLHNSLFPSSVVSRLVCCLVRVHFKYFGKYFPPDDDPQVVQVVSQKHWLFFQEDWWFKWKKAFPPAQALLVLLDLVRFLLLFDDVVNLVVLVPVPVPPPDPPPDPPDWDKAADPVLPPGGGHEEEEADNNVQVVVSVVCVVSVGRYIYTHPHPCRLVSLVVVQNSRIYIYIRDPCVSNVPGIDTHDYDDQPDPPSSSRRGGTITGIMMGNCVVCVVRVSSSLSVLLNHDYSVLSVQLSVLCVVPNSNVSSVVSCVVVVSPPPPDDPDPDPDDDPLDDDDDDFQCLVPCRVVVVVVVVVVVSRPPPPCPVPPDDPVCLVSLLVRLLPDCVLVVCVVLQFQEEEDDDARLSNVLSNLLSCLVSVSWLQARHEYEYEPNHDPPSLCDDPPRPDHSVSSLRRQAFYKYKDFPLQDQPPDPPPPDDPVVVVVVVVQVVLQVVCVVVVDPDDRDGSVNVVVVVVVVVVVVPPVCPPDPDDPQTKMWMWTDNSPDTDTQWIHHPNDIGGNVVPRWRNHNVRDNGDRSADDDPCNVQCVVVVHHPVVSVVVVVVVVVVVVVVVVVVLVVLCPDPDPVSHDDPVRVVVVCVVVVVVDDPDPPDPPVPDPPPPDDPPPDDPPPPPPDDDDDDDDDDDDDDDDDDDDDDDDDDDDDDD

=== Feature glossary ===
The record interleaves many kinds of information about one protein. Here is each kind fr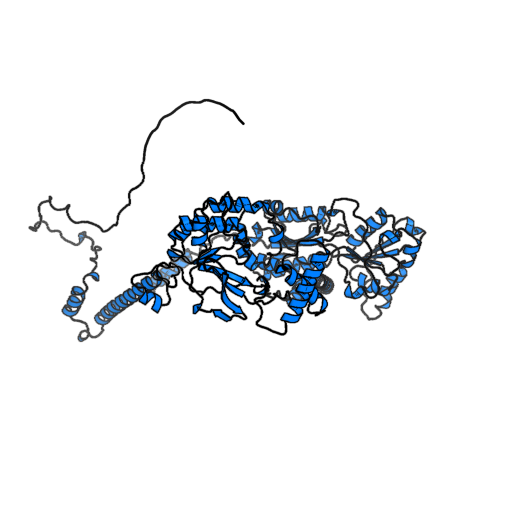amed as the question it answers.

Q: What does the local fold look like, residue by residue?
A: A 3Di character summarizes, for each residue, the relative orientation of the Cα frame of its nearest spatial neighbor. Because it encodes fold topology rather than chemistry, 3Di alignments detect remote structural similarity that sequence alignment misses.

Q: Which residues are in helices, strands, or loops?
A: Secondary structure is the local, repeating backbone conformation. DSSP classifies it into eight states by reading the hydrogen-bond network: three helix types (H, G, I), two β types (E, B), two non-regular types (T, S), and unstructured coil (-).

Q: How big and how compact is the whole molecule?
A: Three whole-structure scalars: the radius of gyration (RMS distance of Cα from centroid, in Å), the count of Cα–Cα contacts (pairs closer than 8 Å and separated by more than four residues in sequence — i.e. tertiary, not local, contacts), and the bounding-box dimensions. Together they distinguish compact globular folds from extended fibres or disordered chains.

Q: How confident is the AlphaFold model at each residue?
A: For AlphaFold models, the B-factor field carries pLDDT — the model's own estimate of local accuracy on a 0–100 scale. Regions with pLDDT<50 should be treated as essentially unmodeled; they often correspond to intrinsically disordered segments.

Q: What family and function is it annotated with?
A: Functional annotations link the protein to curated databases. InterPro entries identify conserved domains and families by matching the sequence against member-database signatures (Pfam, PROSITE, CDD, …). Gene Ontology (GO) terms describe molecular function, biological process, and cellular component in a controlled vocabulary. CATH places the structure in a hierarchical fold classification (Class/Architecture/Topology/Homologous-superfamily). The organism is the source species.

Q: What known structures does this most resemble?
A: Nearest PDB neighbors are the top structural matches found by Foldseek when searching this structure against the entire Protein Data Bank. Each hit reports a TM-score (0 to 1; >0.5 almost always implies the same fold) and an E-value. These are *structural* homologs — they may share no detectable sequence similarity.

Q: Which residues are buried vs exposed?
A: Solvent-accessible surface area (SASA) is the area in Å² traced out by the centre of a 1.4 Å probe sphere (a water molecule) rolled over the protein's van der Waals surface (Shrake–Rupley / Lee–Richards construction). Buried residues have near-zero SASA; fully exposed residues can exceed 200 Å². The total SASA scales roughly with the number of surface residues.

Q: What are the backbone torsion angles?
A: φ (phi) and ψ (psi) are the two rotatable backbone dihedrals per residue: φ is the C(i-1)–N–Cα–C torsion, ψ is the N–Cα–C–N(i+1) torsion, both in degrees on (−180°, 180°]. α-helical residues cluster near (−60°, −45°); β-strand residues near (−120°, +130°). A Ramachandran plot is simply a scatter of (φ, ψ) for every residue.

Q: Are the domains correctly placed relative to each other?
A: Predicted aligned error is AlphaFold's pairwise confidence. Unlike pLDDT (per-residue), PAE is per-residue-pair and captures whether two parts of the structure are correctly placed relative to each other. Units are ångströms of expected positional error.

Q: What if only a Cα trace is available?
A: P-SEA three-state annotation labels each residue as helix, strand, or coil based purely on the geometry of the Cα trace. It serves as a fallback when the full backbone (and thus DSSP) is unavailable.

Q: What is the amino-acid chain?
A: This is the polypeptide sequence — one letter per residue, N-terminus first. Length ranges from a few dozen residues for small domains to over a thousand for large multi-domain proteins.

Q: What do the rendered images show?
A: The six renders are orthographic views along the three Cartesian axes in both directions. Representation (cartoon, sticks, or surface) and color scheme (sequence-rainbow or by-chain) vary across proteins so the training set covers all the common visualization conventions.

Q: What do the diagnostic plots show?
A: Plot images: a contact map (which residues are close in 3D, as an N×N binary image), a Ramachandran scatter (backbone torsion angles, revealing secondary-structure composition at a glance), and — for AlphaFold structures — a PAE heatmap (pairwise prediction confidence).

Q: How mobile is each atom in the crystal?
A: B-factor (Debye–Waller factor) reflects atomic displacement in the crystal lattice. It is an experimental observable (units Å²), not a prediction; low values mean the atom is pinned down, high values mean it moves or is heterogeneous across the crystal.

Q: Where is each backbone atom in 3D?
A: The mmCIF table is the protein's shape written out atom by atom. For each backbone N, Cα, C, and carbonyl O, it records an (x, y, z) coordinate triple in Å plus the residue type, chain letter, and residue number.